Protein AF-A0A4E0RZU3-F1 (afdb_monomer_lite)

Radius of gyration: 30.85 Å; chains: 1; bounding box: 71×92×70 Å

Organism: Fasciola hepatica (NCBI:txid6192)

pLDDT: mean 77.96, std 15.64, range [33.78, 95.5]

Structure (mmCIF, N/CA/C/O backbone):
data_AF-A0A4E0RZU3-F1
#
_entry.id   AF-A0A4E0RZU3-F1
#
loop_
_atom_site.group_PDB
_atom_site.id
_atom_site.type_symbol
_atom_site.label_atom_id
_atom_site.label_alt_id
_atom_site.label_comp_id
_atom_site.label_asym_id
_atom_site.label_entity_id
_atom_site.label_seq_id
_atom_site.pdbx_PDB_ins_code
_atom_site.Cartn_x
_atom_site.Cartn_y
_atom_site.Cartn_z
_atom_site.occupancy
_atom_site.B_iso_or_equiv
_atom_site.auth_seq_id
_atom_site.auth_comp_id
_atom_site.auth_asym_id
_atom_site.auth_atom_id
_atom_site.pdbx_PDB_model_num
ATOM 1 N N . MET A 1 1 ? 38.993 -63.151 26.826 1.00 45.31 1 MET A N 1
ATOM 2 C CA . MET A 1 1 ? 38.643 -62.024 25.926 1.00 45.31 1 MET A CA 1
ATOM 3 C C . MET A 1 1 ? 37.278 -62.304 25.323 1.00 45.31 1 MET A C 1
ATOM 5 O O . MET A 1 1 ? 37.103 -63.355 24.727 1.00 45.31 1 MET A O 1
ATOM 9 N N . ASN A 1 2 ? 36.299 -61.433 25.576 1.00 40.81 2 ASN A N 1
ATOM 10 C CA . ASN A 1 2 ? 34.884 -61.707 25.317 1.00 40.81 2 ASN A CA 1
ATOM 11 C C . ASN A 1 2 ? 34.544 -61.485 23.817 1.00 40.81 2 ASN A C 1
ATOM 13 O O . ASN A 1 2 ? 34.731 -60.359 23.339 1.00 40.81 2 ASN A O 1
ATOM 17 N N . PRO A 1 3 ? 34.071 -62.504 23.067 1.00 45.28 3 PRO A N 1
ATOM 18 C CA . PRO A 1 3 ? 33.819 -62.437 21.614 1.00 45.28 3 PRO A CA 1
ATOM 19 C C . PRO A 1 3 ? 32.773 -61.389 21.190 1.00 45.28 3 PRO A C 1
ATOM 21 O O . PRO A 1 3 ? 32.731 -60.987 20.024 1.00 45.28 3 PRO A O 1
ATOM 24 N N . TRP A 1 4 ? 32.003 -60.869 22.148 1.00 43.12 4 TRP A N 1
ATOM 25 C CA . TRP A 1 4 ? 31.018 -59.806 21.955 1.00 43.12 4 TRP A CA 1
ATOM 26 C C . TRP A 1 4 ? 31.623 -58.433 21.642 1.00 43.12 4 TRP A C 1
ATOM 28 O O . TRP A 1 4 ? 31.070 -57.698 20.826 1.00 43.12 4 TRP A O 1
ATOM 38 N N . LYS A 1 5 ? 32.799 -58.089 22.193 1.00 47.41 5 LYS A N 1
ATOM 39 C CA . LYS A 1 5 ? 33.438 -56.791 21.889 1.00 47.41 5 LYS A CA 1
ATOM 40 C C . LYS A 1 5 ? 33.900 -56.693 20.433 1.00 47.41 5 LYS A C 1
ATOM 42 O O . LYS A 1 5 ? 33.898 -55.601 19.881 1.00 47.41 5 LYS A O 1
ATOM 47 N N . LYS A 1 6 ? 34.257 -57.820 19.807 1.00 48.19 6 LYS A N 1
ATOM 48 C CA . LYS A 1 6 ? 34.727 -57.861 18.413 1.00 48.19 6 LYS A CA 1
ATOM 49 C C . LYS A 1 6 ? 33.565 -57.746 17.418 1.00 48.19 6 LYS A C 1
ATOM 51 O O . LYS A 1 6 ? 33.685 -57.030 16.432 1.00 48.19 6 LYS A O 1
ATOM 56 N N . HIS A 1 7 ? 32.429 -58.378 17.722 1.00 50.75 7 HIS A N 1
ATOM 57 C CA . HIS A 1 7 ? 31.225 -58.306 16.887 1.00 50.75 7 HIS A CA 1
ATOM 58 C C . HIS A 1 7 ? 30.569 -56.930 16.940 1.00 50.75 7 HIS A C 1
ATOM 60 O O . HIS A 1 7 ? 30.172 -56.413 15.904 1.00 50.75 7 HIS A O 1
ATOM 66 N N . MET A 1 8 ? 30.525 -56.297 18.114 1.00 51.69 8 MET A N 1
ATOM 67 C CA . MET A 1 8 ? 29.932 -54.968 18.248 1.00 51.69 8 MET A CA 1
ATOM 68 C C . MET A 1 8 ? 30.765 -53.886 17.542 1.00 51.69 8 MET A C 1
ATOM 70 O O . MET A 1 8 ? 30.199 -52.971 16.958 1.00 51.69 8 MET A O 1
ATOM 74 N N . TRP A 1 9 ? 32.097 -54.022 17.529 1.00 53.03 9 TRP A N 1
ATOM 75 C CA . TRP A 1 9 ? 32.987 -53.126 16.778 1.00 53.03 9 TRP A CA 1
ATOM 76 C C . TRP A 1 9 ? 32.864 -53.309 15.260 1.00 53.03 9 TRP A C 1
ATOM 78 O O . TRP A 1 9 ? 32.848 -52.326 14.530 1.00 53.03 9 TRP A O 1
ATOM 88 N N . LEU A 1 10 ? 32.718 -54.550 14.783 1.00 54.59 10 LEU A N 1
ATOM 89 C CA . LEU A 1 10 ? 32.474 -54.842 13.365 1.00 54.59 10 LEU A CA 1
ATOM 90 C C . LEU A 1 10 ? 31.092 -54.367 12.902 1.00 54.59 10 LEU A C 1
ATOM 92 O O . LEU A 1 10 ? 30.975 -53.863 11.794 1.00 54.59 10 LEU A O 1
ATOM 96 N N . LEU A 1 11 ? 30.065 -54.463 13.752 1.00 53.78 11 LEU A N 1
ATOM 97 C CA . LEU A 1 11 ? 28.737 -53.904 13.479 1.00 53.78 11 LEU A CA 1
ATOM 98 C C . LEU A 1 11 ? 28.762 -52.375 13.462 1.00 53.78 11 LEU A C 1
ATOM 100 O O . LEU A 1 11 ? 28.141 -51.775 12.596 1.00 53.78 11 LEU A O 1
ATOM 104 N N . PHE A 1 12 ? 29.507 -51.745 14.373 1.00 56.19 12 PHE A N 1
ATOM 105 C CA . PHE A 1 12 ? 29.651 -50.290 14.394 1.00 56.19 12 PHE A CA 1
ATOM 106 C C . PHE A 1 12 ? 30.417 -49.783 13.168 1.00 56.19 12 PHE A C 1
ATOM 108 O O . PHE A 1 12 ? 30.007 -48.796 12.568 1.00 56.19 12 PHE A O 1
ATOM 115 N N . LEU A 1 13 ? 31.469 -50.495 12.746 1.00 56.28 13 LEU A N 1
ATOM 116 C CA . LEU A 1 13 ? 32.174 -50.211 11.498 1.00 56.28 13 LEU A CA 1
ATOM 117 C C . LEU A 1 13 ? 31.290 -50.461 10.278 1.00 56.28 13 LEU A C 1
ATOM 119 O O . LEU A 1 13 ? 31.253 -49.602 9.423 1.00 56.28 13 LEU A O 1
ATOM 123 N N . TYR A 1 14 ? 30.527 -51.556 10.213 1.00 52.47 14 TYR A N 1
ATOM 124 C CA . TYR A 1 14 ? 29.621 -51.836 9.091 1.00 52.47 14 TYR A CA 1
ATOM 125 C C . TYR A 1 14 ? 28.469 -50.827 9.000 1.00 52.47 14 TYR A C 1
ATOM 127 O O . TYR A 1 14 ? 28.046 -50.474 7.905 1.00 52.47 14 TYR A O 1
ATOM 135 N N . VAL A 1 15 ? 27.966 -50.339 10.139 1.00 54.00 15 VAL A N 1
ATOM 136 C CA . VAL A 1 15 ? 26.961 -49.269 10.193 1.00 54.00 15 VAL A CA 1
ATOM 137 C C . VAL A 1 15 ? 27.580 -47.928 9.805 1.00 54.00 15 VAL A C 1
ATOM 139 O O . VAL A 1 15 ? 26.954 -47.199 9.051 1.00 54.00 15 VAL A O 1
ATOM 142 N N . LEU A 1 16 ? 28.807 -47.618 10.234 1.00 50.59 16 LEU A N 1
ATOM 143 C CA . LEU A 1 16 ? 29.530 -46.431 9.767 1.00 50.59 16 LEU A CA 1
ATOM 144 C C . LEU A 1 16 ? 29.821 -46.497 8.266 1.00 50.59 16 LEU A C 1
ATOM 146 O O . LEU A 1 16 ? 29.541 -45.518 7.593 1.00 50.59 16 LEU A O 1
ATOM 150 N N . ASP A 1 17 ? 30.266 -47.645 7.747 1.00 44.88 17 ASP A N 1
ATOM 151 C CA . ASP A 1 17 ? 30.555 -47.872 6.324 1.00 44.88 17 ASP A CA 1
ATOM 152 C C . ASP A 1 17 ? 29.270 -47.816 5.480 1.00 44.88 17 ASP A C 1
ATOM 154 O O . ASP A 1 17 ? 29.258 -47.261 4.387 1.00 44.88 17 ASP A O 1
ATOM 158 N N . ARG A 1 18 ? 28.142 -48.314 6.013 1.00 44.19 18 ARG A N 1
ATOM 159 C CA . ARG A 1 18 ? 26.798 -48.170 5.419 1.00 44.19 18 ARG A CA 1
ATOM 160 C C . ARG A 1 18 ? 26.267 -46.742 5.488 1.00 44.19 18 ARG A C 1
ATOM 162 O O . ARG A 1 18 ? 25.532 -46.353 4.589 1.00 44.19 18 ARG A O 1
ATOM 169 N N . ILE A 1 19 ? 26.590 -45.980 6.532 1.00 46.50 19 ILE A N 1
ATOM 170 C CA . ILE A 1 19 ? 26.195 -44.571 6.659 1.00 46.50 19 ILE A CA 1
ATOM 171 C C . ILE A 1 19 ? 27.037 -43.714 5.711 1.00 46.50 19 ILE A C 1
ATOM 173 O O . ILE A 1 19 ? 26.467 -42.876 5.023 1.00 46.50 19 ILE A O 1
ATOM 177 N N . THR A 1 20 ? 28.343 -43.972 5.577 1.00 40.41 20 THR A N 1
ATOM 178 C CA . THR A 1 20 ? 29.195 -43.289 4.592 1.00 40.41 20 THR A CA 1
ATOM 179 C C . THR A 1 20 ? 28.837 -43.685 3.158 1.00 40.41 20 THR A C 1
ATOM 181 O O . THR A 1 20 ? 28.748 -42.807 2.302 1.00 40.41 20 THR A O 1
ATOM 184 N N . ALA A 1 21 ? 28.492 -44.954 2.905 1.00 40.34 21 ALA A N 1
ATOM 185 C CA . ALA A 1 21 ? 28.002 -45.427 1.604 1.00 40.34 21 ALA A CA 1
ATOM 186 C C . ALA A 1 21 ? 26.541 -45.031 1.289 1.00 40.34 21 ALA A C 1
ATOM 188 O O . ALA A 1 21 ? 26.089 -45.200 0.160 1.00 40.34 21 ALA A O 1
ATOM 189 N N . HIS A 1 22 ? 25.777 -44.498 2.251 1.00 36.19 22 HIS A N 1
ATOM 190 C CA . HIS A 1 22 ? 24.468 -43.862 2.012 1.00 36.19 22 HIS A CA 1
ATOM 191 C C . HIS A 1 22 ? 24.525 -42.328 2.016 1.00 36.19 22 HIS A C 1
ATOM 193 O O . HIS A 1 22 ? 23.497 -41.680 1.829 1.00 36.19 22 HIS A O 1
ATOM 199 N N . THR A 1 23 ? 25.714 -41.740 2.170 1.00 36.34 23 THR A N 1
ATOM 200 C CA . THR A 1 23 ? 25.952 -40.302 1.951 1.00 36.34 23 THR A CA 1
ATOM 201 C C . THR A 1 23 ? 26.633 -39.984 0.624 1.00 36.34 23 THR A C 1
ATOM 203 O O . THR A 1 23 ? 26.813 -38.810 0.309 1.00 36.34 23 THR A O 1
ATOM 206 N N . GLU A 1 24 ? 26.925 -40.984 -0.207 1.00 33.78 24 GLU A N 1
ATOM 207 C CA . GLU A 1 24 ? 27.066 -40.758 -1.646 1.00 33.78 24 GLU A CA 1
ATOM 208 C C . GLU A 1 24 ? 25.662 -40.664 -2.248 1.00 33.78 24 GLU A C 1
ATOM 210 O O . GLU A 1 24 ? 25.128 -41.591 -2.852 1.00 33.78 24 GLU A O 1
ATOM 215 N N . VAL A 1 25 ? 25.020 -39.514 -2.029 1.00 38.72 25 VAL A N 1
ATOM 216 C CA . VAL A 1 25 ? 23.964 -39.070 -2.933 1.00 38.72 25 VAL A CA 1
ATOM 217 C C . VAL A 1 25 ? 24.648 -38.936 -4.288 1.00 38.72 25 VAL A C 1
ATOM 219 O O . VAL A 1 25 ? 25.429 -38.006 -4.488 1.00 38.72 25 VAL A O 1
ATOM 222 N N . GLU A 1 26 ? 24.404 -39.883 -5.195 1.00 33.78 26 GLU A N 1
ATOM 223 C CA . GLU A 1 26 ? 24.663 -39.690 -6.618 1.00 33.78 26 GLU A CA 1
ATOM 224 C C . GLU A 1 26 ? 23.924 -38.409 -7.026 1.00 33.78 26 GLU A C 1
ATOM 226 O O . GLU A 1 26 ? 22.709 -38.395 -7.240 1.00 33.78 26 GLU A O 1
ATOM 231 N N . TYR A 1 27 ? 24.654 -37.293 -7.057 1.00 40.66 27 TYR A N 1
ATOM 232 C CA . TYR A 1 27 ? 24.209 -36.047 -7.656 1.00 40.66 27 TYR A CA 1
ATOM 233 C C . TYR A 1 27 ? 24.107 -36.303 -9.158 1.00 40.66 27 TYR A C 1
ATOM 235 O O . TYR A 1 27 ? 25.024 -36.002 -9.919 1.00 40.66 27 TYR A O 1
ATOM 243 N N . TYR A 1 28 ? 22.993 -36.878 -9.607 1.00 43.25 28 TYR A N 1
ATOM 244 C CA . TYR A 1 28 ? 22.625 -36.753 -11.006 1.00 43.25 28 TYR A CA 1
ATOM 245 C C . TYR A 1 28 ? 22.420 -35.259 -11.255 1.00 43.25 28 TYR A C 1
ATOM 247 O O . TYR A 1 28 ? 21.460 -34.662 -10.766 1.00 43.25 28 TYR A O 1
ATOM 255 N N . GLU A 1 29 ? 23.357 -34.638 -11.974 1.00 53.69 29 GLU A N 1
ATOM 256 C CA . GLU A 1 29 ? 23.212 -33.289 -12.513 1.00 53.69 29 GLU A CA 1
ATOM 257 C C . GLU A 1 29 ? 22.063 -33.286 -13.532 1.00 53.69 29 GLU A C 1
ATOM 259 O O . GLU A 1 29 ? 22.262 -33.301 -14.744 1.00 53.69 29 GLU A O 1
ATOM 264 N N . THR A 1 30 ? 20.819 -33.302 -13.057 1.00 69.12 30 THR A N 1
ATOM 265 C CA . THR A 1 30 ? 19.656 -33.131 -13.924 1.00 69.12 30 THR A CA 1
ATOM 266 C C . THR A 1 30 ? 19.572 -31.671 -14.333 1.00 69.12 30 THR A C 1
ATOM 268 O O . THR A 1 30 ? 19.017 -30.832 -13.620 1.00 69.12 30 THR A O 1
ATOM 271 N N . ILE A 1 31 ? 20.146 -31.368 -15.495 1.00 82.25 31 ILE A N 1
ATOM 272 C CA . ILE A 1 31 ? 19.865 -30.135 -16.222 1.00 82.25 31 ILE A CA 1
ATOM 273 C C . ILE A 1 31 ? 18.423 -30.228 -16.725 1.00 82.25 31 ILE A C 1
ATOM 275 O O . ILE A 1 31 ? 18.069 -31.123 -17.492 1.00 82.25 31 ILE A O 1
ATOM 279 N N . VAL A 1 32 ? 17.580 -29.300 -16.280 1.00 88.19 32 VAL A N 1
ATOM 280 C CA . VAL A 1 32 ? 16.209 -29.160 -16.766 1.00 88.19 32 VAL A CA 1
ATOM 281 C C . VAL A 1 32 ? 16.238 -28.223 -17.957 1.00 88.19 32 VAL A C 1
ATOM 283 O O . VAL A 1 32 ? 16.500 -27.033 -17.805 1.00 88.19 32 VAL A O 1
ATOM 286 N N . THR A 1 33 ? 15.958 -28.747 -19.143 1.00 90.50 33 THR A N 1
ATOM 287 C CA . THR A 1 33 ? 15.931 -27.939 -20.360 1.00 90.50 33 THR A CA 1
ATOM 288 C C . THR A 1 33 ? 14.502 -27.563 -20.744 1.00 90.50 33 THR A C 1
ATOM 290 O O . THR A 1 33 ? 13.624 -28.424 -20.802 1.00 90.50 33 THR A O 1
ATOM 293 N N . LYS A 1 34 ? 14.270 -26.283 -21.048 1.00 93.31 34 LYS A N 1
ATOM 294 C CA . LYS A 1 34 ? 13.003 -25.773 -21.590 1.00 93.31 34 LYS A CA 1
ATOM 295 C C . LYS A 1 34 ? 13.212 -25.059 -22.919 1.00 93.31 34 LYS A C 1
ATOM 297 O O . LYS A 1 34 ? 14.283 -24.512 -23.178 1.00 93.31 34 LYS A O 1
ATOM 302 N N . THR A 1 35 ? 12.166 -25.058 -23.737 1.00 92.69 35 THR A N 1
ATOM 303 C CA . THR A 1 35 ? 12.138 -24.385 -25.038 1.00 92.69 35 THR A CA 1
ATOM 304 C C . THR A 1 35 ? 11.196 -23.188 -24.986 1.00 92.69 35 THR A C 1
ATOM 306 O O . THR A 1 35 ? 10.090 -23.294 -24.459 1.00 92.69 35 THR A O 1
ATOM 309 N N . TYR A 1 36 ? 11.638 -22.068 -25.551 1.00 91.81 36 TYR A N 1
ATOM 310 C CA . TYR A 1 36 ? 10.933 -20.792 -25.607 1.00 91.81 36 TYR A CA 1
ATOM 311 C C . TYR A 1 36 ? 10.876 -20.289 -27.048 1.00 91.81 36 TYR A C 1
ATOM 313 O O . TYR A 1 36 ? 11.801 -20.519 -27.829 1.00 91.81 36 TYR A O 1
ATOM 321 N N . ASN A 1 37 ? 9.811 -19.569 -27.396 1.00 89.56 37 ASN A N 1
ATOM 322 C CA . ASN A 1 37 ? 9.759 -18.832 -28.655 1.00 89.56 37 ASN A CA 1
ATOM 323 C C . ASN A 1 37 ? 10.753 -17.665 -28.585 1.00 89.56 37 ASN A C 1
ATOM 325 O O . ASN A 1 37 ? 10.779 -16.953 -27.589 1.00 89.56 37 ASN A O 1
ATOM 329 N N . CYS A 1 38 ? 11.557 -17.475 -29.625 1.00 88.81 38 CYS A N 1
ATOM 330 C CA . CYS A 1 38 ? 12.555 -16.416 -29.735 1.00 88.81 38 CYS A CA 1
ATOM 331 C C . CYS A 1 38 ? 12.535 -15.707 -31.094 1.00 88.81 38 CYS A C 1
ATOM 333 O O . CYS A 1 38 ? 13.522 -15.091 -31.491 1.00 88.81 38 CYS A O 1
ATOM 335 N N . THR A 1 39 ? 11.423 -15.806 -31.824 1.00 86.56 39 THR A N 1
ATOM 336 C CA . THR A 1 39 ? 11.327 -15.367 -33.226 1.00 86.56 39 THR A CA 1
ATOM 337 C C . THR A 1 39 ? 11.643 -13.880 -33.418 1.00 86.56 39 THR A C 1
ATOM 339 O O . THR A 1 39 ? 12.159 -13.505 -34.465 1.00 86.56 39 THR A O 1
ATOM 342 N N . SER A 1 40 ? 11.345 -13.027 -32.433 1.00 81.88 40 SER A N 1
ATOM 343 C CA . SER A 1 40 ? 11.568 -11.580 -32.551 1.00 81.88 40 SER A CA 1
ATOM 344 C C . SER A 1 40 ? 12.974 -11.117 -32.163 1.00 81.88 40 SER A C 1
ATOM 346 O O . SER A 1 40 ? 13.279 -9.939 -32.325 1.00 81.88 40 SER A O 1
ATOM 348 N N . TYR A 1 41 ? 13.801 -11.985 -31.577 1.00 86.25 41 TYR A N 1
ATOM 349 C CA . TYR A 1 41 ? 15.117 -11.599 -31.073 1.00 86.25 41 TYR A CA 1
ATOM 350 C C . TYR A 1 41 ? 16.198 -11.715 -32.147 1.00 86.25 41 TYR A C 1
ATOM 352 O O . TYR A 1 41 ? 16.061 -12.443 -33.131 1.00 86.25 41 TYR A O 1
ATOM 360 N N . VAL A 1 42 ? 17.312 -11.014 -31.935 1.00 83.25 42 VAL A N 1
ATOM 361 C CA . VAL A 1 42 ? 18.489 -11.147 -32.802 1.00 83.25 42 VAL A CA 1
ATOM 362 C C . VAL A 1 42 ? 19.073 -12.560 -32.717 1.00 83.25 42 VAL A C 1
ATOM 364 O O . VAL A 1 42 ? 18.937 -13.258 -31.711 1.00 83.25 42 VAL A O 1
ATOM 367 N N . LEU A 1 43 ? 19.747 -12.985 -33.784 1.00 73.56 43 LEU A N 1
ATOM 368 C CA . LEU A 1 43 ? 20.483 -14.247 -33.794 1.00 73.56 43 LEU A CA 1
ATOM 369 C C . LEU A 1 43 ? 21.682 -14.157 -32.836 1.00 73.56 43 LEU A C 1
ATOM 371 O O . LEU A 1 43 ? 22.403 -13.160 -32.857 1.00 73.56 43 LEU A O 1
ATOM 375 N N . ASN A 1 44 ? 21.918 -15.221 -32.061 1.00 76.25 44 ASN A N 1
ATOM 376 C CA . ASN A 1 44 ? 22.984 -15.344 -31.051 1.00 76.25 44 ASN A CA 1
ATOM 377 C C . ASN A 1 44 ? 22.739 -14.515 -29.784 1.00 76.25 44 ASN A C 1
ATOM 379 O O . ASN A 1 44 ? 23.535 -13.653 -29.411 1.00 76.25 44 ASN A O 1
ATOM 383 N N . LEU A 1 45 ? 21.634 -14.812 -29.104 1.00 85.31 45 LEU A N 1
ATOM 384 C CA . LEU A 1 45 ? 21.361 -14.287 -27.770 1.00 85.31 45 LEU A CA 1
ATOM 385 C C . LEU A 1 45 ? 22.502 -14.580 -26.779 1.00 85.31 45 LEU A C 1
ATOM 387 O O . LEU A 1 45 ? 23.101 -15.656 -26.773 1.00 85.31 45 LEU A O 1
ATOM 391 N N . ASP A 1 46 ? 22.781 -13.600 -25.924 1.00 89.31 46 ASP A N 1
ATOM 392 C CA . ASP A 1 46 ? 23.899 -13.627 -24.983 1.00 89.31 46 ASP A CA 1
ATOM 393 C C . ASP A 1 46 ? 23.561 -14.472 -23.742 1.00 89.31 46 ASP A C 1
ATOM 395 O O . ASP A 1 46 ? 22.703 -14.098 -22.931 1.00 89.31 46 ASP A O 1
ATOM 399 N N . LEU A 1 47 ? 24.238 -15.616 -23.598 1.00 91.94 47 LEU A N 1
ATOM 400 C CA . LEU A 1 47 ? 24.095 -16.525 -22.456 1.00 91.94 47 LEU A CA 1
ATOM 401 C C . LEU A 1 47 ? 24.550 -15.882 -21.140 1.00 91.94 47 LEU A C 1
ATOM 403 O O . LEU A 1 47 ? 23.923 -16.111 -20.105 1.00 91.94 47 LEU A O 1
ATOM 407 N N . GLU A 1 48 ? 25.619 -15.087 -21.156 1.00 93.12 48 GLU A N 1
ATOM 408 C CA . GLU A 1 48 ? 26.154 -14.470 -19.941 1.00 93.12 48 GLU A CA 1
ATOM 409 C C . GLU A 1 48 ? 25.213 -13.383 -19.425 1.00 93.12 48 GLU A C 1
ATOM 411 O O . GLU A 1 48 ? 24.962 -13.300 -18.221 1.00 93.12 48 GLU A O 1
ATOM 416 N N . TRP A 1 49 ? 24.592 -12.618 -20.326 1.00 92.06 49 TRP A N 1
ATOM 417 C CA . TRP A 1 49 ? 23.531 -11.685 -19.950 1.00 92.06 49 TRP A CA 1
ATOM 418 C C . TRP A 1 49 ? 22.336 -12.395 -19.300 1.00 92.06 49 TRP A C 1
ATOM 420 O O . TRP A 1 49 ? 21.845 -11.969 -18.252 1.00 92.06 49 TRP A O 1
ATOM 430 N N . LEU A 1 50 ? 21.887 -13.512 -19.879 1.00 93.12 50 LEU A N 1
ATOM 431 C CA . LEU A 1 50 ? 20.804 -14.319 -19.318 1.00 93.12 50 LEU A CA 1
ATOM 432 C C . LEU A 1 50 ? 21.163 -14.876 -17.933 1.00 93.12 50 LEU A C 1
ATOM 434 O O . LEU A 1 50 ? 20.365 -14.756 -17.000 1.00 93.12 50 LEU A O 1
ATOM 438 N N . ARG A 1 51 ? 22.375 -15.421 -17.770 1.00 93.94 51 ARG A N 1
ATOM 439 C CA . ARG A 1 51 ? 22.899 -15.876 -16.472 1.00 93.94 51 ARG A CA 1
ATOM 440 C C . ARG A 1 51 ? 22.895 -14.749 -15.449 1.00 93.94 51 ARG A C 1
ATOM 442 O O . ARG A 1 51 ? 22.362 -14.926 -14.357 1.00 93.94 51 ARG A O 1
ATOM 449 N N . PHE A 1 52 ? 23.433 -13.587 -15.814 1.00 92.88 52 PHE A N 1
ATOM 450 C CA . PHE A 1 52 ? 23.475 -12.412 -14.950 1.00 92.88 52 PHE A CA 1
ATOM 451 C C . PHE A 1 52 ? 22.074 -12.001 -14.476 1.00 92.88 52 PHE A C 1
ATOM 453 O O . PHE A 1 52 ? 21.853 -11.824 -13.277 1.00 92.88 52 PHE A O 1
ATOM 460 N N . ARG A 1 53 ? 21.107 -11.902 -15.397 1.00 92.00 53 ARG A N 1
ATOM 461 C CA . ARG A 1 53 ? 19.726 -11.499 -15.087 1.00 92.00 53 ARG A CA 1
ATOM 462 C C . ARG A 1 53 ? 19.020 -12.493 -14.167 1.00 92.00 53 ARG A C 1
ATOM 464 O O . ARG A 1 53 ? 18.360 -12.068 -13.221 1.00 92.00 53 ARG A O 1
ATOM 471 N N . VAL A 1 54 ? 19.161 -13.794 -14.425 1.00 92.19 54 VAL A N 1
ATOM 472 C CA . VAL A 1 54 ? 18.564 -14.846 -13.585 1.00 92.19 54 VAL A CA 1
ATOM 473 C C . VAL A 1 54 ? 19.203 -14.857 -12.197 1.00 92.19 54 VAL A C 1
ATOM 475 O O . VAL A 1 54 ? 18.479 -14.792 -11.202 1.00 92.19 54 VAL A O 1
ATOM 478 N N . ASN A 1 55 ? 20.536 -14.841 -12.115 1.00 90.88 55 ASN A N 1
ATOM 479 C CA . ASN A 1 55 ? 21.258 -14.845 -10.840 1.00 90.88 55 ASN A CA 1
ATOM 480 C C . ASN A 1 55 ? 20.864 -13.646 -9.967 1.00 90.88 55 ASN A C 1
ATOM 482 O O . ASN A 1 55 ? 20.569 -13.820 -8.786 1.00 90.88 55 ASN A O 1
ATOM 486 N N . GLN A 1 56 ? 20.751 -12.450 -10.556 1.00 90.00 56 GLN A N 1
ATOM 487 C CA . GLN A 1 56 ? 20.378 -11.235 -9.829 1.00 90.00 56 GLN A CA 1
ATOM 488 C C . GLN A 1 56 ? 19.009 -11.342 -9.127 1.00 90.00 56 GLN A C 1
ATOM 490 O O . GLN A 1 56 ? 18.811 -10.754 -8.063 1.00 90.00 56 GLN A O 1
ATOM 495 N N . GLU A 1 57 ? 18.040 -12.052 -9.706 1.00 89.12 57 GLU A N 1
ATOM 496 C CA . GLU A 1 57 ? 16.708 -12.216 -9.105 1.00 89.12 57 GLU A CA 1
ATOM 497 C C . GLU A 1 57 ? 16.630 -13.376 -8.115 1.00 89.12 57 GLU A C 1
ATOM 499 O O . GLU A 1 57 ? 15.924 -13.287 -7.100 1.00 89.12 57 GLU A O 1
ATOM 504 N N . VAL A 1 58 ? 17.372 -14.445 -8.397 1.00 89.88 58 VAL A N 1
ATOM 505 C CA . VAL A 1 58 ? 17.499 -15.611 -7.524 1.00 89.88 58 VAL A CA 1
ATOM 506 C C . VAL A 1 58 ? 18.181 -15.206 -6.217 1.00 89.88 58 VAL A C 1
ATOM 508 O O . VAL A 1 58 ? 17.616 -15.455 -5.157 1.00 89.88 58 VAL A O 1
ATOM 511 N N . GLU A 1 59 ? 19.291 -14.465 -6.259 1.00 89.12 59 GLU A N 1
ATOM 512 C CA . GLU A 1 59 ? 20.006 -13.986 -5.061 1.00 89.12 59 GLU A CA 1
ATOM 513 C C . GLU A 1 59 ? 19.141 -13.103 -4.142 1.00 89.12 59 GLU A C 1
ATOM 515 O O . GLU A 1 59 ? 19.280 -13.133 -2.921 1.00 89.12 59 GLU A O 1
ATOM 520 N N . LYS A 1 60 ? 18.194 -12.333 -4.697 1.00 89.06 60 LYS A N 1
ATOM 521 C CA . LYS A 1 60 ? 17.261 -11.502 -3.905 1.00 89.06 60 LYS A CA 1
ATOM 522 C C . LYS A 1 60 ? 16.157 -12.314 -3.215 1.00 89.06 60 LYS A C 1
ATOM 524 O O . LYS A 1 60 ? 15.497 -11.830 -2.280 1.00 89.06 60 LYS A O 1
ATOM 529 N N . SER A 1 61 ? 15.862 -13.503 -3.732 1.00 89.00 61 SER A N 1
ATOM 530 C CA . SER A 1 61 ? 14.637 -14.248 -3.414 1.00 89.00 61 SER A CA 1
ATOM 531 C C . SER A 1 61 ? 14.897 -15.581 -2.724 1.00 89.00 61 SER A C 1
ATOM 533 O O . SER A 1 61 ? 14.031 -16.043 -1.977 1.00 89.00 61 SER A O 1
ATOM 535 N N . CYS A 1 62 ? 16.068 -16.163 -2.946 1.00 87.56 62 CYS A N 1
ATOM 536 C CA . CYS A 1 62 ? 16.495 -17.452 -2.432 1.00 87.56 62 CYS A CA 1
ATOM 537 C C . CYS A 1 62 ? 17.518 -17.284 -1.295 1.00 87.56 62 CYS A C 1
ATOM 539 O O . CYS A 1 62 ? 18.222 -16.274 -1.244 1.00 87.56 62 CYS A O 1
ATOM 541 N N . PRO A 1 63 ? 17.564 -18.227 -0.340 1.00 85.88 63 PRO A N 1
ATOM 542 C CA . PRO A 1 63 ? 18.594 -18.251 0.693 1.00 85.88 63 PRO A CA 1
ATOM 543 C C . PRO A 1 63 ? 19.959 -18.642 0.100 1.00 85.88 63 PRO A C 1
ATOM 545 O O . PRO A 1 63 ? 20.042 -19.157 -1.008 1.00 85.88 63 PRO A O 1
ATOM 548 N N . THR A 1 64 ? 21.046 -18.394 0.833 1.00 84.50 64 THR A N 1
ATOM 549 C CA . THR A 1 64 ? 22.428 -18.565 0.337 1.00 84.50 64 THR A CA 1
ATOM 550 C C . THR A 1 64 ? 22.809 -20.006 -0.013 1.00 84.50 64 THR A C 1
ATOM 552 O O . THR A 1 64 ? 23.765 -20.224 -0.748 1.00 84.50 64 THR A O 1
ATOM 555 N N . ASP A 1 65 ? 22.094 -20.984 0.534 1.00 82.25 65 ASP A N 1
ATOM 556 C CA . ASP A 1 65 ? 22.284 -22.422 0.344 1.00 82.25 65 ASP A CA 1
ATOM 557 C C . ASP A 1 65 ? 21.415 -23.016 -0.779 1.00 82.25 65 ASP A C 1
ATOM 559 O O . ASP A 1 65 ? 21.581 -24.188 -1.110 1.00 82.25 65 ASP A O 1
ATOM 563 N N . ALA A 1 66 ? 20.535 -22.220 -1.402 1.00 85.62 66 ALA A N 1
ATOM 564 C CA . ALA A 1 66 ? 19.693 -22.643 -2.516 1.00 85.62 66 ALA A CA 1
ATOM 565 C C . ALA A 1 66 ? 19.829 -21.694 -3.716 1.00 85.62 66 ALA A C 1
ATOM 567 O O . ALA A 1 66 ? 19.657 -20.483 -3.597 1.00 85.62 66 ALA A O 1
ATOM 568 N N . SER A 1 67 ? 20.091 -22.241 -4.903 1.00 87.38 67 SER A N 1
ATOM 569 C CA . SER A 1 67 ? 20.275 -21.451 -6.123 1.00 87.38 67 SER A CA 1
ATOM 570 C C . SER A 1 67 ? 19.656 -22.110 -7.354 1.00 87.38 67 SER A C 1
ATOM 572 O O . SER A 1 67 ? 19.367 -23.307 -7.390 1.00 87.38 67 SER A O 1
ATOM 574 N N . PHE A 1 68 ? 19.440 -21.294 -8.376 1.00 91.56 68 PHE A N 1
ATOM 575 C CA . PHE A 1 68 ? 18.871 -21.662 -9.659 1.00 91.56 68 PHE A CA 1
ATOM 576 C C . PHE A 1 68 ? 19.674 -20.956 -10.748 1.00 91.56 68 PHE A C 1
ATOM 578 O O . PHE A 1 68 ? 19.673 -19.729 -10.824 1.00 91.56 68 PHE A O 1
ATOM 585 N N . VAL A 1 69 ? 20.397 -21.730 -11.557 1.00 92.38 69 VAL A N 1
ATOM 586 C CA . VAL A 1 69 ? 21.390 -21.199 -12.500 1.00 92.38 69 VAL A CA 1
ATOM 587 C C . VAL A 1 69 ? 21.107 -21.643 -13.926 1.00 92.38 69 VAL A C 1
ATOM 589 O O . VAL A 1 69 ? 20.658 -22.764 -14.164 1.00 92.38 69 VAL A O 1
ATOM 592 N N . VAL A 1 70 ? 21.421 -20.773 -14.883 1.00 95.00 70 VAL A N 1
ATOM 593 C CA . VAL A 1 70 ? 21.339 -21.083 -16.315 1.00 95.00 70 VAL A CA 1
ATOM 594 C C . VAL A 1 70 ? 22.647 -21.725 -16.774 1.00 95.00 70 VAL A C 1
ATOM 596 O O . VAL A 1 70 ? 23.721 -21.137 -16.634 1.00 95.00 70 VAL A O 1
ATOM 599 N N . THR A 1 71 ? 22.576 -22.931 -17.329 1.00 92.31 71 THR A N 1
ATOM 600 C CA . THR A 1 71 ? 23.753 -23.703 -17.750 1.00 92.31 71 THR A CA 1
ATOM 601 C C . THR A 1 71 ? 24.028 -23.574 -19.240 1.00 92.31 71 THR A C 1
ATOM 603 O O . THR A 1 71 ? 25.183 -23.411 -19.623 1.00 92.31 71 THR A O 1
ATOM 606 N N . GLU A 1 72 ? 22.991 -23.573 -20.068 1.00 93.06 72 GLU A N 1
ATOM 607 C CA . GLU A 1 72 ? 23.110 -23.573 -21.526 1.00 93.06 72 GLU A CA 1
ATOM 608 C C . GLU A 1 72 ? 22.033 -22.696 -22.170 1.00 93.06 72 GLU A C 1
ATOM 610 O O . GLU A 1 72 ? 20.923 -22.565 -21.654 1.00 93.06 72 GLU A O 1
ATOM 615 N N . LEU A 1 73 ? 22.373 -22.124 -23.323 1.00 92.88 73 LEU A N 1
ATOM 616 C CA . LEU A 1 73 ? 21.462 -21.436 -24.228 1.00 92.88 73 LEU A CA 1
ATOM 617 C C . LEU A 1 73 ? 21.845 -21.848 -25.645 1.00 92.88 73 LEU A C 1
ATOM 619 O O . LEU A 1 73 ? 22.995 -21.702 -26.055 1.00 92.88 73 LEU A O 1
ATOM 623 N N . SER A 1 74 ? 20.879 -22.363 -26.393 1.00 90.56 74 SER A N 1
ATOM 624 C CA . SER A 1 74 ? 21.034 -22.640 -27.817 1.00 90.56 74 SER A CA 1
ATOM 625 C C . SER A 1 74 ? 19.823 -22.115 -28.571 1.00 90.56 74 SER A C 1
ATOM 627 O O . SER A 1 74 ? 18.692 -22.288 -28.128 1.00 90.56 74 SER A O 1
ATOM 629 N N . GLN A 1 75 ? 20.053 -21.466 -29.707 1.00 84.44 75 GLN A N 1
ATOM 630 C CA . GLN A 1 75 ? 18.993 -20.920 -30.548 1.00 84.44 75 GLN A CA 1
ATOM 631 C C . GLN A 1 75 ? 18.952 -21.695 -31.865 1.00 84.44 75 GLN A C 1
ATOM 633 O O . GLN A 1 75 ? 19.977 -21.875 -32.523 1.00 84.44 75 GLN A O 1
ATOM 638 N N . ARG A 1 76 ? 17.769 -22.181 -32.245 1.00 83.00 76 ARG A N 1
ATOM 639 C CA . ARG A 1 76 ? 17.522 -22.880 -33.509 1.00 83.00 76 ARG A CA 1
ATOM 640 C C . ARG A 1 76 ? 16.338 -22.229 -34.204 1.00 83.00 76 ARG A C 1
ATOM 642 O O . ARG A 1 76 ? 15.198 -22.459 -33.821 1.00 83.00 76 ARG A O 1
ATOM 649 N N . SER A 1 77 ? 16.619 -21.446 -35.247 1.00 80.50 77 SER A N 1
ATOM 650 C CA . SER A 1 77 ? 15.597 -20.703 -35.994 1.00 80.50 77 SER A CA 1
ATOM 651 C C . SER A 1 77 ? 14.749 -19.828 -35.055 1.00 80.50 77 SER A C 1
ATOM 653 O O . SER A 1 77 ? 15.249 -18.823 -34.554 1.00 80.50 77 SER A O 1
ATOM 655 N N . THR A 1 78 ? 13.505 -20.222 -34.788 1.00 83.56 78 THR A N 1
ATOM 656 C CA . THR A 1 78 ? 12.517 -19.500 -33.980 1.00 83.56 78 THR A CA 1
ATOM 657 C C . THR A 1 78 ? 12.501 -19.897 -32.504 1.00 83.56 78 THR A C 1
ATOM 659 O O . THR A 1 78 ? 11.753 -19.304 -31.731 1.00 83.56 78 THR A O 1
ATOM 662 N N . GLU A 1 79 ? 13.298 -20.883 -32.088 1.00 90.31 79 GLU A N 1
ATOM 663 C CA . GLU A 1 79 ? 13.263 -21.441 -30.734 1.00 90.31 79 GLU A CA 1
ATOM 664 C C . GLU A 1 79 ? 14.576 -21.217 -29.977 1.00 90.31 79 GLU A C 1
ATOM 666 O O . GLU A 1 79 ? 15.664 -21.455 -30.506 1.00 90.31 79 GLU A O 1
ATOM 671 N N . CYS A 1 80 ? 14.473 -20.823 -28.707 1.00 91.12 80 CYS A N 1
ATOM 672 C CA . CYS A 1 80 ? 15.570 -20.879 -27.747 1.00 91.12 80 CYS A CA 1
ATOM 673 C C . CYS A 1 80 ? 15.384 -22.051 -26.802 1.00 91.12 80 CYS A C 1
ATOM 675 O O . CYS A 1 80 ? 14.373 -22.156 -26.111 1.00 91.12 80 CYS A O 1
ATOM 677 N N . ARG A 1 81 ? 16.403 -22.887 -26.699 1.00 93.62 81 ARG A N 1
ATOM 678 C CA . ARG A 1 81 ? 16.483 -23.975 -25.740 1.00 93.62 81 ARG A CA 1
ATOM 679 C C . ARG A 1 81 ? 17.452 -23.578 -24.628 1.00 93.62 81 ARG A C 1
ATOM 681 O O . ARG A 1 81 ? 18.631 -23.348 -24.896 1.00 93.62 81 ARG A O 1
ATOM 688 N N . ILE A 1 82 ? 16.935 -23.478 -23.405 1.00 94.81 82 ILE A N 1
ATOM 689 C CA . ILE A 1 82 ? 17.650 -22.998 -22.216 1.00 94.81 82 ILE A CA 1
ATOM 690 C C . ILE A 1 82 ? 17.676 -24.105 -21.168 1.00 94.81 82 ILE A C 1
ATOM 692 O O . ILE A 1 82 ? 16.627 -24.646 -20.810 1.00 94.81 82 ILE A O 1
ATOM 696 N N . GLY A 1 83 ? 18.866 -24.434 -20.680 1.00 94.50 83 GLY A N 1
ATOM 697 C CA . GLY A 1 83 ? 19.063 -25.403 -19.608 1.00 94.50 83 GLY A CA 1
ATOM 698 C C . GLY A 1 83 ? 19.272 -24.722 -18.267 1.00 94.50 83 GLY A C 1
ATOM 699 O O . GLY A 1 83 ? 19.967 -23.709 -18.157 1.00 94.50 83 GLY A O 1
ATOM 700 N N . PHE A 1 84 ? 18.661 -25.303 -17.245 1.00 94.25 84 PHE A N 1
ATOM 701 C CA . PHE A 1 84 ? 18.675 -24.813 -15.879 1.00 94.25 84 PHE A CA 1
ATOM 702 C C . PHE A 1 84 ? 19.173 -25.891 -14.928 1.00 94.25 84 PHE A C 1
ATOM 704 O O . PHE A 1 84 ? 18.899 -27.077 -15.113 1.00 94.25 84 PHE A O 1
ATOM 711 N N . ARG A 1 85 ? 19.851 -25.473 -13.863 1.00 92.88 85 ARG A N 1
ATOM 712 C CA . ARG A 1 85 ? 20.299 -26.354 -12.785 1.00 92.88 85 ARG A CA 1
ATOM 713 C C . ARG A 1 85 ? 19.864 -25.794 -11.437 1.00 92.88 85 ARG A C 1
ATOM 715 O O . ARG A 1 85 ? 20.060 -24.615 -11.148 1.00 92.88 85 ARG A O 1
ATOM 722 N N . TYR A 1 86 ? 19.298 -26.670 -10.618 1.00 90.38 86 TYR A N 1
ATOM 723 C CA . TYR A 1 86 ? 18.924 -26.391 -9.236 1.00 90.38 86 TYR A CA 1
ATOM 724 C C . TYR A 1 86 ? 20.075 -26.795 -8.322 1.00 90.38 86 TYR A C 1
ATOM 726 O O . TYR A 1 86 ? 20.614 -27.888 -8.473 1.00 90.38 86 TYR A O 1
ATOM 734 N N . ILE A 1 87 ? 20.438 -25.934 -7.378 1.00 87.62 87 ILE A N 1
ATOM 735 C CA . ILE A 1 87 ? 21.520 -26.176 -6.422 1.00 87.62 87 ILE A CA 1
ATOM 736 C C . ILE A 1 87 ? 20.927 -26.086 -5.007 1.00 87.62 87 ILE A C 1
ATOM 738 O O . ILE A 1 87 ? 20.301 -25.071 -4.708 1.00 87.62 87 ILE A O 1
ATOM 742 N N . PRO A 1 88 ? 21.097 -27.105 -4.141 1.00 82.75 88 PRO A N 1
ATOM 743 C CA . PRO A 1 88 ? 21.747 -28.390 -4.421 1.00 82.75 88 PRO A CA 1
ATOM 744 C C . PRO A 1 88 ? 20.883 -29.319 -5.292 1.00 82.75 88 PRO A C 1
ATOM 746 O O . PRO A 1 88 ? 21.421 -30.121 -6.044 1.00 82.75 88 PRO A O 1
ATOM 749 N N . ASN A 1 89 ? 19.553 -29.213 -5.209 1.00 86.75 89 ASN A N 1
ATOM 750 C CA . ASN A 1 89 ? 18.597 -29.948 -6.039 1.00 86.75 89 ASN A CA 1
ATOM 751 C C . ASN A 1 89 ? 17.235 -29.232 -6.055 1.00 86.75 89 ASN A C 1
ATOM 753 O O . ASN A 1 89 ? 16.994 -28.302 -5.282 1.00 86.75 89 ASN A O 1
ATOM 757 N N . GLN A 1 90 ? 16.326 -29.669 -6.932 1.00 86.75 90 GLN A N 1
ATOM 758 C CA . GLN A 1 90 ? 15.010 -29.042 -7.089 1.00 86.75 90 GLN A CA 1
ATOM 759 C C . GLN A 1 90 ? 14.174 -29.084 -5.800 1.00 86.75 90 GLN A C 1
ATOM 761 O O . GLN A 1 90 ? 13.495 -28.108 -5.495 1.00 86.75 90 GLN A O 1
ATOM 766 N N . GLY A 1 91 ? 14.225 -30.172 -5.029 1.00 85.12 91 GLY A N 1
ATOM 767 C CA . GLY A 1 91 ? 13.444 -30.316 -3.798 1.00 85.12 91 GLY A CA 1
ATOM 768 C C . GLY A 1 91 ? 13.773 -29.242 -2.760 1.00 85.12 91 GLY A C 1
ATOM 769 O O . GLY A 1 91 ? 12.867 -28.590 -2.242 1.00 85.12 91 GLY A O 1
ATOM 770 N N . GLU A 1 92 ? 15.062 -28.996 -2.519 1.00 85.19 92 GLU A N 1
ATOM 771 C CA . GLU A 1 92 ? 15.503 -27.979 -1.556 1.00 85.19 92 GLU A CA 1
ATOM 772 C C . GLU A 1 92 ? 15.203 -26.552 -2.034 1.00 85.19 92 GLU A C 1
ATOM 774 O O . GLU A 1 92 ? 14.691 -25.739 -1.264 1.00 85.19 92 GLU A O 1
ATOM 779 N N . VAL A 1 93 ? 15.400 -26.251 -3.323 1.00 85.00 93 VAL A N 1
ATOM 780 C CA . VAL A 1 93 ? 15.054 -24.931 -3.887 1.00 85.00 93 VAL A CA 1
ATOM 781 C C . VAL A 1 93 ? 13.550 -24.652 -3.763 1.00 85.00 93 VAL A C 1
ATOM 783 O O . VAL A 1 93 ? 13.137 -23.552 -3.385 1.00 85.00 93 VAL A O 1
ATOM 786 N N . MET A 1 94 ? 12.713 -25.657 -4.036 1.00 88.25 94 MET A N 1
ATOM 787 C CA . MET A 1 94 ? 11.254 -25.505 -4.064 1.00 88.25 94 MET A CA 1
ATOM 788 C C . MET A 1 94 ? 10.607 -25.502 -2.668 1.00 88.25 94 MET A C 1
ATOM 790 O O . MET A 1 94 ? 9.465 -25.066 -2.522 1.00 88.25 94 MET A O 1
ATOM 794 N N . LYS A 1 95 ? 11.333 -25.914 -1.623 1.00 89.38 95 LYS A N 1
ATOM 795 C CA . LYS A 1 95 ? 10.889 -25.869 -0.218 1.00 89.38 95 LYS A CA 1
ATOM 796 C C . LYS A 1 95 ? 10.697 -24.440 0.299 1.00 89.38 95 LYS A C 1
ATOM 798 O O . LYS A 1 95 ? 9.850 -24.187 1.158 1.00 89.38 95 LYS A O 1
ATOM 803 N N . HIS A 1 96 ? 11.463 -23.487 -0.227 1.00 85.81 96 HIS A N 1
ATOM 804 C CA . HIS A 1 96 ? 11.375 -22.083 0.160 1.00 85.81 96 HIS A CA 1
ATOM 805 C C . HIS A 1 96 ? 10.334 -21.351 -0.691 1.00 85.81 96 HIS A C 1
ATOM 807 O O . HIS A 1 96 ? 10.614 -20.977 -1.824 1.00 85.81 96 HIS A O 1
ATOM 813 N N . ALA A 1 97 ? 9.156 -21.058 -0.130 1.00 88.00 97 ALA A N 1
ATOM 814 C CA . ALA A 1 97 ? 8.027 -20.476 -0.872 1.00 88.00 97 ALA A CA 1
ATOM 815 C C . ALA A 1 97 ? 8.376 -19.218 -1.702 1.00 88.00 97 ALA A C 1
ATOM 817 O O . ALA A 1 97 ? 7.930 -19.088 -2.842 1.00 88.00 97 ALA A O 1
ATOM 818 N N . LYS A 1 98 ? 9.201 -18.303 -1.165 1.00 89.62 98 LYS A N 1
ATOM 819 C CA . LYS A 1 98 ? 9.652 -17.092 -1.883 1.00 89.62 98 LYS A CA 1
ATOM 820 C C . LYS A 1 98 ? 10.560 -17.431 -3.074 1.00 89.62 98 LYS A C 1
ATOM 822 O O . LYS A 1 98 ? 10.389 -16.860 -4.148 1.00 89.62 98 LYS A O 1
ATOM 827 N N . CYS A 1 99 ? 11.491 -18.364 -2.880 1.00 90.44 99 CYS A N 1
ATOM 828 C CA . CYS A 1 99 ? 12.413 -18.826 -3.914 1.00 90.44 99 CYS A CA 1
ATOM 829 C C . CYS A 1 99 ? 11.665 -19.608 -5.000 1.00 90.44 99 CYS A C 1
ATOM 831 O O . CYS A 1 99 ? 11.767 -19.271 -6.173 1.00 90.44 99 CYS A O 1
ATOM 833 N N . ALA A 1 100 ? 10.819 -20.563 -4.604 1.00 90.81 100 ALA A N 1
ATOM 834 C CA . ALA A 1 100 ? 9.991 -21.364 -5.501 1.00 90.81 100 ALA A CA 1
ATOM 835 C C . ALA A 1 100 ? 9.106 -20.492 -6.400 1.00 90.81 100 ALA A C 1
ATOM 837 O O . ALA A 1 100 ? 9.076 -20.676 -7.615 1.00 90.81 100 ALA A O 1
ATOM 838 N N . LYS A 1 101 ? 8.435 -19.487 -5.816 1.00 92.94 101 LYS A N 1
ATOM 839 C CA . LYS A 1 101 ? 7.642 -18.518 -6.580 1.00 92.94 101 LYS A CA 1
ATOM 840 C C . LYS A 1 101 ? 8.500 -17.797 -7.621 1.00 92.94 101 LYS A C 1
ATOM 842 O O . LYS A 1 101 ? 8.109 -17.734 -8.781 1.00 92.94 101 LYS A O 1
ATOM 847 N N . LYS A 1 102 ? 9.676 -17.297 -7.226 1.00 93.44 102 LYS A N 1
ATOM 848 C CA . LYS A 1 102 ? 10.570 -16.574 -8.138 1.00 93.44 102 LYS A CA 1
ATOM 849 C C . LYS A 1 102 ? 11.109 -17.468 -9.258 1.00 93.44 102 LYS A C 1
ATOM 851 O O . LYS A 1 102 ? 11.137 -17.045 -10.406 1.00 93.44 102 LYS A O 1
ATOM 856 N N . VAL A 1 103 ? 11.510 -18.698 -8.945 1.00 93.12 103 VAL A N 1
ATOM 857 C CA . VAL A 1 103 ? 11.991 -19.663 -9.943 1.00 93.12 103 VAL A CA 1
ATOM 858 C C . VAL A 1 103 ? 10.890 -20.002 -10.948 1.00 93.12 103 VAL A C 1
ATOM 860 O O . VAL A 1 103 ? 11.160 -20.036 -12.145 1.00 93.12 103 VAL A O 1
ATOM 863 N N . ASN A 1 104 ? 9.648 -20.183 -10.493 1.00 93.56 104 ASN A N 1
ATOM 864 C CA . ASN A 1 104 ? 8.514 -20.412 -11.390 1.00 93.56 104 ASN A CA 1
ATOM 865 C C . ASN A 1 104 ? 8.247 -19.207 -12.306 1.00 93.56 104 ASN A C 1
ATOM 867 O O . ASN A 1 104 ? 8.116 -19.401 -13.510 1.00 93.56 104 ASN A O 1
ATOM 871 N N . GLU A 1 105 ? 8.264 -17.978 -11.774 1.00 93.06 105 GLU A N 1
ATOM 872 C CA . GLU A 1 105 ? 8.140 -16.747 -12.577 1.00 93.06 105 GLU A CA 1
ATOM 873 C C . GLU A 1 105 ? 9.226 -16.664 -13.667 1.00 93.06 105 GLU A C 1
ATOM 875 O O . GLU A 1 105 ? 8.936 -16.342 -14.820 1.00 93.06 105 GLU A O 1
ATOM 880 N N . ILE A 1 106 ? 10.479 -16.986 -13.317 1.00 93.31 106 ILE A N 1
ATOM 881 C CA . ILE A 1 106 ? 11.595 -17.016 -14.271 1.00 93.31 106 ILE A CA 1
ATOM 882 C C . ILE A 1 106 ? 11.343 -18.085 -15.334 1.00 93.31 106 ILE A C 1
ATOM 884 O O . ILE A 1 106 ? 11.472 -17.810 -16.520 1.00 93.31 106 ILE A O 1
ATOM 888 N N . LEU A 1 107 ? 10.960 -19.296 -14.935 1.00 93.25 107 LEU A N 1
ATOM 889 C CA . LEU A 1 107 ? 10.730 -20.407 -15.856 1.00 93.25 107 LEU A CA 1
ATOM 890 C C . LEU A 1 107 ? 9.577 -20.170 -16.837 1.00 93.25 107 LEU A C 1
ATOM 892 O O . LEU A 1 107 ? 9.594 -20.783 -17.905 1.00 93.25 107 LEU A O 1
ATOM 896 N N . GLU A 1 108 ? 8.587 -19.354 -16.487 1.00 91.31 108 GLU A N 1
ATOM 897 C CA . GLU A 1 108 ? 7.465 -19.015 -17.366 1.00 91.31 108 GLU A CA 1
ATOM 898 C C . GLU A 1 108 ? 7.890 -18.056 -18.485 1.00 91.31 108 GLU A C 1
ATOM 900 O O . GLU A 1 108 ? 7.601 -18.332 -19.645 1.00 91.31 108 GLU A O 1
ATOM 905 N N . ASN A 1 109 ? 8.635 -16.991 -18.164 1.00 87.00 109 ASN A N 1
ATOM 906 C CA . ASN A 1 109 ? 8.913 -15.885 -19.095 1.00 87.00 109 ASN A CA 1
ATOM 907 C C . ASN A 1 109 ? 10.395 -15.463 -19.123 1.00 87.00 109 ASN A C 1
ATOM 909 O O . ASN A 1 109 ? 10.713 -14.273 -19.166 1.00 87.00 109 ASN A O 1
ATOM 913 N N . VAL A 1 110 ? 11.325 -16.424 -19.082 1.00 91.69 110 VAL A N 1
ATOM 914 C CA . VAL A 1 110 ? 12.770 -16.144 -18.956 1.00 91.69 110 VAL A CA 1
ATOM 915 C C . VAL A 1 110 ? 13.314 -15.254 -20.081 1.00 91.69 110 VAL A C 1
ATOM 917 O O . VAL A 1 110 ? 14.148 -14.384 -19.830 1.00 91.69 110 VAL A O 1
ATOM 920 N N . THR A 1 111 ? 12.840 -15.450 -21.314 1.00 90.94 111 THR A N 1
ATOM 921 C CA . THR A 1 111 ? 13.297 -14.710 -22.496 1.00 90.94 111 THR A CA 1
ATOM 922 C C . THR A 1 111 ? 12.873 -13.255 -22.422 1.00 90.94 111 THR A C 1
ATOM 924 O O . THR A 1 111 ? 13.711 -12.370 -22.568 1.00 90.94 111 THR A O 1
ATOM 927 N N . ASP A 1 112 ? 11.609 -13.005 -22.093 1.00 89.56 112 ASP A N 1
ATOM 928 C CA . ASP A 1 112 ? 11.054 -11.660 -21.968 1.00 89.56 112 ASP A CA 1
ATOM 929 C C . ASP A 1 112 ? 11.701 -10.912 -20.801 1.00 89.56 112 ASP A C 1
ATOM 931 O O . ASP A 1 112 ? 12.050 -9.735 -20.894 1.00 89.56 112 ASP A O 1
ATOM 935 N N . PHE A 1 113 ? 11.933 -11.629 -19.705 1.00 87.69 113 PHE A N 1
ATOM 936 C CA . PHE A 1 113 ? 12.594 -11.110 -18.519 1.00 87.69 113 PHE A CA 1
ATOM 937 C C . PHE A 1 113 ? 14.065 -10.709 -18.763 1.00 87.69 113 PHE A C 1
ATOM 939 O O . PHE A 1 113 ? 14.537 -9.687 -18.237 1.00 87.69 113 PHE A O 1
ATOM 946 N N . ALA A 1 114 ? 14.806 -11.513 -19.533 1.00 90.62 114 ALA A N 1
ATOM 947 C CA . ALA A 1 114 ? 16.220 -11.281 -19.819 1.00 90.62 114 ALA A CA 1
ATOM 948 C C . ALA A 1 114 ? 16.426 -10.295 -20.976 1.00 90.62 114 ALA A C 1
ATOM 950 O O . ALA A 1 114 ? 17.240 -9.376 -20.865 1.00 90.62 114 ALA A O 1
ATOM 951 N N . TYR A 1 115 ? 15.680 -10.464 -22.064 1.00 91.94 115 TYR A N 1
ATOM 952 C CA . TYR A 1 115 ? 15.917 -9.795 -23.338 1.00 91.94 115 TYR A CA 1
ATOM 953 C C . TYR A 1 115 ? 14.825 -8.800 -23.727 1.00 91.94 115 TYR A C 1
ATOM 955 O O . TYR A 1 115 ? 14.971 -8.160 -24.759 1.00 91.94 115 TYR A O 1
ATOM 963 N N . GLY A 1 116 ? 13.780 -8.594 -22.923 1.00 91.19 116 GLY A N 1
ATOM 964 C CA . GLY A 1 116 ? 12.651 -7.716 -23.257 1.00 91.19 116 GLY A CA 1
ATOM 965 C C . GLY A 1 116 ? 11.562 -8.435 -24.053 1.00 91.19 116 GLY A C 1
ATOM 966 O O . GLY A 1 116 ? 11.752 -9.555 -24.514 1.00 91.19 116 GLY A O 1
ATOM 967 N N . THR A 1 117 ? 10.404 -7.805 -24.213 1.00 92.69 117 THR A N 1
ATOM 968 C CA . THR A 1 117 ? 9.212 -8.439 -24.792 1.00 92.69 117 THR A CA 1
ATOM 969 C C . THR A 1 117 ? 9.302 -8.589 -26.304 1.00 92.69 117 THR A C 1
ATOM 971 O O . THR A 1 117 ? 9.979 -7.816 -26.986 1.00 92.69 117 THR A O 1
ATOM 974 N N . GLN A 1 118 ? 8.618 -9.598 -26.838 1.00 90.38 118 GLN A N 1
ATOM 975 C CA . GLN A 1 118 ? 8.597 -9.859 -28.275 1.00 90.38 118 GLN A CA 1
ATOM 976 C C . GLN A 1 118 ? 7.591 -8.963 -28.989 1.00 90.38 118 GLN A C 1
ATOM 978 O O . GLN A 1 118 ? 6.466 -8.793 -28.527 1.00 90.38 118 GLN A O 1
ATOM 983 N N . TRP A 1 119 ? 7.988 -8.456 -30.159 1.00 90.50 119 TRP A N 1
ATOM 984 C CA . TRP A 1 119 ? 7.118 -7.712 -31.074 1.00 90.50 119 TRP A CA 1
ATOM 985 C C . TRP A 1 119 ? 6.406 -6.506 -30.448 1.00 90.50 119 TRP A C 1
ATOM 987 O O . TRP A 1 119 ? 5.192 -6.347 -30.580 1.00 90.50 119 TRP A O 1
ATOM 997 N N . GLY A 1 120 ? 7.168 -5.642 -29.782 1.00 93.44 120 GLY A N 1
ATOM 998 C CA . GLY A 1 120 ? 6.654 -4.452 -29.113 1.00 93.44 120 GLY A CA 1
ATOM 999 C C . GLY A 1 120 ? 6.434 -4.648 -27.615 1.00 93.44 120 GLY A C 1
ATOM 1000 O O . GLY A 1 120 ? 6.910 -5.612 -27.013 1.00 93.44 120 GLY A O 1
ATOM 1001 N N . CYS A 1 121 ? 5.777 -3.675 -26.990 1.00 94.75 121 CYS A N 1
ATOM 1002 C CA . CYS A 1 121 ? 5.676 -3.571 -25.541 1.00 94.75 121 CYS A CA 1
ATOM 1003 C C . CYS A 1 121 ? 4.242 -3.834 -25.076 1.00 94.75 121 CYS A C 1
ATOM 1005 O O . CYS A 1 121 ? 3.315 -3.228 -25.615 1.00 94.75 121 CYS A O 1
ATOM 1007 N N . PRO A 1 122 ? 4.033 -4.673 -24.051 1.00 93.62 122 PRO A N 1
ATOM 1008 C CA . PRO A 1 122 ? 2.705 -4.924 -23.515 1.00 93.62 122 PRO A CA 1
ATOM 1009 C C . PRO A 1 122 ? 2.167 -3.703 -22.766 1.00 93.62 122 PRO A C 1
ATOM 1011 O O . PRO A 1 122 ? 2.923 -2.837 -22.310 1.00 93.62 122 PRO A O 1
ATOM 1014 N N . GLU A 1 123 ? 0.847 -3.679 -22.593 1.00 94.12 123 GLU A N 1
ATOM 1015 C CA . GLU A 1 123 ? 0.192 -2.732 -21.697 1.00 94.12 123 GLU A CA 1
ATOM 1016 C C . GLU A 1 123 ? 0.714 -2.923 -20.269 1.00 94.12 123 GLU A C 1
ATOM 1018 O O . GLU A 1 123 ? 0.748 -4.037 -19.740 1.00 94.12 123 GLU A O 1
ATOM 1023 N N . THR A 1 124 ? 1.154 -1.836 -19.638 1.00 92.56 124 THR A N 1
ATOM 1024 C CA . THR A 1 124 ? 1.679 -1.883 -18.270 1.00 92.56 124 THR A CA 1
ATOM 1025 C C . THR A 1 124 ? 1.629 -0.513 -17.597 1.00 92.56 124 THR A C 1
ATOM 1027 O O . THR A 1 124 ? 1.316 0.498 -18.223 1.00 92.56 124 THR A O 1
ATOM 1030 N N . ALA A 1 125 ? 1.938 -0.471 -16.302 1.00 91.31 125 ALA A N 1
ATOM 1031 C CA . ALA A 1 125 ? 2.159 0.764 -15.561 1.00 91.31 125 ALA A CA 1
ATOM 1032 C C . ALA A 1 125 ? 3.668 0.986 -15.386 1.00 91.31 125 ALA A C 1
ATOM 1034 O O . ALA A 1 125 ? 4.320 0.317 -14.582 1.00 91.31 125 ALA A O 1
ATOM 1035 N N . VAL A 1 126 ? 4.233 1.939 -16.129 1.00 90.56 126 VAL A N 1
ATOM 1036 C CA . VAL A 1 126 ? 5.652 2.297 -16.020 1.00 90.56 126 VAL A CA 1
ATOM 1037 C C . VAL A 1 126 ? 5.854 3.126 -14.758 1.00 90.56 126 VAL A C 1
ATOM 1039 O O . VAL A 1 126 ? 5.227 4.171 -14.585 1.00 90.56 126 VAL A O 1
ATOM 1042 N N . SER A 1 127 ? 6.733 2.665 -13.868 1.00 91.31 127 SER A N 1
ATOM 1043 C CA . SER A 1 127 ? 7.071 3.386 -12.639 1.00 91.31 127 SER A CA 1
ATOM 1044 C C . SER A 1 127 ? 7.978 4.578 -12.949 1.00 91.31 127 SER A C 1
ATOM 1046 O O . SER A 1 127 ? 9.125 4.406 -13.360 1.00 91.31 127 SER A O 1
ATOM 1048 N N . VAL A 1 128 ? 7.469 5.789 -12.734 1.00 91.81 128 VAL A N 1
ATOM 1049 C CA . VAL A 1 128 ? 8.190 7.051 -12.915 1.00 91.81 128 VAL A CA 1
ATOM 1050 C C . VAL A 1 128 ? 8.423 7.704 -11.559 1.00 91.81 128 VAL A C 1
ATOM 1052 O O . VAL A 1 128 ? 7.534 7.763 -10.709 1.00 91.81 128 VAL A O 1
ATOM 1055 N N . LYS A 1 129 ? 9.643 8.189 -11.337 1.00 92.56 129 LYS A N 1
ATOM 1056 C CA . LYS A 1 129 ? 10.032 8.862 -10.099 1.00 92.56 129 LYS A CA 1
ATOM 1057 C C . LYS A 1 129 ? 9.416 10.263 -10.032 1.00 92.56 129 LYS A C 1
ATOM 1059 O O . LYS A 1 129 ? 9.536 11.029 -10.981 1.00 92.56 129 LYS A O 1
ATOM 1064 N N . VAL A 1 130 ? 8.799 10.591 -8.897 1.00 92.25 130 VAL A N 1
ATOM 1065 C CA . VAL A 1 130 ? 8.341 11.955 -8.577 1.00 92.25 130 VAL A CA 1
ATOM 1066 C C . VAL A 1 130 ? 9.251 12.573 -7.519 1.00 92.25 130 VAL A C 1
ATOM 1068 O O . VAL A 1 130 ? 9.732 13.688 -7.679 1.00 92.25 130 VAL A O 1
ATOM 1071 N N . THR A 1 131 ? 9.548 11.829 -6.455 1.00 91.75 131 THR A N 1
ATOM 1072 C CA . THR A 1 131 ? 10.543 12.192 -5.432 1.00 91.75 131 THR A CA 1
ATOM 1073 C C . THR A 1 131 ? 11.395 10.967 -5.097 1.00 91.75 131 THR A C 1
ATOM 1075 O O . THR A 1 131 ? 11.141 9.875 -5.600 1.00 91.75 131 THR A O 1
ATOM 1078 N N . GLU A 1 132 ? 12.387 11.100 -4.213 1.00 87.75 132 GLU A N 1
ATOM 1079 C CA . GLU A 1 132 ? 13.168 9.948 -3.713 1.00 87.75 132 GLU A CA 1
ATOM 1080 C C . GLU A 1 132 ? 12.322 8.860 -3.030 1.00 87.75 132 GLU A C 1
ATOM 1082 O O . GLU A 1 132 ? 12.765 7.725 -2.894 1.00 87.75 132 GLU A O 1
ATOM 1087 N N . TYR A 1 133 ? 11.116 9.200 -2.576 1.00 87.12 133 TYR A N 1
ATOM 1088 C CA . TYR A 1 133 ? 10.251 8.311 -1.801 1.00 87.12 133 TYR A CA 1
ATOM 1089 C C . TYR A 1 133 ? 8.888 8.065 -2.462 1.00 87.12 133 TYR A C 1
ATOM 1091 O O . TYR A 1 133 ? 8.066 7.340 -1.903 1.00 87.12 133 TYR A O 1
ATOM 1099 N N . TYR A 1 134 ? 8.617 8.676 -3.619 1.00 89.94 134 TYR A N 1
ATOM 1100 C CA . TYR A 1 134 ? 7.320 8.614 -4.287 1.00 89.94 134 TYR A CA 1
ATOM 1101 C C . TYR A 1 134 ? 7.481 8.313 -5.776 1.00 89.94 134 TYR A C 1
ATOM 1103 O O . TYR A 1 134 ? 8.127 9.063 -6.511 1.00 89.94 134 TYR A O 1
ATOM 1111 N N . HIS A 1 135 ? 6.833 7.236 -6.218 1.00 90.81 135 HIS A N 1
ATOM 1112 C CA . HIS A 1 135 ? 6.790 6.805 -7.610 1.00 90.81 135 HIS A CA 1
ATOM 1113 C C . HIS A 1 135 ? 5.343 6.725 -8.101 1.00 90.81 135 HIS A C 1
ATOM 1115 O O . HIS A 1 135 ? 4.444 6.297 -7.369 1.00 90.81 135 HIS A O 1
ATOM 1121 N N . LEU A 1 136 ? 5.133 7.128 -9.350 1.00 90.19 136 LEU A N 1
ATOM 1122 C CA . LEU A 1 136 ? 3.856 7.086 -10.048 1.00 90.19 136 LEU A CA 1
ATOM 1123 C C . LEU A 1 136 ? 3.878 5.955 -11.078 1.00 90.19 136 LEU A C 1
ATOM 1125 O O . LEU A 1 136 ? 4.802 5.877 -11.879 1.00 90.19 136 LEU A O 1
ATOM 1129 N N . GLY A 1 137 ? 2.856 5.100 -11.083 1.00 90.50 137 GLY A N 1
ATOM 1130 C CA . GLY A 1 137 ? 2.629 4.171 -12.189 1.00 90.50 137 GLY A CA 1
ATOM 1131 C C . GLY A 1 137 ? 1.869 4.884 -13.301 1.00 90.50 137 GLY A C 1
ATOM 1132 O O . GLY A 1 137 ? 0.697 5.205 -13.114 1.00 90.50 137 GLY A O 1
ATOM 1133 N N . VAL A 1 138 ? 2.521 5.151 -14.431 1.00 91.38 138 VAL A N 1
ATOM 1134 C CA . VAL A 1 138 ? 1.875 5.755 -15.603 1.00 91.38 138 VAL A CA 1
ATOM 1135 C C . VAL A 1 138 ? 1.501 4.650 -16.580 1.00 91.38 138 VAL A C 1
ATOM 1137 O O . VAL A 1 138 ? 2.364 3.895 -17.026 1.00 91.38 138 VAL A O 1
ATOM 1140 N N . HIS A 1 139 ? 0.209 4.538 -16.883 1.00 92.00 139 HIS A N 1
ATOM 1141 C CA . HIS A 1 139 ? -0.293 3.528 -17.806 1.00 92.00 139 HIS A CA 1
ATOM 1142 C C . HIS A 1 139 ? 0.126 3.842 -19.240 1.00 92.00 139 HIS A C 1
ATOM 1144 O O . HIS A 1 139 ? -0.078 4.953 -19.731 1.00 92.00 139 HIS A O 1
ATOM 1150 N N . VAL A 1 140 ? 0.697 2.840 -19.898 1.00 93.06 140 VAL A N 1
ATOM 1151 C CA . VAL A 1 140 ? 1.082 2.862 -21.309 1.00 93.06 140 VAL A CA 1
ATOM 1152 C C . VAL A 1 140 ? 0.347 1.733 -22.035 1.00 93.06 140 VAL A C 1
ATOM 1154 O O . VAL A 1 140 ? 0.176 0.662 -21.446 1.00 93.06 140 VAL A O 1
ATOM 1157 N N . PRO A 1 141 ? -0.125 1.964 -23.272 1.00 93.75 141 PRO A N 1
ATOM 1158 C CA . PRO A 1 141 ? -0.935 0.992 -24.000 1.00 93.75 141 PRO A CA 1
ATOM 1159 C C . PRO A 1 141 ? -0.105 -0.216 -24.441 1.00 93.75 141 PRO A C 1
ATOM 1161 O O . PRO A 1 141 ? 1.120 -0.186 -24.396 1.00 93.75 141 PRO A O 1
ATOM 1164 N N . SER A 1 142 ? -0.762 -1.267 -24.925 1.00 95.19 142 SER A N 1
ATOM 1165 C CA . SER A 1 142 ? -0.060 -2.305 -25.681 1.00 95.19 142 SER A CA 1
ATOM 1166 C C . SER A 1 142 ? 0.328 -1.771 -27.057 1.00 95.19 142 SER A C 1
ATOM 1168 O O . SER A 1 142 ? -0.492 -1.172 -27.751 1.00 95.19 142 SER A O 1
ATOM 1170 N N . VAL A 1 143 ? 1.562 -2.039 -27.467 1.00 94.31 143 VAL A N 1
ATOM 1171 C CA . VAL A 1 143 ? 2.124 -1.642 -28.757 1.00 94.31 143 VAL A CA 1
ATOM 1172 C C . VAL A 1 143 ? 2.683 -2.872 -29.434 1.00 94.31 143 VAL A C 1
ATOM 1174 O O . VAL A 1 143 ? 3.515 -3.566 -28.857 1.00 94.31 143 VAL A O 1
ATOM 1177 N N . HIS A 1 144 ? 2.246 -3.119 -30.663 1.00 93.44 144 HIS A N 1
ATOM 1178 C CA . HIS A 1 144 ? 2.811 -4.158 -31.508 1.00 93.44 144 HIS A CA 1
ATOM 1179 C C . HIS A 1 144 ? 3.566 -3.503 -32.655 1.00 93.44 144 HIS A C 1
ATOM 1181 O O . HIS A 1 144 ? 2.964 -2.805 -33.469 1.00 93.44 144 HIS A O 1
ATOM 1187 N N . THR A 1 145 ? 4.883 -3.692 -32.702 1.00 89.69 145 THR A N 1
ATOM 1188 C CA . THR A 1 145 ? 5.729 -2.965 -33.648 1.00 89.69 145 THR A CA 1
ATOM 1189 C C . THR A 1 145 ? 6.956 -3.768 -34.060 1.00 89.69 145 THR A C 1
ATOM 1191 O O . THR A 1 145 ? 7.455 -4.612 -33.315 1.00 89.69 145 THR A O 1
ATOM 1194 N N . MET A 1 146 ? 7.427 -3.490 -35.275 1.00 85.75 146 MET A N 1
ATOM 1195 C CA . MET A 1 146 ? 8.725 -3.933 -35.798 1.00 85.75 146 MET A CA 1
ATOM 1196 C C . MET A 1 146 ? 9.713 -2.763 -35.927 1.00 85.75 146 MET A C 1
ATOM 1198 O O . MET A 1 146 ? 10.834 -2.944 -36.403 1.00 85.75 146 MET A O 1
ATOM 1202 N N . ALA A 1 147 ? 9.292 -1.546 -35.566 1.00 89.69 147 ALA A N 1
ATOM 1203 C CA . ALA A 1 147 ? 10.143 -0.367 -35.605 1.00 89.69 147 ALA A CA 1
ATOM 1204 C C . ALA A 1 147 ? 11.131 -0.376 -34.432 1.00 89.69 147 ALA A C 1
ATOM 1206 O O . ALA A 1 147 ? 10.826 -0.871 -33.356 1.00 89.69 147 ALA A O 1
ATOM 1207 N N . LEU A 1 148 ? 12.298 0.257 -34.593 1.00 90.62 148 LEU A N 1
ATOM 1208 C CA . LEU A 1 148 ? 13.296 0.345 -33.514 1.00 90.62 148 LEU A CA 1
ATOM 1209 C C . LEU A 1 148 ? 12.767 1.067 -32.260 1.00 90.62 148 LEU A C 1
ATOM 1211 O O . LEU A 1 148 ? 13.272 0.852 -31.155 1.00 90.62 148 LEU A O 1
ATOM 1215 N N . SER A 1 149 ? 11.799 1.969 -32.436 1.00 93.06 149 SER A N 1
ATOM 1216 C CA . SER A 1 149 ? 11.168 2.717 -31.355 1.00 93.06 149 SER A CA 1
ATOM 1217 C C . SER A 1 149 ? 9.805 3.253 -31.784 1.00 93.06 149 SER A C 1
ATOM 1219 O O . SER A 1 149 ? 9.670 3.763 -32.897 1.00 93.06 149 SER A O 1
ATOM 1221 N N . GLU A 1 150 ? 8.830 3.210 -30.880 1.00 93.56 150 GLU A N 1
ATOM 1222 C CA . GLU A 1 150 ? 7.527 3.865 -31.023 1.00 93.56 150 GLU A CA 1
ATOM 1223 C C . GLU A 1 150 ? 7.257 4.756 -29.808 1.00 93.56 150 GLU A C 1
ATOM 1225 O O . GLU A 1 150 ? 7.483 4.347 -28.668 1.00 93.56 150 GLU A O 1
ATOM 1230 N N . THR A 1 151 ? 6.829 6.001 -30.038 1.00 93.75 151 THR A N 1
ATOM 1231 C CA . THR A 1 151 ? 6.656 7.000 -28.970 1.00 93.75 151 THR A CA 1
ATOM 1232 C C . THR A 1 151 ? 5.185 7.177 -28.621 1.00 93.75 151 THR A C 1
ATOM 1234 O O . THR A 1 151 ? 4.364 7.429 -29.496 1.00 93.75 151 THR A O 1
ATOM 1237 N N . HIS A 1 152 ? 4.878 7.143 -27.328 1.00 93.50 152 HIS A N 1
ATOM 1238 C CA . HIS A 1 152 ? 3.550 7.378 -26.778 1.00 93.50 152 HIS A CA 1
ATOM 1239 C C . HIS A 1 152 ? 3.581 8.515 -25.764 1.00 93.50 152 HIS A C 1
ATOM 1241 O O . HIS A 1 152 ? 4.484 8.616 -24.931 1.00 93.50 152 HIS A O 1
ATOM 1247 N N . ALA A 1 153 ? 2.567 9.372 -25.831 1.00 91.94 153 ALA A N 1
ATOM 1248 C CA . ALA A 1 153 ? 2.352 10.404 -24.833 1.00 91.94 153 ALA A CA 1
ATOM 1249 C C . ALA A 1 153 ? 1.671 9.812 -23.595 1.00 91.94 153 ALA A C 1
ATOM 1251 O O . ALA A 1 153 ? 0.731 9.027 -23.703 1.00 91.94 153 ALA A O 1
ATOM 1252 N N . GLY A 1 154 ? 2.139 10.227 -22.425 1.00 91.38 154 GLY A N 1
ATOM 1253 C CA . GLY A 1 154 ? 1.503 9.990 -21.139 1.00 91.38 154 GLY A CA 1
ATOM 1254 C C . GLY A 1 154 ? 1.417 11.282 -20.331 1.00 91.38 154 GLY A C 1
ATOM 1255 O O . GLY A 1 154 ? 1.962 12.322 -20.706 1.00 91.38 154 GLY A O 1
ATOM 1256 N N . GLU A 1 155 ? 0.739 11.210 -19.193 1.00 92.06 155 GLU A N 1
ATOM 1257 C CA . GLU A 1 155 ? 0.612 12.319 -18.251 1.00 92.06 155 GLU A CA 1
ATOM 1258 C C . GLU A 1 155 ? 1.030 11.842 -16.862 1.00 92.06 155 GLU A C 1
ATOM 1260 O O . GLU A 1 155 ? 0.488 10.875 -16.325 1.00 92.06 155 GLU A O 1
ATOM 1265 N N . CYS A 1 156 ? 1.983 12.544 -16.258 1.00 92.31 156 CYS A N 1
ATOM 1266 C CA . CYS A 1 156 ? 2.262 12.398 -14.845 1.00 92.31 156 CYS A CA 1
ATOM 1267 C C . CYS A 1 156 ? 1.266 13.233 -14.064 1.00 92.31 156 CYS A C 1
ATOM 1269 O O . CYS A 1 156 ? 1.368 14.456 -14.036 1.00 92.31 156 CYS A O 1
ATOM 1271 N N . TYR A 1 157 ? 0.308 12.563 -13.434 1.00 91.75 157 TYR A N 1
ATOM 1272 C CA . TYR A 1 157 ? -0.679 13.191 -12.574 1.00 91.75 157 TYR A CA 1
ATOM 1273 C C . TYR A 1 157 ? -0.450 12.769 -11.125 1.00 91.75 157 TYR A C 1
ATOM 1275 O O . TYR A 1 157 ? -0.512 11.583 -10.804 1.00 91.75 157 TYR A O 1
ATOM 1283 N N . VAL A 1 158 ? -0.205 13.745 -10.248 1.00 91.12 158 VAL A N 1
ATOM 1284 C CA . VAL A 1 158 ? -0.130 13.543 -8.795 1.00 91.12 158 VAL A CA 1
ATOM 1285 C C . VAL A 1 158 ? -1.367 14.191 -8.162 1.00 91.12 158 VAL A C 1
ATOM 1287 O O . VAL A 1 158 ? -1.369 15.407 -7.937 1.00 91.12 158 VAL A O 1
ATOM 1290 N N . PRO A 1 159 ? -2.431 13.412 -7.871 1.00 88.81 159 PRO A N 1
ATOM 1291 C CA . PRO A 1 159 ? -3.722 13.950 -7.444 1.00 88.81 159 PRO A CA 1
ATOM 1292 C C . PRO A 1 159 ? -3.642 14.840 -6.199 1.00 88.81 159 PRO A C 1
ATOM 1294 O O . PRO A 1 159 ? -4.193 15.941 -6.198 1.00 88.81 159 PRO A O 1
ATOM 1297 N N . SER A 1 160 ? -2.882 14.428 -5.179 1.00 89.19 160 SER A N 1
ATOM 1298 C CA . SER A 1 160 ? -2.741 15.178 -3.922 1.00 89.19 160 SER A CA 1
ATOM 1299 C C . SER A 1 160 ? -2.063 16.535 -4.089 1.00 89.19 160 SER A C 1
ATOM 1301 O O . SER A 1 160 ? -2.297 17.443 -3.293 1.00 89.19 160 SER A O 1
ATOM 1303 N N . LEU A 1 161 ? -1.231 16.679 -5.123 1.00 90.50 161 LEU A N 1
ATOM 1304 C CA . LEU A 1 161 ? -0.572 17.937 -5.471 1.00 90.50 161 LEU A CA 1
ATOM 1305 C C . LEU A 1 161 ? -1.365 18.742 -6.507 1.00 90.50 161 LEU A C 1
ATOM 1307 O O . LEU A 1 161 ? -1.018 19.888 -6.772 1.00 90.50 161 LEU A O 1
ATOM 1311 N N . GLN A 1 162 ? -2.406 18.143 -7.101 1.00 88.94 162 GLN A N 1
ATOM 1312 C CA . GLN A 1 162 ? -3.113 18.658 -8.279 1.00 88.94 162 GLN A CA 1
ATOM 1313 C C . GLN A 1 162 ? -2.158 19.051 -9.408 1.00 88.94 162 GLN A C 1
ATOM 1315 O O . GLN A 1 162 ? -2.388 20.004 -10.148 1.00 88.94 162 GLN A O 1
ATOM 1320 N N . TRP A 1 163 ? -1.068 18.300 -9.520 1.00 91.44 163 TRP A N 1
ATOM 1321 C CA . TRP A 1 163 ? 0.015 18.592 -10.436 1.00 91.44 163 TRP A CA 1
ATOM 1322 C C . TRP A 1 163 ? -0.026 17.627 -11.613 1.00 91.44 163 TRP A C 1
ATOM 1324 O O . TRP A 1 163 ? -0.200 16.420 -11.421 1.00 91.44 163 TRP A O 1
ATOM 1334 N N . LYS A 1 164 ? 0.117 18.175 -12.819 1.00 93.44 164 LYS A N 1
ATOM 1335 C CA . LYS A 1 164 ? 0.089 17.449 -14.087 1.00 93.44 164 LYS A CA 1
ATOM 1336 C C . LYS A 1 164 ? 1.251 17.895 -14.953 1.00 93.44 164 LYS A C 1
ATOM 1338 O O . LYS A 1 164 ? 1.475 19.097 -15.079 1.00 93.44 164 LYS A O 1
ATOM 1343 N N . ASN A 1 165 ? 1.937 16.950 -15.582 1.00 94.06 165 ASN A N 1
ATOM 1344 C CA . ASN A 1 165 ? 2.944 17.261 -16.590 1.00 94.06 165 ASN A CA 1
ATOM 1345 C C . ASN A 1 165 ? 2.992 16.166 -17.663 1.00 94.06 165 ASN A C 1
ATOM 1347 O O . ASN A 1 165 ? 2.977 14.982 -17.308 1.00 94.06 165 ASN A O 1
ATOM 1351 N N . PRO A 1 166 ? 3.045 16.511 -18.962 1.00 93.00 166 PRO A N 1
ATOM 1352 C CA . PRO A 1 166 ? 3.230 15.522 -20.014 1.00 93.00 166 PRO A CA 1
ATOM 1353 C C . PRO A 1 166 ? 4.586 14.819 -19.895 1.00 93.00 166 PRO A C 1
ATOM 1355 O O . PRO A 1 166 ? 5.607 15.423 -19.565 1.00 93.00 166 PRO A O 1
ATOM 1358 N N . ILE A 1 167 ? 4.597 13.534 -20.231 1.00 94.25 167 ILE A N 1
ATOM 1359 C CA . ILE A 1 167 ? 5.800 12.713 -20.360 1.00 94.25 167 ILE A CA 1
ATOM 1360 C C . ILE A 1 167 ? 5.699 11.883 -21.640 1.00 94.25 167 ILE A C 1
ATOM 1362 O O . ILE A 1 167 ? 4.610 11.527 -22.084 1.00 94.25 167 ILE A O 1
ATOM 1366 N N . LEU A 1 168 ? 6.841 11.582 -22.249 1.00 94.38 168 LEU A N 1
ATOM 1367 C CA . LEU A 1 168 ? 6.916 10.703 -23.408 1.00 94.38 168 LEU A CA 1
ATOM 1368 C C . LEU A 1 168 ? 7.528 9.369 -22.997 1.00 94.38 168 LEU A C 1
ATOM 1370 O O . LEU A 1 168 ? 8.573 9.332 -22.339 1.00 94.38 168 LEU A O 1
ATOM 1374 N N . PHE A 1 169 ? 6.880 8.291 -23.415 1.00 94.75 169 PHE A N 1
ATOM 1375 C CA . PHE A 1 169 ? 7.384 6.933 -23.309 1.00 94.75 169 PHE A CA 1
ATOM 1376 C C . PHE A 1 169 ? 7.751 6.423 -24.687 1.00 94.75 169 PHE A C 1
ATOM 1378 O O . PHE A 1 169 ? 7.072 6.702 -25.669 1.00 94.75 169 PHE A O 1
ATOM 1385 N N . GLN A 1 170 ? 8.816 5.644 -24.747 1.00 94.81 170 GLN A N 1
ATOM 1386 C CA . GLN A 1 170 ? 9.237 4.945 -25.941 1.00 94.81 170 GLN A CA 1
ATOM 1387 C C . GLN A 1 170 ? 9.187 3.453 -25.681 1.00 94.81 170 GLN A C 1
ATOM 1389 O O . GLN A 1 170 ? 9.834 2.962 -24.755 1.00 94.81 170 GLN A O 1
ATOM 1394 N N . CYS A 1 171 ? 8.434 2.742 -26.513 1.00 95.50 171 CYS A N 1
ATOM 1395 C CA . CYS A 1 171 ? 8.602 1.312 -26.654 1.00 95.50 171 CYS A CA 1
ATOM 1396 C C . CYS A 1 171 ? 9.824 1.096 -27.539 1.00 95.50 171 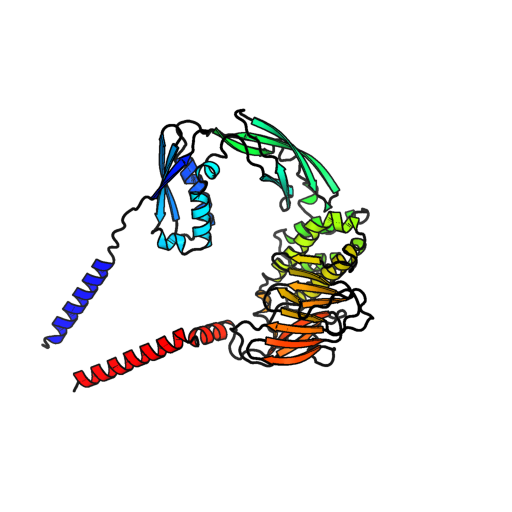CYS A C 1
ATOM 1398 O O . CYS A 1 171 ? 9.752 1.276 -28.753 1.00 95.50 171 CYS A O 1
ATOM 1400 N N . ARG A 1 172 ? 10.969 0.809 -26.920 1.00 94.75 172 ARG A N 1
ATOM 1401 C CA . ARG A 1 172 ? 12.265 0.798 -27.599 1.00 94.75 172 ARG A CA 1
ATOM 1402 C C . ARG A 1 172 ? 12.819 -0.615 -27.670 1.00 94.75 172 ARG A C 1
ATOM 1404 O O . ARG A 1 172 ? 12.883 -1.304 -26.652 1.00 94.75 172 ARG A O 1
ATOM 1411 N N . MET A 1 173 ? 13.281 -1.000 -28.855 1.00 94.06 173 MET A N 1
ATOM 1412 C CA . MET A 1 173 ? 14.014 -2.242 -29.055 1.00 94.06 173 MET A CA 1
ATOM 1413 C C . MET A 1 173 ? 15.427 -2.118 -28.467 1.00 94.06 173 MET A C 1
ATOM 1415 O O . MET A 1 173 ? 16.133 -1.129 -28.697 1.00 94.06 173 MET A O 1
ATOM 1419 N N . ASN A 1 174 ? 15.839 -3.109 -27.686 1.00 91.31 174 ASN A N 1
ATOM 1420 C CA . ASN A 1 174 ? 17.182 -3.207 -27.132 1.00 91.31 174 ASN A CA 1
ATOM 1421 C C . ASN A 1 174 ? 18.138 -3.933 -28.096 1.00 91.31 174 ASN A C 1
ATOM 1423 O O . ASN A 1 174 ? 17.770 -4.331 -29.201 1.00 91.31 174 ASN A O 1
ATOM 1427 N N . THR A 1 175 ? 19.388 -4.115 -27.671 1.00 90.81 175 THR A N 1
ATOM 1428 C CA . THR A 1 175 ? 20.443 -4.764 -28.469 1.00 90.81 175 THR A CA 1
ATOM 1429 C C . THR A 1 175 ? 20.169 -6.233 -28.786 1.00 90.81 175 THR A C 1
ATOM 1431 O O . THR A 1 175 ? 20.777 -6.769 -29.706 1.00 90.81 175 THR A O 1
ATOM 1434 N N . TYR A 1 176 ? 19.265 -6.879 -28.050 1.00 90.88 176 TYR A N 1
ATOM 1435 C CA . TYR A 1 176 ? 18.890 -8.281 -28.223 1.00 90.88 176 TYR A CA 1
ATOM 1436 C C . TYR A 1 176 ? 17.629 -8.457 -29.087 1.00 90.88 176 TYR A C 1
ATOM 1438 O O . TYR A 1 176 ? 17.207 -9.582 -29.335 1.00 90.88 176 TYR A O 1
ATOM 1446 N N . GLY A 1 177 ? 17.022 -7.365 -29.566 1.00 89.00 177 GLY A N 1
ATOM 1447 C CA . GLY A 1 177 ? 15.801 -7.399 -30.379 1.00 89.00 177 GLY A CA 1
ATOM 1448 C C . GLY A 1 177 ? 14.499 -7.448 -29.572 1.00 89.00 177 GLY A C 1
ATOM 1449 O O . GLY A 1 177 ? 13.421 -7.453 -30.158 1.00 89.00 177 GLY A O 1
ATOM 1450 N N . GLY A 1 178 ? 14.571 -7.459 -28.239 1.00 92.50 178 GLY A N 1
ATOM 1451 C CA . GLY A 1 178 ? 13.382 -7.348 -27.399 1.00 92.50 178 GLY A CA 1
ATOM 1452 C C . GLY A 1 178 ? 13.058 -5.906 -27.052 1.00 92.50 178 GLY A C 1
ATOM 1453 O O . GLY A 1 178 ? 13.912 -5.019 -27.092 1.00 92.50 178 GLY A O 1
ATOM 1454 N N . TYR A 1 179 ? 11.806 -5.668 -26.699 1.00 94.31 179 TYR A N 1
ATOM 1455 C CA . TYR A 1 179 ? 11.263 -4.341 -26.469 1.00 94.31 179 TYR A CA 1
ATOM 1456 C C . TYR A 1 179 ? 11.072 -4.071 -24.979 1.00 94.31 179 TYR A C 1
ATOM 1458 O O . TYR A 1 179 ? 10.819 -4.972 -24.179 1.00 94.31 179 TYR A O 1
ATOM 1466 N N . ALA A 1 180 ? 11.206 -2.808 -24.591 1.00 93.12 180 ALA A N 1
ATOM 1467 C CA . ALA A 1 180 ? 10.871 -2.358 -23.251 1.00 93.12 180 ALA A CA 1
ATOM 1468 C C . ALA A 1 180 ? 10.365 -0.918 -23.276 1.00 93.12 180 ALA A C 1
ATOM 1470 O O . ALA A 1 180 ? 10.800 -0.095 -24.087 1.00 93.12 180 ALA A O 1
ATOM 1471 N N . TRP A 1 181 ? 9.475 -0.608 -22.337 1.00 94.00 181 TRP A N 1
ATOM 1472 C CA . TRP A 1 181 ? 9.064 0.762 -22.082 1.00 94.00 181 TRP A CA 1
ATOM 1473 C C . TRP A 1 181 ? 10.181 1.545 -21.401 1.00 94.00 181 TRP A C 1
ATOM 1475 O O . TRP A 1 181 ? 10.675 1.159 -20.341 1.00 94.00 181 TRP A O 1
ATOM 1485 N N . VAL A 1 182 ? 10.541 2.684 -21.987 1.00 91.44 182 VAL A N 1
ATOM 1486 C CA . VAL A 1 182 ? 11.523 3.615 -21.433 1.00 91.44 182 VAL A CA 1
ATOM 1487 C C . VAL A 1 182 ? 10.939 5.022 -21.450 1.00 91.44 182 VAL A C 1
ATOM 1489 O O . VAL A 1 182 ? 10.417 5.475 -22.464 1.00 91.44 182 VAL A O 1
ATOM 1492 N N . ALA A 1 183 ? 11.036 5.744 -20.335 1.00 89.38 183 ALA A N 1
ATOM 1493 C CA . ALA A 1 183 ? 10.705 7.164 -20.307 1.00 89.38 183 ALA A CA 1
ATOM 1494 C C . ALA A 1 183 ? 11.751 7.961 -21.107 1.00 89.38 183 ALA A C 1
ATOM 1496 O O . ALA A 1 183 ? 12.933 7.945 -20.765 1.00 89.38 183 ALA A O 1
ATOM 1497 N N . SER A 1 184 ? 11.331 8.679 -22.150 1.00 87.38 184 SER A N 1
ATOM 1498 C CA . SER A 1 184 ? 12.230 9.482 -22.995 1.00 87.38 184 SER A CA 1
ATOM 1499 C C . SER A 1 184 ? 12.779 10.705 -22.264 1.00 87.38 184 SER A C 1
ATOM 1501 O O . SER A 1 184 ? 13.915 11.109 -22.493 1.00 87.38 184 SER A O 1
ATOM 1503 N N . ASN A 1 185 ? 11.983 11.281 -21.360 1.00 86.38 185 ASN A N 1
ATOM 1504 C CA . ASN A 1 185 ? 12.418 12.320 -20.433 1.00 86.38 185 ASN A CA 1
ATOM 1505 C C . ASN A 1 185 ? 12.044 11.909 -18.998 1.00 86.38 185 ASN A C 1
ATOM 1507 O O . ASN A 1 185 ? 10.990 12.313 -18.504 1.00 86.38 185 ASN A O 1
ATOM 1511 N N . PRO A 1 186 ? 12.878 11.103 -18.317 1.00 78.81 186 PRO A N 1
ATOM 1512 C CA . PRO A 1 186 ? 12.546 10.566 -16.997 1.00 78.81 186 PRO A CA 1
ATOM 1513 C C . PRO A 1 186 ? 12.400 11.658 -15.929 1.00 78.81 186 PRO A C 1
ATOM 1515 O O . PRO A 1 186 ? 11.683 11.463 -14.953 1.00 78.81 186 PRO A O 1
ATOM 1518 N N . LYS A 1 187 ? 13.019 12.827 -16.141 1.00 88.25 187 LYS A N 1
ATOM 1519 C CA . LYS A 1 187 ? 12.960 13.967 -15.218 1.00 88.25 187 LYS A CA 1
ATOM 1520 C C . LYS A 1 187 ? 11.693 14.804 -15.356 1.00 88.25 187 LYS A C 1
ATOM 1522 O O . LYS A 1 187 ? 11.459 15.666 -14.519 1.00 88.25 187 LYS A O 1
ATOM 1527 N N . ALA A 1 188 ? 10.872 14.567 -16.382 1.00 88.62 188 ALA A N 1
ATOM 1528 C CA . ALA A 1 188 ? 9.643 15.330 -16.593 1.00 88.62 188 ALA A CA 1
ATOM 1529 C C . ALA A 1 188 ? 8.704 15.263 -15.379 1.00 88.62 188 ALA A C 1
ATOM 1531 O O . ALA A 1 188 ? 7.949 16.196 -15.139 1.00 88.62 188 ALA A O 1
ATOM 1532 N N . CYS A 1 189 ? 8.759 14.181 -14.602 1.00 91.62 189 CYS A N 1
ATOM 1533 C CA . CYS A 1 189 ? 7.854 13.962 -13.477 1.00 91.62 189 CYS A CA 1
ATOM 1534 C C . CYS A 1 189 ? 8.473 14.245 -12.109 1.00 91.62 189 CYS A C 1
ATOM 1536 O O . CYS A 1 189 ? 7.780 14.140 -11.100 1.00 91.62 189 CYS A O 1
ATOM 1538 N N . GLU A 1 190 ? 9.757 14.608 -12.077 1.00 93.81 190 GLU A N 1
ATOM 1539 C CA . GLU A 1 190 ? 10.478 14.865 -10.838 1.00 93.81 190 GLU A CA 1
ATOM 1540 C C . GLU A 1 190 ? 10.080 16.221 -10.247 1.00 93.81 190 GLU A C 1
ATOM 1542 O O . GLU A 1 190 ? 10.111 17.249 -10.922 1.00 93.81 190 GLU A O 1
ATOM 1547 N N . LEU A 1 191 ? 9.759 16.215 -8.954 1.00 92.94 191 LEU A N 1
ATOM 1548 C CA . LEU A 1 191 ? 9.463 17.395 -8.148 1.00 92.94 191 LEU A CA 1
ATOM 1549 C C . LEU A 1 191 ? 10.492 17.505 -7.011 1.00 92.94 191 LEU A C 1
ATOM 1551 O O . LEU A 1 191 ? 10.196 17.159 -5.856 1.00 92.94 191 LEU A O 1
ATOM 1555 N N . PRO A 1 192 ? 11.736 17.921 -7.319 1.00 89.94 192 PRO A N 1
ATOM 1556 C CA . PRO A 1 192 ? 12.841 17.914 -6.364 1.00 89.94 192 PRO A CA 1
ATOM 1557 C C . PRO A 1 192 ? 12.594 18.806 -5.141 1.00 89.94 192 PRO A C 1
ATOM 1559 O O . PRO A 1 192 ? 13.113 18.522 -4.059 1.00 89.94 192 PRO A O 1
ATOM 1562 N N . GLU A 1 193 ? 11.767 19.845 -5.267 1.00 89.25 193 GLU A N 1
ATOM 1563 C CA . GLU A 1 193 ? 11.353 20.716 -4.167 1.00 89.25 193 GLU A CA 1
ATOM 1564 C C . GLU A 1 193 ? 10.645 19.954 -3.037 1.00 89.25 193 GLU A C 1
ATOM 1566 O O . GLU A 1 193 ? 10.728 20.359 -1.876 1.00 89.25 193 GLU A O 1
ATOM 1571 N N . PHE A 1 194 ? 10.003 18.822 -3.346 1.00 90.38 194 PHE A N 1
ATOM 1572 C CA . PHE A 1 194 ? 9.325 17.973 -2.369 1.00 90.38 194 PHE A CA 1
ATOM 1573 C C . PHE A 1 194 ? 10.172 16.784 -1.903 1.00 90.38 194 PHE A C 1
ATOM 1575 O O . PHE A 1 194 ? 9.713 16.021 -1.054 1.00 90.38 194 PHE A O 1
ATOM 1582 N N . SER A 1 195 ? 11.408 16.613 -2.382 1.00 87.38 195 SER A N 1
ATOM 1583 C CA . SER A 1 195 ? 12.261 15.475 -1.996 1.00 87.38 195 SER A CA 1
ATOM 1584 C C . SER A 1 195 ? 12.665 15.486 -0.518 1.00 87.38 195 SER A C 1
ATOM 1586 O O . SER A 1 195 ? 12.891 14.428 0.064 1.00 87.38 195 SER A O 1
ATOM 1588 N N . ASN A 1 196 ? 12.695 16.659 0.125 1.00 88.31 196 ASN A N 1
ATOM 1589 C CA . ASN A 1 196 ? 13.067 16.811 1.535 1.00 88.31 196 ASN A CA 1
ATOM 1590 C C . ASN A 1 196 ? 11.975 17.538 2.342 1.00 88.31 196 ASN A C 1
ATOM 1592 O O . ASN A 1 196 ? 12.168 18.689 2.744 1.00 88.31 196 ASN A O 1
ATOM 1596 N N . PRO A 1 197 ? 10.824 16.891 2.608 1.00 89.94 197 PRO A N 1
ATOM 1597 C CA . PRO A 1 197 ? 9.746 17.512 3.368 1.00 89.94 197 PRO A CA 1
ATOM 1598 C C . PRO A 1 197 ? 10.196 17.862 4.792 1.00 89.94 197 PRO A C 1
ATOM 1600 O O . PRO A 1 197 ? 10.829 17.060 5.481 1.00 89.94 197 PRO A O 1
ATOM 1603 N N . THR A 1 198 ? 9.834 19.063 5.250 1.00 89.06 198 THR A N 1
ATOM 1604 C CA . THR A 1 198 ? 10.062 19.536 6.625 1.00 89.06 198 THR A CA 1
ATOM 1605 C C . THR A 1 198 ? 8.798 20.173 7.195 1.00 89.06 198 THR A C 1
ATOM 1607 O O . THR A 1 198 ? 7.963 20.697 6.456 1.00 89.06 198 THR A O 1
ATOM 1610 N N . ILE A 1 199 ? 8.678 20.218 8.526 1.00 86.88 199 ILE A N 1
ATOM 1611 C CA . ILE A 1 199 ? 7.562 20.909 9.198 1.00 86.88 199 ILE A CA 1
ATOM 1612 C C . ILE A 1 199 ? 7.521 22.398 8.809 1.00 86.88 199 ILE A C 1
ATOM 1614 O O . ILE A 1 199 ? 6.446 22.961 8.620 1.00 86.88 199 ILE A O 1
ATOM 1618 N N . LYS A 1 200 ? 8.684 23.043 8.628 1.00 88.75 200 LYS A N 1
ATOM 1619 C CA . LYS A 1 200 ? 8.767 24.447 8.189 1.00 88.75 200 LYS A CA 1
ATOM 1620 C C . LYS A 1 200 ? 8.152 24.640 6.800 1.00 88.75 200 LYS A C 1
ATOM 1622 O O . LYS A 1 200 ? 7.367 25.565 6.615 1.00 88.75 200 LYS A O 1
ATOM 1627 N N . MET A 1 201 ? 8.465 23.748 5.859 1.00 89.56 201 MET A N 1
ATOM 1628 C CA . MET A 1 201 ? 7.865 23.746 4.523 1.00 89.56 201 MET A CA 1
ATOM 1629 C C . MET A 1 201 ? 6.346 23.558 4.594 1.00 89.56 201 MET A C 1
ATOM 1631 O O . MET A 1 201 ? 5.598 24.334 4.006 1.00 89.56 201 MET A O 1
ATOM 1635 N N . MET A 1 202 ? 5.874 22.588 5.382 1.00 89.75 202 MET A N 1
ATOM 1636 C CA . MET A 1 202 ? 4.438 22.369 5.584 1.00 89.75 202 MET A CA 1
ATOM 1637 C C . MET A 1 202 ? 3.755 23.593 6.206 1.00 89.75 202 MET A C 1
ATOM 1639 O O . MET A 1 202 ? 2.628 23.911 5.849 1.00 89.75 202 MET A O 1
ATOM 1643 N N . ASN A 1 203 ? 4.408 24.309 7.121 1.00 88.44 203 ASN A N 1
ATOM 1644 C CA . ASN A 1 203 ? 3.848 25.529 7.704 1.00 88.44 203 ASN A CA 1
ATOM 1645 C C . ASN A 1 203 ? 3.738 26.670 6.685 1.00 88.44 203 ASN A C 1
ATOM 1647 O O . ASN A 1 203 ? 2.760 27.411 6.720 1.00 88.44 203 ASN A O 1
ATOM 1651 N N . TYR A 1 204 ? 4.695 26.793 5.762 1.00 88.75 204 TYR A N 1
ATOM 1652 C CA . TYR A 1 204 ? 4.632 27.780 4.681 1.00 88.75 204 TYR A CA 1
ATOM 1653 C C . TYR A 1 204 ? 3.441 27.528 3.741 1.00 88.75 204 TYR A C 1
ATOM 1655 O O . TYR A 1 204 ? 2.745 28.461 3.347 1.00 88.75 204 TYR A O 1
ATOM 1663 N N . LEU A 1 205 ? 3.150 26.257 3.452 1.00 88.12 205 LEU A N 1
ATOM 1664 C CA . LEU A 1 205 ? 2.078 25.851 2.538 1.00 88.12 205 LEU A CA 1
ATOM 1665 C C . LEU A 1 205 ? 0.660 25.954 3.131 1.00 88.12 205 LEU A C 1
ATOM 1667 O O . LEU A 1 205 ? -0.305 25.750 2.398 1.00 88.12 205 LEU A O 1
ATOM 1671 N N . LYS A 1 206 ? 0.509 26.320 4.415 1.00 87.62 206 LYS A N 1
ATOM 1672 C CA . LYS A 1 206 ? -0.792 26.446 5.113 1.00 87.62 206 LYS A CA 1
ATOM 1673 C C . LYS A 1 206 ? -1.803 27.355 4.426 1.00 87.62 206 LYS A C 1
ATOM 1675 O O . LYS A 1 206 ? -2.997 27.178 4.608 1.00 87.62 206 LYS A O 1
ATOM 1680 N N . ARG A 1 207 ? -1.328 28.343 3.666 1.00 85.19 207 ARG A N 1
ATOM 1681 C CA . ARG A 1 207 ? -2.184 29.302 2.951 1.00 85.19 207 ARG A CA 1
ATOM 1682 C C . ARG A 1 207 ? -2.831 28.714 1.693 1.00 85.19 207 ARG A C 1
ATOM 1684 O O . ARG A 1 207 ? -3.677 29.368 1.097 1.00 85.19 207 ARG A O 1
ATOM 1691 N N . SER A 1 208 ? -2.412 27.524 1.264 1.00 86.56 208 SER A N 1
ATOM 1692 C CA . SER A 1 208 ? -2.947 26.877 0.070 1.00 86.56 208 SER A CA 1
ATOM 1693 C C . SER A 1 208 ? -4.371 26.353 0.307 1.00 86.56 208 SER A C 1
ATOM 1695 O O . SER A 1 208 ? -4.608 25.708 1.327 1.00 86.56 208 SER A O 1
ATOM 1697 N N . PRO A 1 209 ? -5.309 26.517 -0.643 1.00 83.56 209 PRO A N 1
ATOM 1698 C CA . PRO A 1 209 ? -6.650 25.930 -0.540 1.00 83.56 209 PRO A CA 1
ATOM 1699 C C . PRO A 1 209 ? -6.642 24.392 -0.594 1.00 83.56 209 PRO A C 1
ATOM 1701 O O . PRO A 1 209 ? -7.624 23.753 -0.233 1.00 83.56 209 PRO A O 1
ATOM 1704 N N . ILE A 1 210 ? -5.534 23.787 -1.035 1.00 86.38 210 ILE A N 1
ATOM 1705 C CA . ILE A 1 210 ? -5.347 22.330 -1.125 1.00 86.38 210 ILE A CA 1
ATOM 1706 C C . ILE A 1 210 ? -4.386 21.818 -0.047 1.00 86.38 210 ILE A C 1
ATOM 1708 O O . ILE A 1 210 ? -3.758 20.769 -0.194 1.00 86.38 210 ILE A O 1
ATOM 1712 N N . TYR A 1 211 ? -4.236 22.586 1.035 1.00 88.25 211 TYR A N 1
ATOM 1713 C CA . TYR A 1 211 ? -3.226 22.356 2.057 1.00 88.25 211 TYR A CA 1
ATOM 1714 C C . TYR A 1 211 ? -3.233 20.935 2.626 1.00 88.25 211 TYR A C 1
ATOM 1716 O O . TYR A 1 211 ? -2.177 20.313 2.739 1.00 88.25 211 TYR A O 1
ATOM 1724 N N . CYS A 1 212 ? -4.413 20.408 2.948 1.00 87.50 212 CYS A N 1
ATOM 1725 C CA . CYS A 1 212 ? -4.560 19.070 3.516 1.00 87.50 212 CYS A CA 1
ATOM 1726 C C . CYS A 1 212 ? -4.019 17.985 2.572 1.00 87.50 212 CYS A C 1
ATOM 1728 O O . CYS A 1 212 ? -3.298 17.089 3.011 1.00 87.50 212 CYS A O 1
ATOM 1730 N N . SER A 1 213 ? -4.304 18.101 1.271 1.00 89.44 213 SER A N 1
ATOM 1731 C CA . SER A 1 213 ? -3.806 17.184 0.241 1.00 89.44 213 SER A CA 1
ATOM 1732 C C . SER A 1 213 ? -2.281 17.271 0.106 1.00 89.44 213 SER A C 1
ATOM 1734 O O . SER A 1 213 ? -1.600 16.247 0.177 1.00 89.44 213 SER A O 1
ATOM 1736 N N . LEU A 1 214 ? -1.727 18.491 0.034 1.00 90.38 214 LEU A N 1
ATOM 1737 C CA . LEU A 1 214 ? -0.274 18.717 0.018 1.00 90.38 214 LEU A CA 1
ATOM 1738 C C . LEU A 1 214 ? 0.397 18.111 1.255 1.00 90.38 214 LEU A C 1
ATOM 1740 O O . LEU A 1 214 ? 1.439 17.467 1.169 1.00 90.38 214 LEU A O 1
ATOM 1744 N N . ARG A 1 215 ? -0.201 18.309 2.429 1.00 89.81 215 ARG A N 1
ATOM 1745 C CA . ARG A 1 215 ? 0.377 17.869 3.694 1.00 89.81 215 ARG A CA 1
ATOM 1746 C C . ARG A 1 215 ? 0.377 16.352 3.843 1.00 89.81 215 ARG A C 1
ATOM 1748 O O . ARG A 1 215 ? 1.375 15.836 4.336 1.00 89.81 215 ARG A O 1
ATOM 1755 N N . ILE A 1 216 ? -0.655 15.636 3.382 1.00 90.00 216 ILE A N 1
ATOM 1756 C CA . ILE A 1 216 ? -0.618 14.162 3.309 1.00 90.00 216 ILE A CA 1
ATOM 1757 C C . ILE A 1 216 ? 0.586 13.706 2.492 1.00 90.00 216 ILE A C 1
ATOM 1759 O O . ILE A 1 216 ? 1.369 12.881 2.967 1.00 90.00 216 ILE A O 1
ATOM 1763 N N . PHE A 1 217 ? 0.736 14.253 1.282 1.00 91.44 217 PHE A N 1
ATOM 1764 C CA . PHE A 1 217 ? 1.823 13.880 0.382 1.00 91.44 217 PHE A CA 1
ATOM 1765 C C . PHE A 1 217 ? 3.189 14.085 1.055 1.00 91.44 217 PHE A C 1
ATOM 1767 O O . PHE A 1 217 ? 4.034 13.190 1.071 1.00 91.44 217 PHE A O 1
ATOM 1774 N N . LEU A 1 218 ? 3.381 15.235 1.707 1.00 92.06 218 LEU A N 1
ATOM 1775 C CA . LEU A 1 218 ? 4.625 15.550 2.411 1.00 92.06 218 LEU A CA 1
ATOM 1776 C C . LEU A 1 218 ? 4.834 14.701 3.668 1.00 92.06 218 LEU A C 1
ATOM 1778 O O . LEU A 1 218 ? 5.975 14.388 4.005 1.00 92.06 218 LEU A O 1
ATOM 1782 N N . TYR A 1 219 ? 3.767 14.328 4.376 1.00 91.50 219 TYR A N 1
ATOM 1783 C CA . TYR A 1 219 ? 3.863 13.468 5.552 1.00 91.50 219 TYR A CA 1
ATOM 1784 C C . TYR A 1 219 ? 4.329 12.063 5.222 1.00 91.50 219 TYR A C 1
ATOM 1786 O O . TYR A 1 219 ? 5.108 11.494 5.988 1.00 91.50 219 TYR A O 1
ATOM 1794 N N . TYR A 1 220 ? 3.913 11.541 4.073 1.00 89.75 220 TYR A N 1
ATOM 1795 C CA . TYR A 1 220 ? 4.396 10.262 3.579 1.00 89.75 220 TYR A CA 1
ATOM 1796 C C . TYR A 1 220 ? 5.930 10.270 3.449 1.00 89.75 220 TYR A C 1
ATOM 1798 O O . TYR A 1 220 ? 6.614 9.448 4.061 1.00 89.75 220 TYR A O 1
ATOM 1806 N N . GLY A 1 221 ? 6.494 11.278 2.775 1.00 89.06 221 GLY A N 1
ATOM 1807 C CA . GLY A 1 221 ? 7.948 11.444 2.686 1.00 89.06 221 GLY A CA 1
ATOM 1808 C C . GLY A 1 221 ? 8.629 11.730 4.021 1.00 89.06 221 GLY A C 1
ATOM 1809 O O . GLY A 1 221 ? 9.697 11.194 4.310 1.00 89.06 221 GLY A O 1
ATOM 1810 N N . PHE A 1 222 ? 8.001 12.542 4.873 1.00 89.81 222 PHE A N 1
ATOM 1811 C CA . PHE A 1 222 ? 8.535 12.905 6.186 1.00 89.81 222 PHE A CA 1
ATOM 1812 C C . PHE A 1 222 ? 8.710 11.689 7.107 1.00 89.81 222 PHE A C 1
ATOM 1814 O O . PHE A 1 222 ? 9.676 11.634 7.871 1.00 89.81 222 PHE A O 1
ATOM 1821 N N . LEU A 1 223 ? 7.821 10.694 7.019 1.00 87.69 223 LEU A N 1
ATOM 1822 C CA . LEU A 1 223 ? 7.960 9.428 7.745 1.00 87.69 223 LEU A CA 1
ATOM 1823 C C . LEU A 1 223 ? 9.045 8.522 7.150 1.00 87.69 223 LEU A C 1
ATOM 1825 O O . LEU A 1 223 ? 9.769 7.880 7.908 1.00 87.69 223 LEU A O 1
ATOM 1829 N N . LEU A 1 224 ? 9.204 8.505 5.823 1.00 83.69 224 LEU A N 1
ATOM 1830 C CA . LEU A 1 224 ? 10.176 7.645 5.133 1.00 83.69 224 LEU A CA 1
ATOM 1831 C C . LEU A 1 224 ? 11.635 8.118 5.232 1.00 83.69 224 LEU A C 1
ATOM 1833 O O . LEU A 1 224 ? 12.549 7.333 4.985 1.00 83.69 224 LEU A O 1
ATOM 1837 N N . GLN A 1 225 ? 11.892 9.367 5.630 1.00 80.12 225 GLN A N 1
ATOM 1838 C CA . GLN A 1 225 ? 13.260 9.855 5.839 1.00 80.12 225 GLN A CA 1
ATOM 1839 C C . GLN A 1 225 ? 14.015 9.021 6.901 1.00 80.12 225 GLN A C 1
ATOM 1841 O O . GLN A 1 225 ? 13.545 8.832 8.027 1.00 80.12 225 GLN A O 1
ATOM 1846 N N . GLN A 1 226 ? 15.222 8.551 6.571 1.00 60.94 226 GLN A N 1
ATOM 1847 C CA . GLN A 1 226 ? 16.066 7.716 7.442 1.00 60.94 226 GLN A CA 1
ATOM 1848 C C . GLN A 1 226 ? 16.839 8.538 8.492 1.00 60.94 226 GLN A C 1
ATOM 1850 O O . GLN A 1 226 ? 18.064 8.620 8.466 1.00 60.94 226 GLN A O 1
ATOM 1855 N N . LYS A 1 227 ? 16.135 9.173 9.435 1.00 58.47 227 LYS A N 1
ATOM 1856 C CA . LYS A 1 227 ? 16.770 9.844 10.583 1.00 58.47 227 LYS A CA 1
ATOM 1857 C C . LYS A 1 227 ? 16.227 9.340 11.917 1.00 58.47 227 LYS A C 1
ATOM 1859 O O . LYS A 1 227 ? 15.060 8.960 12.035 1.00 58.47 227 LYS A O 1
ATOM 1864 N N . THR A 1 228 ? 17.084 9.364 12.935 1.00 59.41 228 THR A N 1
ATOM 1865 C CA . THR A 1 228 ? 16.703 9.231 14.348 1.00 59.41 228 THR A CA 1
ATOM 1866 C C . THR A 1 228 ? 15.521 10.172 14.659 1.00 59.41 228 THR A C 1
ATOM 1868 O O . THR A 1 228 ? 15.365 11.191 13.992 1.00 59.41 228 THR A O 1
ATOM 1871 N N . GLN A 1 229 ? 14.669 9.840 15.643 1.00 74.50 229 GLN A N 1
ATOM 1872 C CA . GLN A 1 229 ? 13.413 10.550 16.004 1.00 74.50 229 GLN A CA 1
ATOM 1873 C C . GLN A 1 229 ? 12.122 10.127 15.263 1.00 74.50 229 GLN A C 1
ATOM 1875 O O . GLN A 1 229 ? 11.247 10.960 15.017 1.00 74.50 229 GLN A O 1
ATOM 1880 N N . LEU A 1 230 ? 11.933 8.838 14.949 1.00 78.56 230 LEU A N 1
ATOM 1881 C CA . LEU A 1 230 ? 10.659 8.327 14.406 1.00 78.56 230 LEU A CA 1
ATOM 1882 C C . LEU A 1 230 ? 9.444 8.764 15.250 1.00 78.56 230 LEU A C 1
ATOM 1884 O O . LEU A 1 230 ? 8.437 9.190 14.693 1.00 78.56 230 LEU A O 1
ATOM 1888 N N . MET A 1 231 ? 9.562 8.773 16.583 1.00 74.62 231 MET A N 1
ATOM 1889 C CA . MET A 1 231 ? 8.435 9.122 17.454 1.00 74.62 231 MET A CA 1
ATOM 1890 C C . MET A 1 231 ? 7.968 10.574 17.330 1.00 74.62 231 MET A C 1
ATOM 1892 O O . MET A 1 231 ? 6.775 10.843 17.220 1.00 74.62 231 MET A O 1
ATOM 1896 N N . SER A 1 232 ? 8.903 11.527 17.330 1.00 80.38 232 SER A N 1
ATOM 1897 C CA . SER A 1 232 ? 8.563 12.944 17.138 1.00 80.38 232 SER A CA 1
ATOM 1898 C C . SER A 1 232 ? 7.788 13.135 15.832 1.00 80.38 232 SER A C 1
ATOM 1900 O O . SER A 1 232 ? 6.812 13.882 15.774 1.00 80.38 232 SER A O 1
ATOM 1902 N N . ARG A 1 233 ? 8.161 12.367 14.801 1.00 85.38 233 ARG A N 1
ATOM 1903 C CA . ARG A 1 233 ? 7.511 12.394 13.494 1.00 85.38 233 ARG A CA 1
ATOM 1904 C C . ARG A 1 233 ? 6.132 11.745 13.512 1.00 85.38 233 ARG A C 1
ATOM 1906 O O . ARG A 1 233 ? 5.191 12.384 13.054 1.00 85.38 233 ARG A O 1
ATOM 1913 N N . LEU A 1 234 ? 5.980 10.556 14.096 1.00 84.44 234 LEU A N 1
ATOM 1914 C CA . LEU A 1 234 ? 4.673 9.905 14.267 1.00 84.44 234 LEU A CA 1
ATOM 1915 C C . LEU A 1 234 ? 3.697 10.799 15.047 1.00 84.44 234 LEU A C 1
ATOM 1917 O O . LEU A 1 234 ? 2.561 10.995 14.614 1.00 84.44 234 LEU A O 1
ATOM 1921 N N . ASN A 1 235 ? 4.159 11.425 16.135 1.00 81.75 235 ASN A N 1
ATOM 1922 C CA . ASN A 1 235 ? 3.387 12.414 16.893 1.00 81.75 235 ASN A CA 1
ATOM 1923 C C . ASN A 1 235 ? 2.997 13.619 16.031 1.00 81.75 235 ASN A C 1
ATOM 1925 O O . ASN A 1 235 ? 1.834 14.015 16.014 1.00 81.75 235 ASN A O 1
ATOM 1929 N N . ALA A 1 236 ? 3.954 14.208 15.311 1.00 86.06 236 ALA A N 1
ATOM 1930 C CA . ALA A 1 236 ? 3.714 15.386 14.481 1.00 86.06 236 ALA A CA 1
ATOM 1931 C C . ALA A 1 236 ? 2.743 15.104 13.324 1.00 86.06 236 ALA A C 1
ATOM 1933 O O . ALA A 1 236 ? 1.934 15.968 12.977 1.00 86.06 236 ALA A O 1
ATOM 1934 N N . VAL A 1 237 ? 2.808 13.909 12.731 1.00 88.81 237 VAL A N 1
ATOM 1935 C CA . VAL A 1 237 ? 1.883 13.460 11.682 1.00 88.81 237 VAL A CA 1
ATOM 1936 C C . VAL A 1 237 ? 0.490 13.255 12.267 1.00 88.81 237 VAL A C 1
ATOM 1938 O O . VAL A 1 237 ? -0.453 13.899 11.819 1.00 88.81 237 VAL A O 1
ATOM 1941 N N . THR A 1 238 ? 0.366 12.434 13.312 1.00 84.12 238 THR A N 1
ATOM 1942 C CA . THR A 1 238 ? -0.924 12.107 13.944 1.00 84.12 238 THR A CA 1
ATOM 1943 C C . THR A 1 238 ? -1.632 13.361 14.472 1.00 84.12 238 THR A C 1
ATOM 1945 O O . THR A 1 238 ? -2.826 13.563 14.232 1.00 84.12 238 THR A O 1
ATOM 1948 N N . LYS A 1 239 ? -0.887 14.263 15.127 1.00 83.88 239 LYS A N 1
ATOM 1949 C CA . LYS A 1 239 ? -1.403 15.562 15.579 1.00 83.88 239 LYS A CA 1
ATOM 1950 C C . LYS A 1 239 ? -1.838 16.438 14.405 1.00 83.88 239 LYS A C 1
ATOM 1952 O O . LYS A 1 239 ? -2.955 16.935 14.407 1.00 83.88 239 LYS A O 1
ATOM 1957 N N . GLY A 1 240 ? -1.007 16.613 13.379 1.00 84.19 240 GLY A N 1
ATOM 1958 C CA . GLY A 1 240 ? -1.383 17.486 12.264 1.00 84.19 240 GLY A C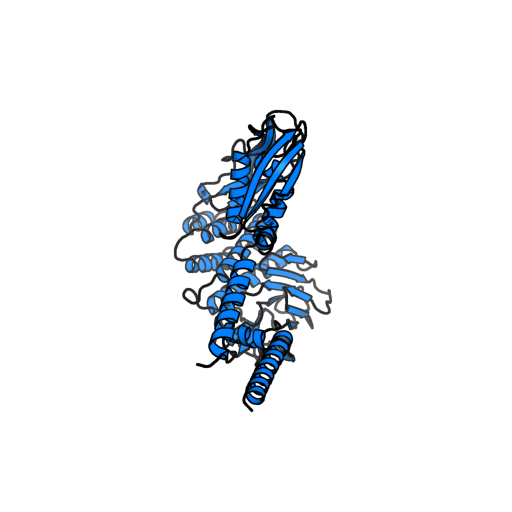A 1
ATOM 1959 C C . GLY A 1 240 ? -2.554 16.958 11.434 1.00 84.19 240 GLY A C 1
ATOM 1960 O O . GLY A 1 240 ? -3.369 17.755 10.981 1.00 84.19 240 GLY A O 1
ATOM 1961 N N . LEU A 1 241 ? -2.702 15.637 11.294 1.00 84.25 241 LEU A N 1
ATOM 1962 C CA . LEU A 1 241 ? -3.884 15.044 10.663 1.00 84.25 241 LEU A CA 1
ATOM 1963 C C . LEU A 1 241 ? -5.170 15.358 11.445 1.00 84.25 241 LEU A C 1
ATOM 1965 O O . LEU A 1 241 ? -6.193 15.657 10.838 1.00 84.25 241 LEU A O 1
ATOM 1969 N N . THR A 1 242 ? -5.122 15.341 12.779 1.00 80.12 242 THR A N 1
ATOM 1970 C CA . THR A 1 242 ? -6.305 15.582 13.625 1.00 80.12 242 THR A CA 1
ATOM 1971 C C . THR A 1 242 ? -6.649 17.055 13.813 1.00 80.12 242 THR A C 1
ATOM 1973 O O . THR A 1 242 ? -7.830 17.409 13.861 1.00 80.12 242 THR A O 1
ATOM 1976 N N . THR A 1 243 ? -5.646 17.923 13.940 1.00 79.81 243 THR A N 1
ATOM 1977 C CA . THR A 1 243 ? -5.875 19.339 14.262 1.00 79.81 243 THR A CA 1
ATOM 1978 C C . THR A 1 243 ? -5.878 20.241 13.039 1.00 79.81 243 THR A C 1
ATOM 1980 O O . THR A 1 243 ? -6.513 21.286 13.069 1.00 79.81 243 THR A O 1
ATOM 1983 N N . GLU A 1 244 ? -5.162 19.871 11.976 1.00 75.94 244 GLU A N 1
ATOM 1984 C CA . GLU A 1 244 ? -4.904 20.768 10.839 1.00 75.94 244 GLU A CA 1
ATOM 1985 C C . GLU A 1 244 ? -5.490 20.254 9.520 1.00 75.94 244 GLU A C 1
ATOM 1987 O O . GLU A 1 244 ? -5.598 21.035 8.584 1.00 75.94 244 GLU A O 1
ATOM 1992 N N . CYS A 1 245 ? -5.888 18.976 9.438 1.00 77.56 245 CYS A N 1
ATOM 1993 C CA . CYS A 1 245 ? -6.503 18.384 8.243 1.00 77.56 245 CYS A CA 1
ATOM 1994 C C . CYS A 1 245 ? -7.987 18.028 8.436 1.00 77.56 245 CYS A C 1
ATOM 1996 O O . CYS A 1 245 ? -8.467 17.009 7.941 1.00 77.56 245 CYS A O 1
ATOM 1998 N N . GLN A 1 246 ? -8.731 18.868 9.160 1.00 66.38 246 GLN A N 1
ATOM 1999 C CA . GLN A 1 246 ? -10.171 18.667 9.382 1.00 66.38 246 GLN A CA 1
ATOM 2000 C C . GLN A 1 246 ? -11.010 18.865 8.103 1.00 66.38 246 GLN A C 1
ATOM 2002 O O . GLN A 1 246 ? -12.148 18.394 8.034 1.00 66.38 246 GLN A O 1
ATOM 2007 N N . ASP A 1 247 ? -10.429 19.488 7.071 1.00 61.50 247 ASP A N 1
ATOM 2008 C CA . ASP A 1 247 ? -11.077 19.787 5.789 1.00 61.50 247 ASP A CA 1
ATOM 2009 C C . ASP A 1 247 ? -11.331 18.555 4.907 1.00 61.50 247 ASP A C 1
ATOM 2011 O O . ASP A 1 247 ? -11.958 18.695 3.860 1.00 61.50 247 ASP A O 1
ATOM 2015 N N . PHE A 1 248 ? -10.941 17.332 5.302 1.00 67.94 248 PHE A N 1
ATOM 2016 C CA . PHE A 1 248 ? -11.374 16.122 4.572 1.00 67.94 248 PHE A CA 1
ATOM 2017 C C . PHE A 1 248 ? -12.888 15.898 4.582 1.00 67.94 248 PHE A C 1
ATOM 2019 O O . PHE A 1 248 ? -13.385 15.081 3.810 1.00 67.94 248 PHE A O 1
ATOM 2026 N N . LYS A 1 249 ? -13.640 16.665 5.379 1.00 63.59 249 LYS A N 1
ATOM 2027 C CA . LYS A 1 249 ? -15.097 16.780 5.221 1.00 63.59 249 LYS A CA 1
ATOM 2028 C C . LYS A 1 249 ? -15.496 17.329 3.843 1.00 63.59 249 LYS A C 1
ATOM 2030 O O . LYS A 1 249 ? -16.594 17.053 3.371 1.00 63.59 249 LYS A O 1
ATOM 2035 N N . ILE A 1 250 ? -14.621 18.088 3.181 1.00 76.81 250 ILE A N 1
ATOM 2036 C CA . ILE A 1 250 ? -14.834 18.577 1.821 1.00 76.81 250 ILE A CA 1
ATOM 2037 C C . ILE A 1 250 ? -14.508 17.456 0.832 1.00 76.81 250 ILE A C 1
ATOM 2039 O O . ILE A 1 250 ? -13.354 17.069 0.632 1.00 76.81 250 ILE A O 1
ATOM 2043 N N . ARG A 1 251 ? -15.558 16.970 0.163 1.00 79.81 251 ARG A N 1
ATOM 2044 C CA . ARG A 1 251 ? -15.530 15.780 -0.697 1.00 79.81 251 ARG A CA 1
ATOM 2045 C C . ARG A 1 251 ? -14.410 15.798 -1.744 1.00 79.81 251 ARG A C 1
ATOM 2047 O O . ARG A 1 251 ? -13.706 14.803 -1.896 1.00 79.81 251 ARG A O 1
ATOM 2054 N N . TRP A 1 252 ? -14.218 16.916 -2.446 1.00 82.12 252 TRP A N 1
ATOM 2055 C CA . TRP A 1 252 ? -13.231 17.010 -3.529 1.00 82.12 252 TRP A CA 1
ATOM 2056 C C . TRP A 1 252 ? -11.775 17.023 -3.026 1.00 82.12 252 TRP A C 1
ATOM 2058 O O . TRP A 1 252 ? -10.902 16.462 -3.686 1.00 82.12 252 TRP A O 1
ATOM 2068 N N . ILE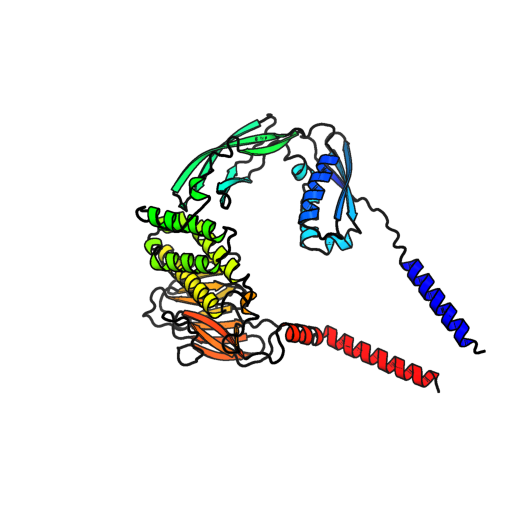 A 1 253 ? -11.507 17.587 -1.838 1.00 83.31 253 ILE A N 1
ATOM 2069 C CA . ILE A 1 253 ? -10.164 17.599 -1.225 1.00 83.31 253 ILE A CA 1
ATOM 2070 C C . ILE A 1 253 ? -9.750 16.173 -0.869 1.00 83.31 253 ILE A C 1
ATOM 2072 O O . ILE A 1 253 ? -8.647 15.736 -1.208 1.00 83.31 253 ILE A O 1
ATOM 2076 N N . TYR A 1 254 ? -10.656 15.431 -0.223 1.00 85.38 254 TYR A N 1
ATOM 2077 C CA . TYR A 1 254 ? -10.419 14.027 0.087 1.00 85.38 254 TYR A CA 1
ATOM 2078 C C . TYR A 1 254 ? -10.285 13.186 -1.183 1.00 85.38 254 TYR A C 1
ATOM 2080 O O . TYR A 1 254 ? -9.371 12.376 -1.269 1.00 85.38 254 TYR A O 1
ATOM 2088 N N . GLN A 1 255 ? -11.126 13.402 -2.197 1.00 86.50 255 GLN A N 1
ATOM 2089 C CA . GLN A 1 255 ? -11.050 12.655 -3.455 1.00 86.50 255 GLN A CA 1
ATOM 2090 C C . GLN A 1 255 ? -9.673 12.759 -4.120 1.00 86.50 255 GLN A C 1
ATOM 2092 O O . GLN A 1 255 ? -9.133 11.744 -4.556 1.00 86.50 255 GLN A O 1
ATOM 2097 N N . ASN A 1 256 ? -9.079 13.953 -4.116 1.00 86.62 256 ASN A N 1
ATOM 2098 C CA . ASN A 1 256 ? -7.743 14.179 -4.660 1.00 86.62 256 ASN A CA 1
ATOM 2099 C C . ASN A 1 256 ? -6.633 13.602 -3.771 1.00 86.62 256 ASN A C 1
ATOM 2101 O O . ASN A 1 256 ? -5.588 13.227 -4.283 1.00 86.62 256 ASN A O 1
ATOM 2105 N N . ALA A 1 257 ? -6.844 13.495 -2.457 1.00 88.62 257 ALA A N 1
ATOM 2106 C CA . ALA A 1 257 ? -5.834 12.984 -1.529 1.00 88.62 257 ALA A CA 1
ATOM 2107 C C . ALA A 1 257 ? -6.005 11.506 -1.146 1.00 88.62 257 ALA A C 1
ATOM 2109 O O . ALA A 1 257 ? -5.166 10.955 -0.438 1.00 88.62 257 ALA A O 1
ATOM 2110 N N . ARG A 1 258 ? -7.087 10.852 -1.581 1.00 87.06 258 ARG A N 1
ATOM 2111 C CA . ARG A 1 258 ? -7.547 9.554 -1.066 1.00 87.06 258 ARG A CA 1
ATOM 2112 C C . ARG A 1 258 ? -6.477 8.469 -1.122 1.00 87.06 258 ARG A C 1
ATOM 2114 O O . ARG A 1 258 ? -6.265 7.772 -0.134 1.00 87.06 258 ARG A O 1
ATOM 2121 N N . VAL A 1 259 ? -5.810 8.318 -2.266 1.00 85.69 259 VAL A N 1
ATOM 2122 C CA . VAL A 1 259 ? -4.790 7.274 -2.461 1.00 85.69 259 VAL A CA 1
ATOM 2123 C C . VAL A 1 259 ? -3.613 7.488 -1.510 1.00 85.69 259 VAL A C 1
ATOM 2125 O O . VAL A 1 259 ? -3.211 6.562 -0.807 1.00 85.69 259 VAL A O 1
ATOM 2128 N N . ASP A 1 260 ? -3.105 8.716 -1.428 1.00 88.25 260 ASP A N 1
ATOM 2129 C CA . ASP A 1 260 ? -1.967 9.038 -0.564 1.00 88.25 260 ASP A CA 1
ATOM 2130 C C . ASP A 1 260 ? -2.352 9.035 0.916 1.00 88.25 260 ASP A C 1
ATOM 2132 O O . ASP A 1 260 ? -1.542 8.664 1.761 1.00 88.25 260 ASP A O 1
ATOM 2136 N N . TYR A 1 261 ? -3.602 9.377 1.238 1.00 87.56 261 TYR A N 1
ATOM 2137 C CA . TYR A 1 261 ? -4.148 9.281 2.586 1.00 87.56 261 TYR A CA 1
ATOM 2138 C C . TYR A 1 261 ? -4.116 7.834 3.073 1.00 87.56 261 TYR A C 1
ATOM 2140 O O . TYR A 1 261 ? -3.569 7.561 4.137 1.00 87.56 261 TYR A O 1
ATOM 2148 N N . HIS A 1 262 ? -4.637 6.893 2.281 1.00 85.75 262 HIS A N 1
ATOM 2149 C CA . HIS A 1 262 ? -4.610 5.478 2.649 1.00 85.75 262 HIS A CA 1
ATOM 2150 C C . HIS A 1 262 ? -3.178 4.942 2.763 1.00 85.75 262 HIS A C 1
ATOM 2152 O O . HIS A 1 262 ? -2.872 4.278 3.748 1.00 85.75 262 HIS A O 1
ATOM 2158 N N . ARG A 1 263 ? -2.278 5.317 1.841 1.00 86.12 263 ARG A N 1
ATOM 2159 C CA . ARG A 1 263 ? -0.845 4.975 1.927 1.00 86.12 263 ARG A CA 1
ATOM 2160 C C . ARG A 1 263 ? -0.185 5.516 3.198 1.00 86.12 263 ARG A C 1
ATOM 2162 O O . ARG A 1 263 ? 0.614 4.818 3.815 1.00 86.12 263 ARG A O 1
ATOM 2169 N N . LEU A 1 264 ? -0.503 6.749 3.597 1.00 88.19 264 LEU A N 1
ATOM 2170 C CA . LEU A 1 264 ? 0.004 7.356 4.828 1.00 88.19 264 LEU A CA 1
ATOM 2171 C C . LEU A 1 264 ? -0.508 6.615 6.067 1.00 88.19 264 LEU A C 1
ATOM 2173 O O . LEU A 1 264 ? 0.276 6.347 6.974 1.00 88.19 264 LEU A O 1
ATOM 2177 N N . ILE A 1 265 ? -1.797 6.268 6.100 1.00 85.38 265 ILE A N 1
ATOM 2178 C CA . ILE A 1 265 ? -2.385 5.487 7.191 1.00 85.38 265 ILE A CA 1
ATOM 2179 C C . ILE A 1 265 ? -1.724 4.105 7.277 1.00 85.38 265 ILE A C 1
ATOM 2181 O O . ILE A 1 265 ? -1.261 3.736 8.353 1.00 85.38 265 ILE A O 1
ATOM 2185 N N . ASP A 1 266 ? -1.584 3.382 6.162 1.00 82.50 266 ASP A N 1
ATOM 2186 C CA . ASP A 1 266 ? -0.872 2.095 6.126 1.00 82.50 266 ASP A CA 1
ATOM 2187 C C . ASP A 1 266 ? 0.569 2.237 6.638 1.00 82.50 266 ASP A C 1
ATOM 2189 O O . ASP A 1 266 ? 1.017 1.453 7.473 1.00 82.50 266 ASP A O 1
ATOM 2193 N N . LEU A 1 267 ? 1.287 3.282 6.214 1.00 84.50 267 LEU A N 1
ATOM 2194 C CA . LEU A 1 267 ? 2.643 3.553 6.686 1.00 84.50 267 LEU A CA 1
ATOM 2195 C C . LEU A 1 267 ? 2.691 3.818 8.200 1.00 84.50 267 LEU A C 1
ATOM 2197 O O . LEU A 1 267 ? 3.629 3.366 8.862 1.00 84.50 267 LEU A O 1
ATOM 2201 N N . LEU A 1 268 ? 1.702 4.518 8.765 1.00 83.88 268 LEU A N 1
ATOM 2202 C CA . LEU A 1 268 ? 1.583 4.692 10.215 1.00 83.88 268 LEU A CA 1
ATOM 2203 C C . LEU A 1 268 ? 1.410 3.333 10.905 1.00 83.88 268 LEU A C 1
ATOM 2205 O O . LEU A 1 268 ? 2.190 3.026 11.803 1.00 83.88 268 LEU A O 1
ATOM 2209 N N . PHE A 1 269 ? 0.481 2.487 10.448 1.00 76.88 269 PHE A N 1
ATOM 2210 C CA . PHE A 1 269 ? 0.292 1.139 11.002 1.00 76.88 269 PHE A CA 1
ATOM 2211 C C . PHE A 1 269 ? 1.560 0.279 10.905 1.00 76.88 269 PHE A C 1
ATOM 2213 O O . PHE A 1 269 ? 1.936 -0.365 11.884 1.00 76.88 269 PHE A O 1
ATOM 2220 N N . ILE A 1 270 ? 2.267 0.304 9.771 1.00 78.00 270 ILE A N 1
ATOM 2221 C CA . ILE A 1 270 ? 3.532 -0.427 9.581 1.00 78.00 270 ILE A CA 1
ATOM 2222 C C . ILE A 1 270 ? 4.579 0.017 10.606 1.00 78.00 270 ILE A C 1
ATOM 2224 O O . ILE A 1 270 ? 5.233 -0.823 11.227 1.00 78.00 270 ILE A O 1
ATOM 2228 N N . ASN A 1 271 ? 4.757 1.329 10.776 1.00 77.56 271 ASN A N 1
ATOM 2229 C CA . ASN A 1 271 ? 5.742 1.867 11.713 1.00 77.56 271 ASN A CA 1
ATOM 2230 C C . ASN A 1 271 ? 5.362 1.582 13.170 1.00 77.56 271 ASN A C 1
ATOM 2232 O O . ASN A 1 271 ? 6.240 1.289 13.974 1.00 77.56 271 ASN A O 1
ATOM 2236 N N . LEU A 1 272 ? 4.068 1.611 13.494 1.00 74.19 272 LEU A N 1
ATOM 2237 C CA . LEU A 1 272 ? 3.553 1.256 14.817 1.00 74.19 272 LEU A CA 1
ATOM 2238 C C . LEU A 1 272 ? 3.679 -0.252 15.105 1.00 74.19 272 LEU A C 1
ATOM 2240 O O . LEU A 1 272 ? 3.864 -0.631 16.256 1.00 74.19 272 LEU A O 1
ATOM 2244 N N . ARG A 1 273 ? 3.636 -1.114 14.077 1.00 67.62 273 ARG A N 1
ATOM 2245 C CA . ARG A 1 273 ? 3.804 -2.574 14.206 1.00 67.62 273 ARG A CA 1
ATOM 2246 C C . ARG A 1 273 ? 5.256 -3.007 14.398 1.00 67.62 273 ARG A C 1
ATOM 2248 O O . ARG A 1 273 ? 5.500 -3.952 15.138 1.00 67.62 273 ARG A O 1
ATOM 2255 N N . LYS A 1 274 ? 6.213 -2.376 13.707 1.00 63.81 274 LYS A N 1
ATOM 2256 C CA . LYS A 1 274 ? 7.656 -2.723 13.739 1.00 63.81 274 LYS A CA 1
ATOM 2257 C C . LYS A 1 274 ? 8.355 -2.304 15.040 1.00 63.81 274 LYS A C 1
ATOM 2259 O O . LYS A 1 274 ? 9.566 -2.096 15.069 1.00 63.81 274 LYS A O 1
ATOM 2264 N N . PHE A 1 275 ? 7.581 -2.114 16.092 1.00 62.44 275 PHE A N 1
ATOM 2265 C CA . PHE A 1 275 ? 8.022 -1.486 17.305 1.00 62.44 275 PHE A CA 1
ATOM 2266 C C . PHE A 1 275 ? 8.744 -2.480 18.243 1.00 62.44 275 PHE A C 1
ATOM 2268 O O . PHE A 1 275 ? 8.229 -3.547 18.543 1.00 62.44 275 PHE A O 1
ATOM 2275 N N . ASN A 1 276 ? 9.959 -2.070 18.618 1.00 55.41 276 ASN A N 1
ATOM 2276 C CA . ASN A 1 276 ? 10.885 -2.499 19.672 1.00 55.41 276 ASN A CA 1
ATOM 2277 C C . ASN A 1 276 ? 10.606 -2.031 21.121 1.00 55.41 276 ASN A C 1
ATOM 2279 O O . ASN A 1 276 ? 10.824 -0.830 21.290 1.00 55.41 276 ASN A O 1
ATOM 2283 N N . ASP A 1 277 ? 10.269 -2.845 22.139 1.00 49.72 277 ASP A N 1
ATOM 2284 C CA . ASP A 1 277 ? 9.943 -2.421 23.543 1.00 49.72 277 ASP A CA 1
ATOM 2285 C C . ASP A 1 277 ? 10.816 -1.277 24.124 1.00 49.72 277 ASP A C 1
ATOM 2287 O O . ASP A 1 277 ? 10.405 -0.463 24.951 1.00 49.72 277 ASP A O 1
ATOM 2291 N N . HIS A 1 278 ? 12.049 -1.132 23.644 1.00 50.53 278 HIS A N 1
ATOM 2292 C CA . HIS A 1 278 ? 12.991 -0.086 24.035 1.00 50.53 278 HIS A CA 1
ATOM 2293 C C . HIS A 1 278 ? 12.730 1.342 23.497 1.00 50.53 278 HIS A C 1
ATOM 2295 O O . HIS A 1 278 ? 13.502 2.238 23.841 1.00 50.53 278 HIS A O 1
ATOM 2301 N N . GLN A 1 279 ? 11.714 1.614 22.659 1.00 55.44 279 GLN A N 1
ATOM 2302 C CA . GLN A 1 279 ? 11.554 2.942 22.013 1.00 55.44 279 GLN A CA 1
ATOM 2303 C C . GLN A 1 279 ? 10.221 3.702 22.277 1.00 55.44 279 GLN A C 1
ATOM 2305 O O . GLN A 1 279 ? 10.172 4.916 22.067 1.00 55.44 279 GLN A O 1
ATOM 2310 N N . LEU A 1 280 ? 9.147 3.047 22.732 1.00 59.59 280 LEU A N 1
ATOM 2311 C CA . LEU A 1 280 ? 7.773 3.562 22.886 1.00 59.59 280 LEU A CA 1
ATOM 2312 C C . LEU A 1 280 ? 6.991 2.725 23.905 1.00 59.59 280 LEU A C 1
ATOM 2314 O O . LEU A 1 280 ? 6.828 1.528 23.731 1.00 59.59 280 LEU A O 1
ATOM 2318 N N . PRO A 1 281 ? 6.374 3.356 24.906 1.00 64.94 281 PRO A N 1
ATOM 2319 C CA . PRO A 1 281 ? 5.381 2.668 25.708 1.00 64.94 281 PRO A CA 1
ATOM 2320 C C . PRO A 1 281 ? 4.183 2.255 24.848 1.00 64.94 281 PRO A C 1
ATOM 2322 O O . PRO A 1 281 ? 3.638 3.073 24.095 1.00 64.94 281 PRO A O 1
ATOM 2325 N N . ALA A 1 282 ? 3.723 1.023 25.023 1.00 68.31 282 ALA A N 1
ATOM 2326 C CA . ALA A 1 282 ? 2.640 0.446 24.241 1.00 68.31 282 ALA A CA 1
ATOM 2327 C C . ALA A 1 282 ? 1.327 1.275 24.317 1.00 68.31 282 ALA A C 1
ATOM 2329 O O . ALA A 1 282 ? 0.577 1.360 23.342 1.00 68.31 282 ALA A O 1
ATOM 2330 N N . PHE A 1 283 ? 1.086 2.020 25.410 1.00 69.50 283 PHE A N 1
ATOM 2331 C CA . PHE A 1 283 ? -0.093 2.901 25.544 1.00 69.50 283 PHE A CA 1
ATOM 2332 C C . PHE A 1 283 ? -0.102 4.051 24.530 1.00 69.50 283 PHE A C 1
ATOM 2334 O O . PHE A 1 283 ? -1.160 4.448 24.039 1.00 69.50 283 PHE A O 1
ATOM 2341 N N . ARG A 1 284 ? 1.076 4.563 24.150 1.00 72.19 284 ARG A N 1
ATOM 2342 C CA . ARG A 1 284 ? 1.184 5.614 23.128 1.00 72.19 284 ARG A CA 1
ATOM 2343 C C . ARG A 1 284 ? 0.871 5.073 21.742 1.00 72.19 284 ARG A C 1
ATOM 2345 O O . ARG A 1 284 ? 0.229 5.764 20.954 1.00 72.19 284 ARG A O 1
ATOM 2352 N N . VAL A 1 285 ? 1.300 3.843 21.465 1.00 75.25 285 VAL A N 1
ATOM 2353 C CA . VAL A 1 285 ? 0.994 3.141 20.212 1.00 75.25 285 VAL A CA 1
ATOM 2354 C C . VAL A 1 285 ? -0.518 2.970 20.078 1.00 75.25 285 VAL A C 1
ATOM 2356 O O . VAL A 1 285 ? -1.092 3.374 19.069 1.00 75.25 285 VAL A O 1
ATOM 2359 N N . LEU A 1 286 ? -1.184 2.487 21.129 1.00 75.69 286 LEU A N 1
ATOM 2360 C CA . LEU A 1 286 ? -2.643 2.357 21.157 1.00 75.69 286 LEU A CA 1
ATOM 2361 C C . LEU A 1 286 ? -3.375 3.687 20.978 1.00 75.69 286 LEU A C 1
ATOM 2363 O O . LEU A 1 286 ? -4.336 3.757 20.212 1.00 75.69 286 LEU A O 1
ATOM 2367 N N . SER A 1 287 ? -2.911 4.753 21.633 1.00 77.12 287 SER A N 1
ATOM 2368 C CA . SER A 1 287 ? -3.498 6.087 21.469 1.00 77.12 287 SER A CA 1
ATOM 2369 C C . SER A 1 287 ? -3.423 6.568 20.014 1.00 77.12 287 SER A C 1
ATOM 2371 O O . SER A 1 287 ? -4.424 7.024 19.452 1.00 77.12 287 SER A O 1
ATOM 2373 N N . MET A 1 288 ? -2.280 6.379 19.346 1.00 79.12 288 MET A N 1
ATOM 2374 C CA . MET A 1 288 ? -2.130 6.717 17.926 1.00 79.12 288 MET A CA 1
ATOM 2375 C C . MET A 1 288 ? -3.033 5.882 17.018 1.00 79.12 288 MET A C 1
ATOM 2377 O O . MET A 1 288 ? -3.651 6.432 16.104 1.00 79.12 288 MET A O 1
ATOM 2381 N N . LEU A 1 289 ? -3.148 4.577 17.273 1.00 80.06 289 LEU A N 1
ATOM 2382 C CA . LEU A 1 289 ? -4.021 3.685 16.504 1.00 80.06 289 LEU A CA 1
ATOM 2383 C C . LEU A 1 289 ? -5.490 4.089 16.645 1.00 80.06 289 LEU A C 1
ATOM 2385 O O . LEU A 1 289 ? -6.181 4.244 15.639 1.00 80.06 289 LEU A O 1
ATOM 2389 N N . LYS A 1 290 ? -5.941 4.370 17.874 1.00 80.94 290 LYS A N 1
ATOM 2390 C CA . LYS A 1 290 ? -7.279 4.908 18.165 1.00 80.94 290 LYS A CA 1
ATOM 2391 C C . LYS A 1 290 ? -7.560 6.174 17.356 1.00 80.94 290 LYS A C 1
ATOM 2393 O O . LYS A 1 290 ? -8.637 6.320 16.774 1.00 80.94 290 LYS A O 1
ATOM 2398 N N . ILE A 1 291 ? -6.596 7.095 17.311 1.00 81.25 291 ILE A N 1
ATOM 2399 C CA . ILE A 1 291 ? -6.714 8.334 16.537 1.00 81.25 291 ILE A CA 1
ATOM 2400 C C . ILE A 1 291 ? -6.838 8.031 15.039 1.00 81.25 291 ILE A C 1
ATOM 2402 O O . ILE A 1 291 ? -7.735 8.569 14.389 1.00 81.25 291 ILE A O 1
ATOM 2406 N N . CYS A 1 292 ? -5.989 7.152 14.501 1.00 83.75 292 CYS A N 1
ATOM 2407 C CA . CYS A 1 292 ? -6.024 6.765 13.090 1.00 83.75 292 CYS A CA 1
ATOM 2408 C C . CYS A 1 292 ? -7.362 6.118 12.717 1.00 83.75 292 CYS A C 1
ATOM 2410 O O . CYS A 1 292 ? -7.968 6.504 11.718 1.00 83.75 292 CYS A O 1
ATOM 2412 N N . HIS A 1 293 ? -7.867 5.199 13.545 1.00 85.69 293 HIS A N 1
ATOM 2413 C CA . HIS A 1 293 ? -9.162 4.555 13.335 1.00 85.69 293 HIS A CA 1
ATOM 2414 C C . HIS A 1 293 ? -10.301 5.573 13.315 1.00 85.69 293 HIS A C 1
ATOM 2416 O O . HIS A 1 293 ? -11.138 5.549 12.413 1.00 85.69 293 HIS A O 1
ATOM 2422 N N . LYS A 1 294 ? -10.322 6.500 14.283 1.00 82.50 294 LYS A N 1
ATOM 2423 C CA . LYS A 1 294 ? -11.339 7.555 14.345 1.00 82.50 294 LYS A CA 1
ATOM 2424 C C . LYS A 1 294 ? -11.295 8.444 13.105 1.00 82.50 294 LYS A C 1
ATOM 2426 O O . LYS A 1 294 ? -12.338 8.676 12.503 1.00 82.50 294 LYS A O 1
ATOM 2431 N N . LEU A 1 295 ? -10.105 8.917 12.725 1.00 82.88 295 LEU A N 1
ATOM 2432 C CA . LEU A 1 295 ? -9.901 9.779 11.558 1.00 82.88 295 LEU A CA 1
ATOM 2433 C C . LEU A 1 295 ? -10.379 9.087 10.275 1.00 82.88 295 LEU A C 1
ATOM 2435 O O . LEU A 1 295 ? -11.070 9.691 9.454 1.00 82.88 295 LEU A O 1
ATOM 2439 N N . LEU A 1 296 ? -10.045 7.804 10.123 1.00 86.06 296 LEU A N 1
ATOM 2440 C CA . LEU A 1 296 ? -10.444 6.978 8.993 1.00 86.06 296 LEU A CA 1
ATOM 2441 C C . LEU A 1 296 ? -11.965 6.788 8.944 1.00 86.06 296 LEU A C 1
ATOM 2443 O O . LEU A 1 296 ? -12.574 7.079 7.915 1.00 86.06 296 LEU A O 1
ATOM 2447 N N . ALA A 1 297 ? -12.579 6.394 10.063 1.00 86.00 297 ALA A N 1
ATOM 2448 C CA . ALA A 1 297 ? -14.025 6.242 10.187 1.00 86.00 297 ALA A CA 1
ATOM 2449 C C . ALA A 1 297 ? -14.767 7.544 9.854 1.00 86.00 297 ALA A C 1
ATOM 2451 O O . ALA A 1 297 ? -15.667 7.544 9.017 1.00 86.00 297 ALA A O 1
ATOM 2452 N N . SER A 1 298 ? -14.370 8.666 10.464 1.00 82.88 298 SER A N 1
ATOM 2453 C CA . SER A 1 298 ? -15.047 9.952 10.275 1.00 82.88 298 SER A CA 1
ATOM 2454 C C . SER A 1 298 ? -14.900 10.488 8.855 1.00 82.88 298 SER A C 1
ATOM 2456 O O . SER A 1 298 ? -15.856 11.026 8.302 1.00 82.88 298 SER A O 1
ATOM 2458 N N . THR A 1 299 ? -13.714 10.337 8.259 1.00 84.25 299 THR A N 1
ATOM 2459 C CA . THR A 1 299 ? -13.438 10.829 6.903 1.00 84.25 299 THR A CA 1
ATOM 2460 C C . THR A 1 299 ? -14.237 10.046 5.869 1.00 84.25 299 THR A C 1
ATOM 2462 O O . THR A 1 299 ? -14.903 10.634 5.020 1.00 84.25 299 THR A O 1
ATOM 2465 N N . LEU A 1 300 ? -14.220 8.715 5.967 1.00 85.19 300 LEU A N 1
ATOM 2466 C CA . LEU A 1 300 ? -14.947 7.856 5.039 1.00 85.19 300 LEU A CA 1
ATOM 2467 C C . LEU A 1 300 ? -16.460 8.003 5.209 1.00 85.19 300 LEU A C 1
ATOM 2469 O O . LEU A 1 300 ? -17.165 8.117 4.209 1.00 85.19 300 LEU A O 1
ATOM 2473 N N . MET A 1 301 ? -16.955 8.071 6.449 1.00 83.44 301 MET A N 1
ATOM 2474 C CA . MET A 1 301 ? -18.374 8.326 6.708 1.00 83.44 301 MET A CA 1
ATOM 2475 C C . MET A 1 301 ? -18.818 9.662 6.106 1.00 83.44 301 MET A C 1
ATOM 2477 O O . MET A 1 301 ? -19.823 9.710 5.402 1.00 83.44 301 MET A O 1
ATOM 2481 N N . GLY A 1 302 ? -18.035 10.729 6.307 1.00 81.62 302 GLY A N 1
ATOM 2482 C CA . GLY A 1 302 ? -18.318 12.040 5.721 1.00 81.62 302 GLY A CA 1
ATOM 2483 C C . GLY A 1 302 ? -18.297 12.043 4.188 1.00 81.62 302 GLY A C 1
ATOM 2484 O O . GLY A 1 302 ? -19.101 12.735 3.572 1.00 81.62 302 GLY A O 1
ATOM 2485 N N . TYR A 1 303 ? -17.417 11.255 3.561 1.00 81.94 303 TYR A N 1
ATOM 2486 C CA . TYR A 1 303 ? -17.308 11.188 2.100 1.00 81.94 303 TYR A CA 1
ATOM 2487 C C . TYR A 1 303 ? -18.424 10.368 1.434 1.00 81.94 303 TYR A C 1
ATOM 2489 O O . TYR A 1 303 ? -18.948 10.779 0.397 1.00 81.94 303 TYR A O 1
ATOM 2497 N N . PHE A 1 304 ? -18.762 9.202 1.994 1.00 82.38 304 PHE A N 1
ATOM 2498 C CA . PHE A 1 304 ? -19.757 8.287 1.421 1.00 82.38 304 PHE A CA 1
ATOM 2499 C C . PHE A 1 304 ? -21.186 8.539 1.922 1.00 82.38 304 PHE A C 1
ATOM 2501 O O . PHE A 1 304 ? -22.126 7.979 1.369 1.00 82.38 304 PHE A O 1
ATOM 2508 N N . GLY A 1 305 ? -21.366 9.385 2.940 1.00 73.31 305 GLY A N 1
ATOM 2509 C CA . GLY A 1 305 ? -22.676 9.876 3.369 1.00 73.31 305 GLY A CA 1
ATOM 2510 C C . GLY A 1 305 ? -23.550 8.864 4.110 1.00 73.31 305 GLY A C 1
ATOM 2511 O O . GLY A 1 305 ? -24.738 9.113 4.258 1.00 73.31 305 GLY A O 1
ATOM 2512 N N . GLY A 1 306 ? -23.009 7.720 4.548 1.00 72.88 306 GLY A N 1
ATOM 2513 C CA . GLY A 1 306 ? -23.735 6.743 5.375 1.00 72.88 306 GLY A CA 1
ATOM 2514 C C . GLY A 1 306 ? -24.977 6.109 4.729 1.00 72.88 306 GLY A C 1
ATOM 2515 O O . GLY A 1 306 ? -25.718 5.407 5.412 1.00 72.88 306 GLY A O 1
ATOM 2516 N N . THR A 1 307 ? -25.229 6.339 3.437 1.00 73.75 307 THR A N 1
ATOM 2517 C CA . THR A 1 307 ? -26.423 5.866 2.713 1.00 73.75 307 THR A CA 1
ATOM 2518 C C . THR A 1 307 ? -26.213 4.526 2.019 1.00 73.75 307 THR A C 1
ATOM 2520 O O . THR A 1 307 ? -27.166 3.771 1.824 1.00 73.75 307 THR A O 1
ATOM 2523 N N . GLU A 1 308 ? -24.970 4.202 1.677 1.00 78.19 308 GLU A N 1
ATOM 2524 C CA . GLU A 1 308 ? -24.601 2.984 0.965 1.00 78.19 308 GLU A CA 1
ATOM 2525 C C . GLU A 1 308 ? -23.693 2.093 1.812 1.00 78.19 308 GLU A C 1
ATOM 2527 O O . GLU A 1 308 ? -22.966 2.555 2.695 1.00 78.19 308 GLU A O 1
ATOM 2532 N N . LEU A 1 309 ? -23.738 0.788 1.532 1.00 83.06 309 LEU A N 1
ATOM 2533 C CA . LEU A 1 309 ? -22.784 -0.157 2.099 1.00 83.06 309 LEU A CA 1
ATOM 2534 C C . LEU A 1 309 ? -21.433 0.054 1.411 1.00 83.06 309 LEU A C 1
ATOM 2536 O O . LEU A 1 309 ? -21.311 -0.190 0.213 1.00 83.06 309 LEU A O 1
ATOM 2540 N N . VAL A 1 310 ? -20.418 0.465 2.167 1.00 84.62 310 VAL A N 1
ATOM 2541 C CA . VAL A 1 310 ? -19.063 0.675 1.637 1.00 84.62 310 VAL A CA 1
ATOM 2542 C C . VAL A 1 310 ? -18.115 -0.308 2.280 1.00 84.62 310 VAL A C 1
ATOM 2544 O O . VAL A 1 310 ? -18.100 -0.432 3.499 1.00 84.62 310 VAL A O 1
ATOM 2547 N N . PHE A 1 311 ? -17.285 -0.952 1.468 1.00 85.38 311 PHE A N 1
ATOM 2548 C CA . PHE A 1 311 ? -16.195 -1.800 1.927 1.00 85.38 311 PHE A CA 1
ATOM 2549 C C . PHE A 1 311 ? -14.870 -1.285 1.368 1.00 85.38 311 PHE A C 1
ATOM 2551 O O . PHE A 1 311 ? -14.717 -1.122 0.157 1.00 85.38 311 PHE A O 1
ATOM 2558 N N . GLN A 1 312 ? -13.909 -1.031 2.252 1.00 81.50 312 GLN A N 1
ATOM 2559 C CA . GLN A 1 312 ? -12.530 -0.721 1.893 1.00 81.50 312 GLN A CA 1
ATOM 2560 C C . GLN A 1 312 ? -11.583 -1.613 2.682 1.00 81.50 312 GLN A C 1
ATOM 2562 O O . GLN A 1 312 ? -11.784 -1.850 3.870 1.00 81.50 312 GLN A O 1
ATOM 2567 N N . ARG A 1 313 ? -10.528 -2.086 2.027 1.00 80.62 313 ARG A N 1
ATOM 2568 C CA . ARG A 1 313 ? -9.522 -2.947 2.641 1.00 80.62 313 ARG A CA 1
ATOM 2569 C C . ARG A 1 313 ? -8.142 -2.587 2.114 1.00 80.62 313 ARG A C 1
ATOM 2571 O O . ARG A 1 313 ? -7.986 -2.376 0.913 1.00 80.62 313 ARG A O 1
ATOM 2578 N N . THR A 1 314 ? -7.167 -2.553 3.011 1.00 73.94 314 THR A N 1
ATOM 2579 C CA . THR A 1 314 ? -5.736 -2.527 2.697 1.00 73.94 314 THR A CA 1
ATOM 2580 C C . THR A 1 314 ? -5.063 -3.764 3.292 1.00 73.94 314 THR A C 1
ATOM 2582 O O . THR A 1 314 ? -5.730 -4.693 3.755 1.00 73.94 314 THR A O 1
ATOM 2585 N N . GLU A 1 315 ? -3.732 -3.800 3.258 1.00 69.56 315 GLU A N 1
ATOM 2586 C CA . GLU A 1 315 ? -2.950 -4.847 3.917 1.00 69.56 315 GLU A CA 1
ATOM 2587 C C . GLU A 1 315 ? -3.102 -4.807 5.450 1.00 69.56 315 GLU A C 1
ATOM 2589 O O . GLU A 1 315 ? -3.049 -5.854 6.086 1.00 69.56 315 GLU A O 1
ATOM 2594 N N . TYR A 1 316 ? -3.335 -3.628 6.045 1.00 73.00 316 TYR A N 1
ATOM 2595 C CA . TYR A 1 316 ? -3.262 -3.435 7.502 1.00 73.00 316 TYR A CA 1
ATOM 2596 C C . TYR A 1 316 ? -4.590 -3.081 8.168 1.00 73.00 316 TYR A C 1
ATOM 2598 O O . TYR A 1 316 ? -4.710 -3.238 9.386 1.00 73.00 316 TYR A O 1
ATOM 2606 N N . PHE A 1 317 ? -5.585 -2.622 7.406 1.00 78.75 317 PHE A N 1
ATOM 2607 C CA . PHE A 1 317 ? -6.900 -2.296 7.946 1.00 78.75 317 PHE A CA 1
ATOM 2608 C C . PHE A 1 317 ? -8.049 -2.661 7.003 1.00 78.75 317 PHE A C 1
ATOM 2610 O O . PHE A 1 317 ? -7.905 -2.795 5.787 1.00 78.75 317 PHE A O 1
ATOM 2617 N N . GLN A 1 318 ? -9.235 -2.766 7.590 1.00 85.31 318 GLN A N 1
ATOM 2618 C CA . GLN A 1 318 ? -10.507 -2.898 6.901 1.00 85.31 318 GLN A CA 1
ATOM 2619 C C . GLN A 1 318 ? -11.478 -1.852 7.441 1.00 85.31 318 GLN A C 1
ATOM 2621 O O . GLN A 1 318 ? -11.570 -1.644 8.650 1.00 85.31 318 GLN A O 1
ATOM 2626 N N . VAL A 1 319 ? -12.222 -1.218 6.539 1.00 86.31 319 VAL A N 1
ATOM 2627 C CA . VAL A 1 319 ? -13.308 -0.300 6.871 1.00 86.31 319 VAL A CA 1
ATOM 2628 C C . VAL A 1 319 ? -14.597 -0.758 6.219 1.00 86.31 319 VAL A C 1
ATOM 2630 O O . VAL A 1 319 ? -14.631 -1.030 5.018 1.00 86.31 319 VAL A O 1
ATOM 2633 N N . LEU A 1 320 ? -15.671 -0.782 6.998 1.00 88.38 320 LEU A N 1
ATOM 2634 C CA . LEU A 1 320 ? -17.022 -1.001 6.507 1.00 88.38 320 LEU A CA 1
ATOM 2635 C C . LEU A 1 320 ? -17.929 0.148 6.948 1.00 88.38 320 LEU A C 1
ATOM 2637 O O . LEU A 1 320 ? -17.982 0.454 8.133 1.00 88.38 320 LEU A O 1
ATOM 2641 N N . ILE A 1 321 ? -18.669 0.758 6.026 1.00 87.50 321 ILE A N 1
ATOM 2642 C CA . ILE A 1 321 ? -19.763 1.682 6.356 1.00 87.50 321 ILE A CA 1
ATOM 2643 C C . ILE A 1 321 ? -21.071 0.942 6.152 1.00 87.50 321 ILE A C 1
ATOM 2645 O O . ILE A 1 321 ? -21.335 0.446 5.061 1.00 87.50 321 ILE A O 1
ATOM 2649 N N . ILE A 1 322 ? -21.878 0.871 7.203 1.00 85.62 322 ILE A N 1
ATOM 2650 C CA . ILE A 1 322 ? -23.184 0.224 7.220 1.00 85.62 322 ILE A CA 1
ATOM 2651 C C . ILE A 1 322 ? -24.253 1.312 7.284 1.00 85.62 322 ILE A C 1
ATOM 2653 O O . ILE A 1 322 ? -24.277 2.062 8.263 1.00 85.62 322 ILE A O 1
ATOM 2657 N N . PRO A 1 323 ? -25.147 1.399 6.290 1.00 84.44 323 PRO A N 1
ATOM 2658 C CA . PRO A 1 323 ? -26.215 2.381 6.304 1.00 84.44 323 PRO A CA 1
ATOM 2659 C C . PRO A 1 323 ? -27.323 2.017 7.294 1.00 84.44 323 PRO A C 1
ATOM 2661 O O . PRO A 1 323 ? -27.511 0.852 7.663 1.00 84.44 323 PRO A O 1
ATOM 2664 N N . LEU A 1 324 ? -28.097 3.025 7.697 1.00 80.00 324 LEU A N 1
ATOM 2665 C CA . LEU A 1 324 ? -29.271 2.839 8.548 1.00 80.00 324 LEU A CA 1
ATOM 2666 C C . LEU A 1 324 ? -30.281 1.872 7.900 1.00 80.00 324 LEU A C 1
ATOM 2668 O O . LEU A 1 324 ? -30.570 1.962 6.711 1.00 80.00 324 LEU A O 1
ATOM 2672 N N . GLY A 1 325 ? -30.854 0.966 8.698 1.00 68.25 325 GLY A N 1
ATOM 2673 C CA . GLY A 1 325 ? -31.923 0.059 8.258 1.00 68.25 325 GLY A CA 1
ATOM 2674 C C . GLY A 1 325 ? -31.446 -1.224 7.572 1.00 68.25 325 GLY A C 1
ATOM 2675 O O . GLY A 1 325 ? -32.269 -2.096 7.297 1.00 68.25 325 GLY A O 1
ATOM 2676 N N . ARG A 1 326 ? -30.136 -1.396 7.345 1.00 68.88 326 ARG A N 1
ATOM 2677 C CA . ARG A 1 326 ? -29.581 -2.705 6.979 1.00 68.88 326 ARG A CA 1
ATOM 2678 C C . ARG A 1 326 ? -29.277 -3.526 8.224 1.00 68.88 326 ARG A C 1
ATOM 2680 O O . ARG A 1 326 ? -28.402 -3.181 9.014 1.00 68.88 326 ARG A O 1
ATOM 2687 N N . PHE A 1 327 ? -29.993 -4.634 8.363 1.00 60.81 327 PHE A N 1
ATOM 2688 C CA . PHE A 1 327 ? -29.791 -5.598 9.435 1.00 60.81 327 PHE A CA 1
ATOM 2689 C C . PHE A 1 327 ? -28.844 -6.698 8.965 1.00 60.81 327 PHE A C 1
ATOM 2691 O O . PHE A 1 327 ? -29.093 -7.358 7.958 1.00 60.81 327 PHE A O 1
ATOM 2698 N N . PHE A 1 328 ? -27.763 -6.897 9.709 1.00 65.31 328 PHE A N 1
ATOM 2699 C CA . PHE A 1 328 ? -26.854 -8.021 9.532 1.00 65.31 328 PHE A CA 1
ATOM 2700 C C . PHE A 1 328 ? -26.896 -8.876 10.793 1.00 65.31 328 PHE A C 1
ATOM 2702 O O . PHE A 1 328 ? -26.887 -8.343 11.901 1.00 65.31 328 PHE A O 1
ATOM 2709 N N . THR A 1 329 ? -26.924 -10.196 10.625 1.00 65.38 329 THR A N 1
ATOM 2710 C CA . THR A 1 329 ? -26.860 -11.148 11.744 1.00 65.38 329 THR A CA 1
ATOM 2711 C C . THR A 1 329 ? -25.498 -11.110 12.432 1.00 65.38 329 THR A C 1
ATOM 2713 O O . THR A 1 329 ? -25.431 -11.164 13.654 1.00 65.38 329 THR A O 1
ATOM 2716 N N . ALA A 1 330 ? -24.423 -10.968 11.655 1.00 74.56 330 ALA A N 1
ATOM 2717 C CA . ALA A 1 330 ? -23.078 -10.666 12.126 1.00 74.56 330 ALA A CA 1
ATOM 2718 C C . ALA A 1 330 ? -22.258 -10.060 10.981 1.00 74.56 330 ALA A C 1
ATOM 2720 O O . ALA A 1 330 ? -22.267 -10.568 9.859 1.00 74.56 330 ALA A O 1
ATOM 2721 N N . ILE A 1 331 ? -21.524 -8.988 11.262 1.00 78.38 331 ILE A N 1
ATOM 2722 C CA . ILE A 1 331 ? -20.578 -8.382 10.328 1.00 78.38 331 ILE A CA 1
ATOM 2723 C C . ILE A 1 331 ? -19.184 -8.867 10.685 1.00 78.38 331 ILE A C 1
ATOM 2725 O O . ILE A 1 331 ? -18.647 -8.507 11.730 1.00 78.38 331 ILE A O 1
ATOM 2729 N N . ARG A 1 332 ? -18.594 -9.687 9.818 1.00 77.25 332 ARG A N 1
ATOM 2730 C CA . ARG A 1 332 ? -17.206 -10.122 9.982 1.00 77.25 332 ARG A CA 1
ATOM 2731 C C . ARG A 1 332 ? -16.259 -8.987 9.616 1.00 77.25 332 ARG A C 1
ATOM 2733 O O . ARG A 1 332 ? -16.379 -8.394 8.543 1.00 77.25 332 ARG A O 1
ATOM 2740 N N . CYS A 1 333 ? -15.322 -8.710 10.511 1.00 73.94 333 CYS A N 1
ATOM 2741 C CA . CYS A 1 333 ? -14.143 -7.933 10.177 1.00 73.94 333 CYS A CA 1
ATOM 2742 C C . CYS A 1 333 ? -12.986 -8.856 9.765 1.00 73.94 333 CYS A C 1
ATOM 2744 O O . CYS A 1 333 ? -13.226 -10.035 9.497 1.00 73.94 333 CYS A O 1
ATOM 2746 N N . LEU A 1 334 ? -11.761 -8.321 9.677 1.00 67.62 334 LEU A N 1
ATOM 2747 C CA . LEU A 1 334 ? -10.526 -9.110 9.522 1.00 67.62 334 LEU A CA 1
ATOM 2748 C C . LEU A 1 334 ? -10.476 -10.293 10.515 1.00 67.62 334 LEU A C 1
ATOM 2750 O O . LEU A 1 334 ? -11.193 -10.292 11.520 1.00 67.62 334 LEU A O 1
ATOM 2754 N N . ASP A 1 335 ? -9.654 -11.301 10.198 1.00 61.16 335 ASP A N 1
ATOM 2755 C CA . ASP A 1 335 ? -9.640 -12.621 10.841 1.00 61.16 335 ASP A CA 1
ATOM 2756 C C . ASP A 1 335 ? -9.786 -12.549 12.371 1.00 61.16 335 ASP A C 1
ATOM 2758 O O . ASP A 1 335 ? -8.953 -11.992 13.082 1.00 61.16 335 ASP A O 1
ATOM 2762 N N . GLY A 1 336 ? -10.883 -13.125 12.869 1.00 68.56 336 GLY A N 1
ATOM 2763 C CA . GLY A 1 336 ? -11.129 -13.316 14.295 1.00 68.56 336 GLY A CA 1
ATOM 2764 C C . GLY A 1 336 ? -11.996 -12.271 15.002 1.00 68.56 336 GLY A C 1
ATOM 2765 O O . GLY A 1 336 ? -12.084 -12.305 16.224 1.00 68.56 336 GLY A O 1
ATOM 2766 N N . MET A 1 337 ? -12.688 -11.369 14.295 1.00 80.50 337 MET A N 1
ATOM 2767 C CA . MET A 1 337 ? -13.674 -10.470 14.922 1.00 80.50 337 MET A CA 1
ATOM 2768 C C . MET A 1 337 ? -14.980 -10.381 14.138 1.00 80.50 337 MET A C 1
ATOM 2770 O O . MET A 1 337 ? -14.993 -10.249 12.912 1.00 80.50 337 MET A O 1
ATOM 2774 N N . SER A 1 338 ? -16.107 -10.372 14.848 1.00 84.69 338 SER A N 1
ATOM 2775 C CA . SER A 1 338 ? -17.410 -10.058 14.261 1.00 84.69 338 SER A CA 1
ATOM 2776 C C . SER A 1 338 ? -18.246 -9.145 15.148 1.00 84.69 338 SER A C 1
ATOM 2778 O O . SER A 1 338 ? -18.192 -9.221 16.371 1.00 84.69 338 SER A O 1
ATOM 2780 N N . VAL A 1 339 ? -19.016 -8.261 14.518 1.00 86.31 339 VAL A N 1
ATOM 2781 C CA . VAL A 1 339 ? -19.847 -7.256 15.185 1.00 86.31 339 VAL A CA 1
ATOM 2782 C C . VAL A 1 339 ? -21.310 -7.516 14.876 1.00 86.31 339 VAL A C 1
ATOM 2784 O O . VAL A 1 339 ? -21.699 -7.656 13.718 1.00 86.31 339 VAL A O 1
ATOM 2787 N N . ILE A 1 340 ? -22.128 -7.545 15.917 1.00 86.44 340 ILE A N 1
ATOM 2788 C CA . ILE A 1 340 ? -23.572 -7.735 15.860 1.00 86.44 340 ILE A CA 1
ATOM 2789 C C . ILE A 1 340 ? -24.219 -6.440 16.375 1.00 86.44 340 ILE A C 1
ATOM 2791 O O . ILE A 1 340 ? -24.182 -6.168 17.578 1.00 86.44 340 ILE A O 1
ATOM 2795 N N . PRO A 1 341 ? -24.760 -5.585 15.492 1.00 80.50 341 PRO A N 1
ATOM 2796 C CA . PRO A 1 341 ? -25.425 -4.357 15.904 1.00 80.50 341 PRO A CA 1
ATOM 2797 C C . PRO A 1 341 ? -26.814 -4.676 16.471 1.00 80.50 341 PRO A C 1
ATOM 2799 O O . PRO A 1 341 ? -27.734 -4.989 15.723 1.00 80.50 341 PRO A O 1
ATOM 2802 N N . ASP A 1 342 ? -26.981 -4.573 17.791 1.00 80.19 342 ASP A N 1
ATOM 2803 C CA . ASP A 1 342 ? -28.247 -4.907 18.462 1.00 80.19 342 ASP A CA 1
ATOM 2804 C C . ASP A 1 342 ? -29.251 -3.746 18.425 1.00 80.19 342 ASP A C 1
ATOM 2806 O O . ASP A 1 342 ? -30.445 -3.948 18.213 1.00 80.19 342 ASP A O 1
ATOM 2810 N N . SER A 1 343 ? -28.797 -2.509 18.660 1.00 75.69 343 SER A N 1
ATOM 2811 C CA . SER A 1 343 ? -29.706 -1.356 18.742 1.00 75.69 343 SER A CA 1
ATOM 2812 C C . SER A 1 343 ? -29.115 -0.062 18.182 1.00 75.69 343 SER A C 1
ATOM 2814 O O . SER A 1 343 ? -29.276 1.001 18.785 1.00 75.69 343 SER A O 1
ATOM 2816 N N . VAL A 1 344 ? -28.413 -0.135 17.049 1.00 74.12 344 VAL A N 1
ATOM 2817 C CA . VAL A 1 344 ? -27.820 1.052 16.418 1.00 74.12 344 VAL A CA 1
ATOM 2818 C C . VAL A 1 344 ? -28.822 1.725 15.476 1.00 74.12 344 VAL A C 1
ATOM 2820 O O . VAL A 1 344 ? -29.256 1.137 14.490 1.00 74.12 344 VAL A O 1
ATOM 2823 N N . LYS A 1 345 ? -29.208 2.969 15.790 1.00 79.44 345 LYS A N 1
ATOM 2824 C CA . LYS A 1 345 ? -30.224 3.747 15.046 1.00 79.44 345 LYS A CA 1
ATOM 2825 C C . LYS A 1 345 ? -29.633 4.782 14.079 1.00 79.44 345 LYS A C 1
ATOM 2827 O O . LYS A 1 345 ? -30.256 5.808 13.802 1.00 79.44 345 LYS A O 1
ATOM 2832 N N . THR A 1 346 ? -28.419 4.553 13.596 1.00 84.25 346 THR A N 1
ATOM 2833 C CA . THR A 1 346 ? -27.730 5.449 12.656 1.00 84.25 346 THR A CA 1
ATOM 2834 C C . THR A 1 346 ? -26.754 4.657 11.792 1.00 84.25 346 THR A C 1
ATOM 2836 O O . THR A 1 346 ? -26.472 3.505 12.120 1.00 84.25 346 THR A O 1
ATOM 2839 N N . ALA A 1 347 ? -26.249 5.244 10.703 1.00 86.19 347 ALA A N 1
ATOM 2840 C CA . ALA A 1 347 ? -25.178 4.618 9.934 1.00 86.19 347 ALA A CA 1
ATOM 2841 C C . ALA A 1 347 ? -23.919 4.427 10.799 1.00 86.19 347 ALA A C 1
ATOM 2843 O O . ALA A 1 347 ? -23.647 5.225 11.698 1.00 86.19 347 ALA A O 1
ATOM 2844 N N . VAL A 1 348 ? -23.150 3.367 10.552 1.00 88.19 348 VAL A N 1
ATOM 2845 C CA . VAL A 1 348 ? -22.000 2.982 11.385 1.00 88.19 348 VAL A CA 1
ATOM 2846 C C . VAL A 1 348 ? -20.785 2.697 10.528 1.00 88.19 348 VAL A C 1
ATOM 2848 O O . VAL A 1 348 ? -20.870 1.938 9.571 1.00 88.19 348 VAL A O 1
ATOM 2851 N N . ALA A 1 349 ? -19.643 3.270 10.895 1.00 89.12 349 ALA A N 1
ATOM 2852 C CA . ALA A 1 349 ? -18.346 2.890 10.368 1.00 89.12 349 ALA A CA 1
ATOM 2853 C C . ALA A 1 349 ? -17.696 1.886 11.322 1.00 89.12 349 ALA A C 1
ATOM 2855 O O . ALA A 1 349 ? -17.550 2.145 12.516 1.00 89.12 349 ALA A O 1
ATOM 2856 N N . LEU A 1 350 ? -17.292 0.746 10.783 1.00 89.38 350 LEU A N 1
ATOM 2857 C CA . LEU A 1 350 ? -16.455 -0.239 11.442 1.00 89.38 350 LEU A CA 1
ATOM 2858 C C . LEU A 1 350 ? -15.051 -0.096 10.880 1.00 89.38 350 LEU A C 1
ATOM 2860 O O . LEU A 1 350 ? -14.885 -0.172 9.667 1.00 89.38 350 LEU A O 1
ATOM 2864 N N . VAL A 1 351 ? -14.058 0.104 11.737 1.00 88.69 351 VAL A N 1
ATOM 2865 C CA . VAL A 1 351 ? -12.643 0.098 11.355 1.00 88.69 351 VAL A CA 1
ATOM 2866 C C . VAL A 1 351 ? -11.945 -0.964 12.175 1.00 88.69 351 VAL A C 1
ATOM 2868 O O . VAL A 1 351 ? -11.998 -0.920 13.400 1.00 88.69 351 VAL A O 1
AT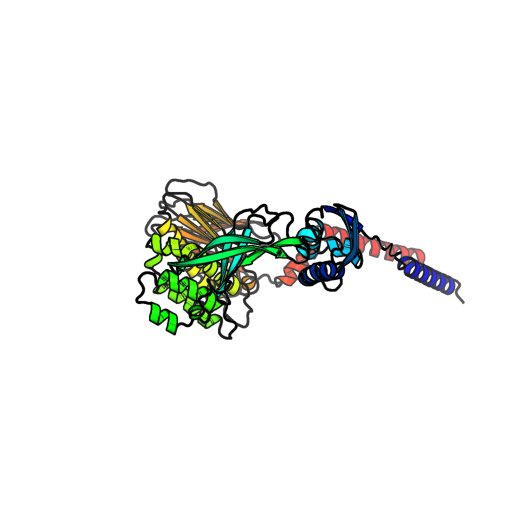OM 2871 N N . CYS A 1 352 ? -11.277 -1.895 11.516 1.00 85.94 352 CYS A N 1
ATOM 2872 C CA . CYS A 1 352 ? -10.506 -2.935 12.181 1.00 85.94 352 CYS A CA 1
ATOM 2873 C C . CYS A 1 352 ? -9.110 -2.971 11.594 1.00 85.94 352 CYS A C 1
ATOM 2875 O O . CYS A 1 352 ? -8.940 -2.729 10.398 1.00 85.94 352 CYS A O 1
ATOM 2877 N N . ASN A 1 353 ? -8.132 -3.317 12.414 1.00 78.25 353 ASN A N 1
ATOM 2878 C CA . ASN A 1 353 ? -6.780 -3.595 11.957 1.00 78.25 353 ASN A CA 1
ATOM 2879 C C . ASN A 1 353 ? -6.459 -5.086 12.075 1.00 78.25 353 ASN A C 1
ATOM 2881 O O . ASN A 1 353 ? -7.146 -5.823 12.778 1.00 78.25 353 ASN A O 1
ATOM 2885 N N . ASP A 1 354 ? -5.416 -5.516 11.373 1.00 67.50 354 ASP A N 1
ATOM 2886 C CA . ASP A 1 354 ? -4.858 -6.858 11.540 1.00 67.50 354 ASP A CA 1
ATOM 2887 C C . ASP A 1 354 ? -4.028 -6.959 12.838 1.00 67.50 354 ASP A C 1
ATOM 2889 O O . ASP A 1 354 ? -3.663 -5.943 13.446 1.00 67.50 354 ASP A O 1
ATOM 2893 N N . HIS A 1 355 ? -3.720 -8.186 13.264 1.00 64.06 355 HIS A N 1
ATOM 2894 C CA . HIS A 1 355 ? -2.988 -8.482 14.491 1.00 64.06 355 HIS A CA 1
ATOM 2895 C C . HIS A 1 355 ? -1.629 -7.761 14.546 1.00 64.06 355 HIS A C 1
ATOM 2897 O O . HIS A 1 355 ? -0.728 -7.948 13.710 1.00 64.06 355 HIS A O 1
ATOM 2903 N N . LEU A 1 356 ? -1.461 -6.916 15.566 1.00 61.94 356 LEU A N 1
ATOM 2904 C CA . LEU A 1 356 ? -0.257 -6.115 15.757 1.00 61.94 356 LEU A CA 1
ATOM 2905 C C . LEU A 1 356 ? 0.762 -6.907 16.566 1.00 61.94 356 LEU A C 1
ATOM 2907 O O . LEU A 1 356 ? 0.809 -6.802 17.783 1.00 61.94 356 LEU A O 1
ATOM 2911 N N . LYS A 1 357 ? 1.622 -7.646 15.856 1.00 57.59 357 LYS A N 1
ATOM 2912 C CA . LYS A 1 357 ? 2.716 -8.445 16.442 1.00 57.59 357 LYS A CA 1
ATOM 2913 C C . LYS A 1 357 ? 3.544 -7.726 17.514 1.00 57.59 357 LYS A C 1
ATOM 2915 O O . LYS A 1 357 ? 3.974 -8.363 18.458 1.00 57.59 357 LYS A O 1
ATOM 2920 N N . GLY A 1 358 ? 3.761 -6.415 17.387 1.00 56.06 358 GLY A N 1
ATOM 2921 C CA . GLY A 1 358 ? 4.502 -5.636 18.389 1.00 56.06 358 GLY A CA 1
ATOM 2922 C C . GLY A 1 358 ? 3.761 -5.436 19.720 1.00 56.06 358 GLY A C 1
ATOM 2923 O O . GLY A 1 358 ? 4.398 -5.174 20.725 1.00 56.06 358 GLY A O 1
ATOM 2924 N N . LEU A 1 359 ? 2.432 -5.577 19.751 1.00 58.88 359 LEU A N 1
ATOM 2925 C CA . LEU A 1 359 ? 1.621 -5.462 20.971 1.00 58.88 359 LEU A CA 1
ATOM 2926 C C . LEU A 1 359 ? 1.374 -6.813 21.661 1.00 58.88 359 LEU A C 1
ATOM 2928 O O . LEU A 1 359 ? 0.830 -6.831 22.759 1.00 58.88 359 LEU A O 1
ATOM 2932 N N . GLU A 1 360 ? 1.767 -7.931 21.040 1.00 57.25 360 GLU A N 1
ATOM 2933 C CA . GLU A 1 360 ? 1.644 -9.286 21.611 1.00 57.25 360 GLU A CA 1
ATOM 2934 C C . GLU A 1 360 ? 2.556 -9.502 22.824 1.00 57.25 360 GLU A C 1
ATOM 2936 O O . GLU A 1 360 ? 2.245 -10.300 23.706 1.00 57.25 360 GLU A O 1
ATOM 2941 N N . TYR A 1 361 ? 3.699 -8.816 22.844 1.00 52.59 361 TYR A N 1
ATOM 2942 C CA . TYR A 1 361 ? 4.768 -9.031 23.820 1.00 52.59 361 TYR A CA 1
ATOM 2943 C C . TYR A 1 361 ? 4.750 -8.015 24.968 1.00 52.59 361 TYR A C 1
ATOM 2945 O O . TYR A 1 361 ? 5.405 -8.228 25.988 1.00 52.59 361 TYR A O 1
ATOM 2953 N N . GLU A 1 362 ? 3.962 -6.950 24.829 1.00 53.69 362 GLU A N 1
ATOM 2954 C CA . GLU A 1 362 ? 3.908 -5.842 25.775 1.00 53.69 362 GLU A CA 1
ATOM 2955 C C . GLU A 1 362 ? 2.768 -6.026 26.779 1.00 53.69 362 GLU A C 1
ATOM 2957 O O . GLU A 1 362 ? 1.607 -6.223 26.413 1.00 53.69 362 GLU A O 1
ATOM 2962 N N . SER A 1 363 ? 3.095 -5.942 28.072 1.00 52.09 363 SER A N 1
ATOM 2963 C CA . SER A 1 363 ? 2.098 -6.016 29.140 1.00 52.09 363 SER A CA 1
ATOM 2964 C C . SER A 1 363 ? 1.549 -4.628 29.460 1.00 52.09 363 SER A C 1
ATOM 2966 O O . SER A 1 363 ? 2.254 -3.779 30.009 1.00 52.09 363 SER A O 1
ATOM 2968 N N . PHE A 1 364 ? 0.267 -4.418 29.195 1.00 54.47 364 PHE A N 1
ATOM 2969 C CA . PHE A 1 364 ? -0.502 -3.274 29.665 1.00 54.47 364 PHE A CA 1
ATOM 2970 C C . PHE A 1 364 ? -1.050 -3.587 31.048 1.00 54.47 364 PHE A C 1
ATOM 2972 O O . PHE A 1 364 ? -1.919 -4.439 31.177 1.00 54.47 364 PHE A O 1
ATOM 2979 N N . TYR A 1 365 ? -0.513 -2.949 32.090 1.00 53.59 365 TYR A N 1
ATOM 2980 C CA . TYR A 1 365 ? -0.947 -3.192 33.475 1.00 53.59 365 TYR A CA 1
ATOM 2981 C C . TYR A 1 365 ? -0.888 -4.677 33.905 1.00 53.59 365 TYR A C 1
ATOM 2983 O O . TYR A 1 365 ? -1.612 -5.104 34.794 1.00 53.59 365 TYR A O 1
ATOM 2991 N N . GLY A 1 366 ? 0.001 -5.476 33.299 1.00 51.78 366 GLY A N 1
ATOM 2992 C CA . GLY A 1 366 ? 0.100 -6.921 33.560 1.00 51.78 366 GLY A CA 1
ATOM 2993 C C . GLY A 1 366 ? -0.797 -7.802 32.681 1.00 51.78 366 GLY A C 1
ATOM 2994 O O . GLY A 1 366 ? -0.746 -9.022 32.820 1.00 51.78 366 GLY A O 1
ATOM 2995 N N . MET A 1 367 ? -1.541 -7.210 31.748 1.00 58.62 367 MET A N 1
ATOM 2996 C CA . MET A 1 367 ? -2.432 -7.884 30.806 1.00 58.62 367 MET A CA 1
ATOM 2997 C C . MET A 1 367 ? -1.999 -7.656 29.351 1.00 58.62 367 MET A C 1
ATOM 2999 O O . MET A 1 367 ? -1.310 -6.683 29.043 1.00 58.62 367 MET A O 1
ATOM 3003 N N . HIS A 1 368 ? -2.391 -8.538 28.435 1.00 64.81 368 HIS A N 1
ATOM 3004 C CA . HIS A 1 368 ? -2.017 -8.470 27.015 1.00 64.81 368 HIS A CA 1
ATOM 3005 C C . HIS A 1 368 ? -3.245 -8.367 26.110 1.00 64.81 368 HIS A C 1
ATOM 3007 O O . HIS A 1 368 ? -4.306 -8.919 26.404 1.00 64.81 368 HIS A O 1
ATOM 3013 N N . ILE A 1 369 ? -3.103 -7.646 24.995 1.00 68.56 369 ILE A N 1
ATOM 3014 C CA . ILE A 1 369 ? -4.156 -7.538 23.981 1.00 68.56 369 ILE A CA 1
ATOM 3015 C C . ILE A 1 369 ? -4.193 -8.839 23.180 1.00 68.56 369 ILE A C 1
ATOM 3017 O O . ILE A 1 369 ? -3.212 -9.241 22.560 1.00 68.56 369 ILE A O 1
ATOM 3021 N N . VAL A 1 370 ? -5.350 -9.488 23.219 1.00 62.75 370 VAL A N 1
ATOM 3022 C CA . VAL A 1 370 ? -5.600 -10.844 22.719 1.00 62.75 370 VAL A CA 1
ATOM 3023 C C . VAL A 1 370 ? -5.906 -10.844 21.228 1.00 62.75 370 VAL A C 1
ATOM 3025 O O . VAL A 1 370 ? -5.533 -11.777 20.523 1.00 62.75 370 VAL A O 1
ATOM 3028 N N . VAL A 1 371 ? -6.622 -9.815 20.768 1.00 63.44 371 VAL A N 1
ATOM 3029 C CA . VAL A 1 371 ? -7.115 -9.665 19.395 1.00 63.44 371 VAL A CA 1
ATOM 3030 C C . VAL A 1 371 ? -6.968 -8.198 18.976 1.00 63.44 371 VAL A C 1
ATOM 3032 O O . VAL A 1 371 ? -6.928 -7.306 19.823 1.00 63.44 371 VAL A O 1
ATOM 3035 N N . ALA A 1 372 ? -6.862 -7.941 17.670 1.00 72.88 372 ALA A N 1
ATOM 3036 C CA . ALA A 1 372 ? -6.684 -6.606 17.105 1.00 72.88 372 ALA A CA 1
ATOM 3037 C C . ALA A 1 372 ? -7.782 -5.593 17.510 1.00 72.88 372 ALA A C 1
ATOM 3039 O O . ALA A 1 372 ? -8.819 -5.947 18.067 1.00 72.88 372 ALA A O 1
ATOM 3040 N N . LEU A 1 373 ? -7.547 -4.303 17.244 1.00 81.38 373 LEU A N 1
ATOM 3041 C CA . LEU A 1 373 ? -8.469 -3.244 17.644 1.00 81.38 373 LEU A CA 1
ATOM 3042 C C . LEU A 1 373 ? -9.655 -3.174 16.681 1.00 81.38 373 LEU A C 1
ATOM 3044 O O . LEU A 1 373 ? -9.514 -3.233 15.457 1.00 81.38 373 LEU A O 1
ATOM 3048 N N . LEU A 1 374 ? -10.831 -2.949 17.253 1.00 87.44 374 LEU A N 1
ATOM 3049 C CA . LEU A 1 374 ? -12.062 -2.697 16.519 1.00 87.44 374 LEU A CA 1
ATOM 3050 C C . LEU A 1 374 ? -12.614 -1.338 16.925 1.00 87.44 374 LEU A C 1
ATOM 3052 O O . LEU A 1 374 ? -12.896 -1.099 18.091 1.00 87.44 374 LEU A O 1
ATOM 3056 N N . THR A 1 375 ? -12.857 -0.459 15.967 1.00 88.56 375 THR A N 1
ATOM 3057 C CA . THR A 1 375 ? -13.570 0.796 16.191 1.00 88.56 375 THR A CA 1
ATOM 3058 C C . THR A 1 375 ? -14.953 0.717 15.580 1.00 88.56 375 THR A C 1
ATOM 3060 O O . THR A 1 375 ? -15.092 0.465 14.387 1.00 88.56 375 THR A O 1
ATOM 3063 N N . VAL A 1 376 ? -15.973 0.981 16.393 1.00 88.81 376 VAL A N 1
ATOM 3064 C CA . VAL A 1 376 ? -17.360 1.130 15.951 1.00 88.81 376 VAL A CA 1
ATOM 3065 C C . VAL A 1 376 ? -17.764 2.584 16.148 1.00 88.81 376 VAL A C 1
ATOM 3067 O O . VAL A 1 376 ? -17.904 3.058 17.279 1.00 88.81 376 VAL A O 1
ATOM 3070 N N . TRP A 1 377 ? -17.934 3.294 15.036 1.00 87.38 377 TRP A N 1
ATOM 3071 C CA . TRP A 1 377 ? -18.175 4.728 15.011 1.00 87.38 377 TRP A CA 1
ATOM 3072 C C . TRP A 1 377 ? -19.521 5.056 14.352 1.00 87.38 377 TRP A C 1
ATOM 3074 O O . TRP A 1 377 ? -19.644 4.959 13.129 1.00 87.38 377 TRP A O 1
ATOM 3084 N N . PRO A 1 378 ? -20.551 5.423 15.130 1.00 86.44 378 PRO A N 1
ATOM 3085 C CA . PRO A 1 378 ? -21.820 5.870 14.580 1.00 86.44 378 PRO A CA 1
ATOM 3086 C C . PRO A 1 378 ? -21.670 7.249 13.929 1.00 86.44 378 PRO A C 1
ATOM 3088 O O . PRO A 1 378 ? -20.888 8.083 14.383 1.00 86.44 378 PRO A O 1
ATOM 3091 N N . GLU A 1 379 ? -22.459 7.500 12.889 1.00 83.62 379 GLU A N 1
ATOM 3092 C CA . GLU A 1 379 ? -22.600 8.823 12.275 1.00 83.62 379 GLU A CA 1
ATOM 3093 C C . GLU A 1 379 ? -23.079 9.868 13.298 1.00 83.62 379 GLU A C 1
ATOM 3095 O O . GLU A 1 379 ? -22.529 10.965 13.366 1.00 83.62 379 GLU A O 1
ATOM 3100 N N . ASP A 1 380 ? -24.048 9.493 14.141 1.00 82.88 380 ASP A N 1
ATOM 3101 C CA . ASP A 1 380 ? -24.546 10.309 15.247 1.00 82.88 380 ASP A CA 1
ATOM 3102 C C . ASP A 1 380 ? -24.300 9.602 16.596 1.00 82.88 380 ASP A C 1
ATOM 3104 O O . ASP A 1 380 ? -25.022 8.657 16.942 1.00 82.88 380 ASP A O 1
ATOM 3108 N N . PRO A 1 381 ? -23.295 10.039 17.378 1.00 75.69 381 PRO A N 1
ATOM 3109 C CA . PRO A 1 381 ? -22.948 9.423 18.656 1.00 75.69 381 PRO A CA 1
ATOM 3110 C C . PRO A 1 381 ? -23.953 9.717 19.778 1.00 75.69 381 PRO A C 1
ATOM 3112 O O . PRO A 1 381 ? -23.842 9.114 20.843 1.00 75.69 381 PRO A O 1
ATOM 3115 N N . THR A 1 382 ? -24.920 10.620 19.574 1.00 79.88 382 THR A N 1
ATOM 3116 C CA . THR A 1 382 ? -25.944 10.951 20.583 1.00 79.88 382 THR A CA 1
ATOM 3117 C C . THR A 1 382 ? -27.106 9.959 20.595 1.00 79.88 382 THR A C 1
ATOM 3119 O O . THR A 1 382 ? -27.849 9.861 21.574 1.00 79.88 382 THR A O 1
ATOM 3122 N N . LYS A 1 383 ? -27.271 9.189 19.514 1.00 82.12 383 LYS A N 1
ATOM 3123 C CA . LYS A 1 383 ? -28.329 8.187 19.388 1.00 82.12 383 LYS A CA 1
ATOM 3124 C C . LYS A 1 383 ? -28.014 6.929 20.189 1.00 82.12 383 LYS A C 1
ATOM 3126 O O . LYS A 1 383 ? -26.864 6.603 20.471 1.00 82.12 383 LYS A O 1
ATOM 3131 N N . LYS A 1 384 ? -29.072 6.171 20.509 1.00 83.69 384 LYS A N 1
ATOM 3132 C CA . LYS A 1 384 ? -28.950 4.870 21.178 1.00 83.69 384 LYS A CA 1
ATOM 3133 C C . LYS A 1 384 ? -27.978 3.974 20.401 1.00 83.69 384 LYS A C 1
ATOM 3135 O O . LYS A 1 384 ? -28.146 3.766 19.197 1.00 83.69 384 LYS A O 1
ATOM 3140 N N . PHE A 1 385 ? -26.999 3.440 21.121 1.00 87.25 385 PHE A N 1
ATOM 3141 C CA . PHE A 1 385 ? -25.936 2.601 20.594 1.00 87.25 385 PHE A CA 1
ATOM 3142 C C . PHE A 1 385 ? -25.854 1.314 21.413 1.00 87.25 385 PHE A C 1
ATOM 3144 O O . PHE A 1 385 ? -25.845 1.344 22.642 1.00 87.25 385 PHE A O 1
ATOM 3151 N N . GLN A 1 386 ? -25.822 0.174 20.729 1.00 89.19 386 GLN A N 1
ATOM 3152 C CA . GLN A 1 386 ? -25.541 -1.112 21.354 1.00 89.19 386 GLN A CA 1
ATOM 3153 C C . GLN A 1 386 ? -25.019 -2.081 20.308 1.00 89.19 386 GLN A C 1
ATOM 3155 O O . GLN A 1 386 ? -25.650 -2.262 19.262 1.00 89.19 386 GLN A O 1
ATOM 3160 N N . VAL A 1 387 ? -23.892 -2.711 20.614 1.00 89.94 387 VAL A N 1
ATOM 3161 C CA . VAL A 1 387 ? -23.274 -3.739 19.784 1.00 89.94 387 VAL A CA 1
ATOM 3162 C C . VAL A 1 387 ? -22.826 -4.905 20.648 1.00 89.94 387 VAL A C 1
ATOM 3164 O O . VAL A 1 387 ? -22.400 -4.723 21.789 1.00 89.94 387 VAL A O 1
ATOM 3167 N N . ARG A 1 388 ? -22.888 -6.102 20.082 1.00 91.19 388 ARG A N 1
ATOM 3168 C CA . ARG A 1 388 ? -22.155 -7.262 20.567 1.00 91.19 388 ARG A CA 1
ATOM 3169 C C . ARG A 1 388 ? -20.951 -7.496 19.670 1.00 91.19 388 ARG A C 1
ATOM 3171 O O . ARG A 1 388 ? -21.061 -7.394 18.452 1.00 91.19 388 ARG A O 1
ATOM 3178 N N . ILE A 1 389 ? -19.803 -7.771 20.264 1.00 89.81 389 ILE A N 1
ATOM 3179 C CA . ILE A 1 389 ? -18.552 -8.026 19.559 1.00 89.81 389 ILE A CA 1
ATOM 3180 C C . ILE A 1 389 ? -18.121 -9.430 19.938 1.00 89.81 389 ILE A C 1
ATOM 3182 O O . ILE A 1 389 ? -17.898 -9.711 21.109 1.00 89.81 389 ILE A O 1
ATOM 3186 N N . ASN A 1 390 ? -18.037 -10.305 18.949 1.00 89.00 390 ASN A N 1
ATOM 3187 C CA . ASN A 1 390 ? -17.546 -11.656 19.120 1.00 89.00 390 ASN A CA 1
ATOM 3188 C C . ASN A 1 390 ? -16.101 -11.730 18.620 1.00 89.00 390 ASN A C 1
ATOM 3190 O O . ASN A 1 390 ? -15.843 -11.554 17.424 1.00 89.00 390 ASN A O 1
ATOM 3194 N N . TYR A 1 391 ? -15.185 -11.984 19.544 1.00 86.44 391 TYR A N 1
ATOM 3195 C CA . TYR A 1 391 ? -13.767 -12.195 19.301 1.00 86.44 391 TYR A CA 1
ATOM 3196 C C . TYR A 1 391 ? -13.510 -13.694 19.185 1.00 86.44 391 TYR A C 1
ATOM 3198 O O . TYR A 1 391 ? -13.786 -14.436 20.116 1.00 86.44 391 TYR A O 1
ATOM 3206 N N . THR A 1 392 ? -12.982 -14.150 18.055 1.00 81.62 392 THR A N 1
ATOM 3207 C CA . THR A 1 392 ? -12.475 -15.517 17.907 1.00 81.62 392 THR A CA 1
ATOM 3208 C C . THR A 1 392 ? -11.062 -15.565 18.460 1.00 81.62 392 THR A C 1
ATOM 3210 O O . THR A 1 392 ? -10.203 -14.783 18.052 1.00 81.62 392 THR A O 1
ATOM 3213 N N . LEU A 1 393 ? -10.829 -16.484 19.383 1.00 76.12 393 LEU A N 1
ATOM 3214 C CA . LEU A 1 393 ? -9.532 -16.679 19.998 1.00 76.12 393 LEU A CA 1
ATOM 3215 C C . LEU A 1 393 ? -8.646 -17.513 19.062 1.00 76.12 393 LEU A C 1
ATOM 3217 O O . LEU A 1 393 ? -9.112 -18.510 18.499 1.00 76.12 393 LEU A O 1
ATOM 3221 N N . PRO A 1 394 ? -7.370 -17.143 18.867 1.00 66.38 394 PRO A N 1
ATOM 3222 C CA . PRO A 1 394 ? -6.423 -18.020 18.203 1.00 66.38 394 PRO A CA 1
ATOM 3223 C C . PRO A 1 394 ? -6.318 -19.354 18.965 1.00 66.38 394 PRO A C 1
ATOM 3225 O O . PRO A 1 394 ? -6.306 -19.354 20.196 1.00 66.38 394 PRO A O 1
ATOM 3228 N N . PRO A 1 395 ? -6.132 -20.491 18.265 1.00 58.59 395 PRO A N 1
ATOM 3229 C CA . PRO A 1 395 ? -6.123 -21.836 18.862 1.00 58.59 395 PRO A CA 1
ATOM 3230 C C . PRO A 1 395 ? -4.982 -22.083 19.869 1.00 58.59 395 PRO A C 1
ATOM 3232 O O . PRO A 1 395 ? -4.843 -23.180 20.398 1.00 58.59 395 PRO A O 1
ATOM 3235 N N . PHE A 1 396 ? -4.129 -21.085 20.108 1.00 54.06 396 PHE A N 1
ATOM 3236 C CA . PHE A 1 396 ? -2.952 -21.156 20.969 1.00 54.06 396 PHE A CA 1
ATOM 3237 C C . PHE A 1 396 ? -3.141 -20.458 22.327 1.00 54.06 396 PHE A C 1
ATOM 3239 O O . PHE A 1 396 ? -2.230 -20.530 23.152 1.00 54.06 396 PHE A O 1
ATOM 3246 N N . GLN A 1 397 ? -4.272 -19.786 22.569 1.00 57.34 397 GLN A N 1
ATOM 3247 C CA . GLN A 1 397 ? -4.573 -19.150 23.856 1.00 57.34 397 GLN A CA 1
ATOM 3248 C C . GLN A 1 397 ? -5.350 -20.104 24.773 1.00 57.34 397 GLN A C 1
ATOM 3250 O O . GLN A 1 397 ? -6.320 -20.725 24.363 1.00 57.34 397 GLN A O 1
ATOM 3255 N N . GLN A 1 398 ? -4.884 -20.238 26.018 1.00 55.28 398 GLN A N 1
ATOM 3256 C CA . GLN A 1 398 ? -5.543 -21.008 27.078 1.00 55.28 398 GLN A CA 1
ATOM 3257 C C . GLN A 1 398 ? -6.692 -20.197 27.695 1.00 55.28 398 GLN A C 1
ATOM 3259 O O . GLN A 1 398 ? -6.641 -18.963 27.628 1.00 55.28 398 GLN A O 1
ATOM 3264 N N . PRO A 1 399 ? -7.665 -20.853 28.358 1.00 56.16 399 PRO A N 1
ATOM 3265 C CA . PRO A 1 399 ? -8.656 -20.162 29.175 1.00 56.16 399 PRO A CA 1
ATOM 3266 C C . PRO A 1 399 ? -7.961 -19.271 30.212 1.00 56.16 399 PRO A C 1
ATOM 3268 O O . PRO A 1 399 ? -7.105 -19.724 30.973 1.00 56.16 399 PRO A O 1
ATOM 3271 N N . GLY A 1 400 ? -8.329 -17.995 30.224 1.00 64.81 400 GLY A N 1
ATOM 3272 C CA . GLY A 1 400 ? -7.908 -17.012 31.218 1.00 64.81 400 GLY A CA 1
ATOM 3273 C C . GLY A 1 400 ? -9.028 -16.003 31.445 1.00 64.81 400 GLY A C 1
ATOM 3274 O O . GLY A 1 400 ? -10.063 -16.078 30.786 1.00 64.81 400 GLY A O 1
ATOM 3275 N N . ASN A 1 401 ? -8.829 -15.064 32.367 1.00 75.00 401 ASN A N 1
ATOM 3276 C CA . ASN A 1 401 ? -9.790 -13.982 32.559 1.00 75.00 401 ASN A CA 1
ATOM 3277 C C . ASN A 1 401 ? -9.677 -13.015 31.382 1.00 75.00 401 ASN A C 1
ATOM 3279 O O . ASN A 1 401 ? -8.605 -12.446 31.152 1.00 75.00 401 ASN A O 1
ATOM 3283 N N . TYR A 1 402 ? -10.770 -12.854 30.642 1.00 79.31 402 TYR A N 1
ATOM 3284 C CA . TYR A 1 402 ? -10.855 -11.901 29.551 1.00 79.31 402 TYR A CA 1
ATOM 3285 C C . TYR A 1 402 ? -11.553 -10.624 30.012 1.00 79.31 402 TYR A C 1
ATOM 3287 O O . TYR A 1 402 ? -12.472 -10.635 30.827 1.00 79.31 402 TYR A O 1
ATOM 3295 N N . ILE A 1 403 ? -11.103 -9.495 29.475 1.00 80.69 403 ILE A N 1
ATOM 3296 C CA . ILE A 1 403 ? -11.687 -8.185 29.732 1.00 80.69 403 ILE A CA 1
ATOM 3297 C C . ILE A 1 403 ? -12.047 -7.544 28.397 1.00 80.69 403 ILE A C 1
ATOM 3299 O O . ILE A 1 403 ? -11.204 -7.317 27.526 1.00 80.69 403 ILE A O 1
ATOM 3303 N N . CYS A 1 404 ? -13.331 -7.227 28.256 1.00 84.50 404 CYS A N 1
ATOM 3304 C CA . CYS A 1 404 ? -13.871 -6.460 27.144 1.00 84.50 404 CYS A CA 1
ATOM 3305 C C . CYS A 1 404 ? -13.597 -4.967 27.362 1.00 84.50 404 CYS A C 1
ATOM 3307 O O . CYS A 1 404 ? -14.376 -4.281 28.022 1.00 84.50 404 CYS A O 1
ATOM 3309 N N . ALA A 1 405 ? -12.497 -4.460 26.809 1.00 80.94 405 ALA A N 1
ATOM 3310 C CA . ALA A 1 405 ? -12.046 -3.095 27.053 1.00 80.94 405 ALA A CA 1
ATOM 3311 C C . ALA A 1 405 ? -12.558 -2.098 26.006 1.00 80.94 405 ALA A C 1
ATOM 3313 O O . ALA A 1 405 ? -12.707 -2.418 24.820 1.00 80.94 405 ALA A O 1
ATOM 3314 N N . ARG A 1 406 ? -12.767 -0.849 26.442 1.00 83.69 406 ARG A N 1
ATOM 3315 C CA . ARG A 1 406 ? -13.122 0.292 25.590 1.00 83.69 406 ARG A CA 1
ATOM 3316 C C . ARG A 1 406 ? -12.158 1.451 25.840 1.00 83.69 406 ARG A C 1
ATOM 3318 O O . ARG A 1 406 ? -11.868 1.804 26.976 1.00 83.69 406 ARG A O 1
ATOM 3325 N N . PHE A 1 407 ? -11.694 2.093 24.773 1.00 74.44 407 PHE A N 1
ATOM 3326 C CA . PHE A 1 407 ? -10.899 3.315 24.884 1.00 74.44 407 PHE A CA 1
ATOM 3327 C C . PHE A 1 407 ? -11.797 4.548 25.012 1.00 74.44 407 PHE A C 1
ATOM 3329 O O . PHE A 1 407 ? -12.662 4.792 24.160 1.00 74.44 407 PHE A O 1
ATOM 3336 N N . ILE A 1 408 ? -11.526 5.384 26.017 1.00 65.88 408 ILE A N 1
ATOM 3337 C CA . ILE A 1 408 ? -12.156 6.700 26.170 1.00 65.88 408 ILE A CA 1
ATOM 3338 C C . ILE A 1 408 ? -11.477 7.703 25.216 1.00 65.88 408 ILE A C 1
ATOM 3340 O O . ILE A 1 408 ? -10.268 7.662 24.977 1.00 65.88 408 ILE A O 1
ATOM 3344 N N . TYR A 1 409 ? -12.253 8.600 24.597 1.00 56.78 409 TYR A N 1
ATOM 3345 C CA . TYR A 1 409 ? -11.716 9.546 23.606 1.00 56.78 409 TYR A CA 1
ATOM 3346 C C . TYR A 1 409 ? -11.004 10.760 24.213 1.00 56.78 409 TYR A C 1
ATOM 3348 O O . TYR A 1 409 ? -10.120 11.289 23.546 1.00 56.78 409 TYR A O 1
ATOM 3356 N N . ASP A 1 410 ? -11.315 11.123 25.459 1.00 52.84 410 ASP A N 1
ATOM 3357 C CA . ASP A 1 410 ? -10.706 12.254 26.182 1.00 52.84 410 ASP A CA 1
ATOM 3358 C C . ASP A 1 410 ? -9.497 11.859 27.053 1.00 52.84 410 ASP A C 1
ATOM 3360 O O . ASP A 1 410 ? -9.008 12.658 27.848 1.00 52.84 410 ASP A O 1
ATOM 3364 N N . GLY A 1 411 ? -8.972 10.640 26.892 1.00 48.00 411 GLY A N 1
ATOM 3365 C CA . GLY A 1 411 ? -7.766 10.189 27.586 1.00 48.00 411 GLY A CA 1
ATOM 3366 C C . GLY A 1 411 ? -7.020 9.086 26.842 1.00 48.00 411 GLY A C 1
ATOM 3367 O O . GLY A 1 411 ? -7.551 8.447 25.934 1.00 48.00 411 GLY A O 1
ATOM 3368 N N . ASP A 1 412 ? -5.774 8.847 27.241 1.00 47.59 412 ASP A N 1
ATOM 3369 C CA . ASP A 1 412 ? -4.960 7.708 26.784 1.00 47.59 412 ASP A CA 1
ATOM 3370 C C . ASP A 1 412 ? -5.230 6.433 27.604 1.00 47.59 412 ASP A C 1
ATOM 3372 O O . ASP A 1 412 ? -4.496 5.453 27.506 1.00 47.59 412 ASP A O 1
ATOM 3376 N N . ILE A 1 413 ? -6.277 6.456 28.430 1.00 51.91 413 ILE A N 1
ATOM 3377 C CA . ILE A 1 413 ? -6.580 5.412 29.402 1.00 51.91 413 ILE A CA 1
ATOM 3378 C C . ILE A 1 413 ? -7.503 4.381 28.746 1.00 51.91 413 ILE A C 1
ATOM 3380 O O . ILE A 1 413 ? -8.581 4.711 28.240 1.00 51.91 413 ILE A O 1
ATOM 3384 N N . LEU A 1 414 ? -7.038 3.132 28.737 1.00 54.44 414 LEU A N 1
ATOM 3385 C CA . LEU A 1 414 ? -7.890 1.956 28.615 1.00 54.44 414 LEU A CA 1
ATOM 3386 C C . LEU A 1 414 ? -8.734 1.887 29.886 1.00 54.44 414 LEU A C 1
ATOM 3388 O O . LEU A 1 414 ? -8.174 1.720 30.966 1.00 54.44 414 LEU A O 1
ATOM 3392 N N . ASP A 1 415 ? -10.049 2.062 29.773 1.00 55.94 415 ASP A N 1
ATOM 3393 C CA . ASP A 1 415 ? -10.927 1.797 30.910 1.00 55.94 415 ASP A CA 1
ATOM 3394 C C . ASP A 1 415 ? -11.178 0.287 30.957 1.00 55.94 415 ASP A C 1
ATOM 3396 O O . ASP A 1 415 ? -11.840 -0.295 30.089 1.00 55.94 415 ASP A O 1
ATOM 3400 N N . GLU A 1 416 ? -10.546 -0.356 31.933 1.00 54.03 416 GLU A N 1
ATOM 3401 C CA . GLU A 1 416 ? -10.649 -1.782 32.219 1.00 54.03 416 GLU A CA 1
ATOM 3402 C C . GLU A 1 416 ? -11.966 -2.086 32.951 1.00 54.03 416 GLU A C 1
ATOM 3404 O O . GLU A 1 416 ? -11.930 -2.539 34.090 1.00 54.03 416 GLU A O 1
ATOM 3409 N N . SER A 1 417 ? -13.158 -1.808 32.403 1.00 51.06 417 SER A N 1
ATOM 3410 C CA . SER A 1 417 ? -14.362 -2.185 33.166 1.00 51.06 417 SER A CA 1
ATOM 3411 C C . SER A 1 417 ? -15.704 -2.277 32.439 1.00 51.06 417 SER A C 1
ATOM 3413 O O . SER A 1 417 ? -16.053 -1.495 31.552 1.00 51.06 417 SER A O 1
ATOM 3415 N N . SER A 1 418 ? -16.527 -3.167 33.011 1.00 50.94 418 SER A N 1
ATOM 3416 C CA . SER A 1 418 ? -17.989 -3.261 32.909 1.00 50.94 418 SER A CA 1
ATOM 3417 C C . SER A 1 418 ? -18.743 -1.955 33.201 1.00 50.94 418 SER A C 1
ATOM 3419 O O . SER A 1 418 ? -19.915 -1.835 32.835 1.00 50.94 418 SER A O 1
ATOM 3421 N N . ASN A 1 419 ? -18.088 -0.961 33.815 1.00 53.25 419 ASN A N 1
ATOM 3422 C CA . ASN A 1 419 ? -18.698 0.306 34.217 1.00 53.25 419 ASN A CA 1
ATOM 3423 C C . ASN A 1 419 ? -18.660 1.373 33.114 1.00 53.25 419 ASN A C 1
ATOM 3425 O O . ASN A 1 419 ? -19.485 2.289 33.130 1.00 53.25 419 ASN A O 1
ATOM 3429 N N . ASP A 1 420 ? -17.787 1.241 32.109 1.00 67.31 420 ASP A N 1
ATOM 3430 C CA . ASP A 1 420 ? -17.725 2.178 30.979 1.00 67.31 420 ASP A CA 1
ATOM 3431 C C . ASP A 1 420 ? -18.473 1.681 29.729 1.00 67.31 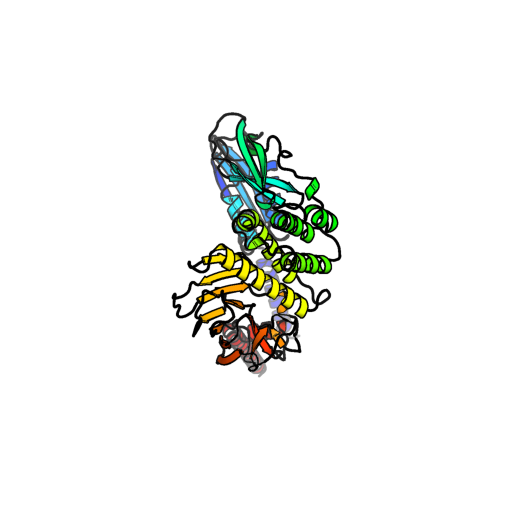420 ASP A C 1
ATOM 3433 O O . ASP A 1 420 ? -18.194 2.033 28.576 1.00 67.31 420 ASP A O 1
ATOM 3437 N N . GLY A 1 421 ? -19.506 0.875 29.979 1.00 76.50 421 GLY A N 1
ATOM 3438 C CA . GLY A 1 421 ? -20.459 0.451 28.970 1.00 76.50 421 GLY A CA 1
ATOM 3439 C C . GLY A 1 421 ? -19.916 -0.596 28.008 1.00 76.50 421 GLY A C 1
ATOM 3440 O O . GLY A 1 421 ? -20.426 -0.658 26.896 1.00 76.50 421 GLY A O 1
ATOM 3441 N N . CYS A 1 422 ? -18.923 -1.406 28.387 1.00 86.81 422 CYS A N 1
ATOM 3442 C CA . CYS A 1 422 ? -18.671 -2.684 27.724 1.00 86.81 422 CYS A CA 1
ATOM 3443 C C . CYS A 1 422 ? -18.323 -3.789 28.727 1.00 86.81 422 CYS A C 1
ATOM 3445 O O . CYS A 1 422 ? -17.568 -3.550 29.656 1.00 86.81 422 CYS A O 1
ATOM 3447 N N . TRP A 1 423 ? -18.893 -4.983 28.564 1.00 88.56 423 TRP A N 1
ATOM 3448 C CA . TRP A 1 423 ? -18.668 -6.108 29.475 1.00 88.56 423 TRP A CA 1
ATOM 3449 C C . TRP A 1 423 ? -18.704 -7.450 28.746 1.00 88.56 423 TRP A C 1
ATOM 3451 O O . TRP A 1 423 ? -19.298 -7.572 27.670 1.00 88.56 423 TRP A O 1
ATOM 3461 N N . GLU A 1 424 ? -18.072 -8.454 29.349 1.00 87.69 424 GLU A N 1
ATOM 3462 C CA . GLU A 1 424 ? -18.152 -9.842 28.899 1.00 87.69 424 GLU A CA 1
ATOM 3463 C C . GLU A 1 424 ? -19.563 -10.392 29.134 1.00 87.69 424 GLU A C 1
ATOM 3465 O O . GLU A 1 424 ? -20.144 -10.226 30.207 1.00 87.69 424 GLU A O 1
ATOM 3470 N N . VAL A 1 425 ? -20.131 -11.012 28.103 1.00 88.19 425 VAL A N 1
ATOM 3471 C CA . VAL A 1 425 ? -21.405 -11.736 28.178 1.00 88.19 425 VAL A CA 1
ATOM 3472 C C . VAL A 1 425 ? -21.155 -13.226 28.334 1.00 88.19 425 VAL A C 1
ATOM 3474 O O . VAL A 1 425 ? -21.841 -13.881 29.112 1.00 88.19 425 VAL A O 1
ATOM 3477 N N . GLU A 1 426 ? -20.216 -13.753 27.551 1.00 87.00 426 GLU A N 1
ATOM 3478 C CA . GLU A 1 426 ? -19.940 -15.179 27.466 1.00 87.00 426 GLU A CA 1
ATOM 3479 C C . GLU A 1 426 ? -18.508 -15.394 26.968 1.00 87.00 426 GLU A C 1
ATOM 3481 O O . GLU A 1 426 ? -18.078 -14.733 26.019 1.00 87.00 426 GLU A O 1
ATOM 3486 N N . ALA A 1 427 ? -17.786 -16.323 27.587 1.00 82.94 427 ALA A N 1
ATOM 3487 C CA . ALA A 1 427 ? -16.451 -16.734 27.177 1.00 82.94 427 ALA A CA 1
ATOM 3488 C C . ALA A 1 427 ? -16.402 -18.258 27.033 1.00 82.94 427 ALA A C 1
ATOM 3490 O O . ALA A 1 427 ? -16.825 -19.001 27.918 1.00 82.94 427 ALA A O 1
ATOM 3491 N N . HIS A 1 428 ? -15.871 -18.708 25.901 1.00 82.44 428 HIS A N 1
ATOM 3492 C CA . HIS A 1 428 ? -15.637 -20.106 25.556 1.00 82.44 428 HIS A CA 1
ATOM 3493 C C . HIS A 1 428 ? -14.186 -20.309 25.139 1.00 82.44 428 HIS A C 1
ATOM 3495 O O . HIS A 1 428 ? -13.443 -19.358 24.915 1.00 82.44 428 HIS A O 1
ATOM 3501 N N . GLU A 1 429 ? -13.803 -21.572 24.960 1.00 72.94 429 GLU A N 1
ATOM 3502 C CA . GLU A 1 429 ? -12.449 -21.975 24.562 1.00 72.94 429 GLU A CA 1
ATOM 3503 C C . GLU A 1 429 ? -11.942 -21.269 23.292 1.00 72.94 429 GLU A C 1
ATOM 3505 O O . GLU A 1 429 ? -10.765 -20.939 23.194 1.00 72.94 429 GLU A O 1
ATOM 3510 N N . PHE A 1 430 ? -12.831 -20.993 22.331 1.00 77.19 430 PHE A N 1
ATOM 3511 C CA . PHE A 1 430 ? -12.454 -20.442 21.024 1.00 77.19 430 PHE A CA 1
ATOM 3512 C C . PHE A 1 430 ? -13.010 -19.049 20.748 1.00 77.19 430 PHE A C 1
ATOM 3514 O O . PHE A 1 430 ? -12.768 -18.505 19.669 1.00 77.19 430 PHE A O 1
ATOM 3521 N N . TRP A 1 431 ? -13.791 -18.472 21.661 1.00 84.88 431 TRP A N 1
ATOM 3522 C CA . TRP A 1 431 ? -14.388 -17.165 21.425 1.00 84.88 431 TRP A CA 1
ATOM 3523 C C . TRP A 1 431 ? -14.844 -16.462 22.701 1.00 84.88 431 TRP A C 1
ATOM 3525 O O . TRP A 1 431 ? -15.225 -17.102 23.675 1.00 84.88 431 TRP A O 1
ATOM 3535 N N . VAL A 1 432 ? -14.857 -15.131 22.658 1.00 87.12 432 VAL A N 1
ATOM 3536 C CA . VAL A 1 432 ? -15.370 -14.267 23.726 1.00 87.12 432 VAL A CA 1
ATOM 3537 C C . VAL A 1 432 ? -16.366 -13.277 23.141 1.00 87.12 432 VAL A C 1
ATOM 3539 O O . VAL A 1 432 ? -16.071 -12.566 22.177 1.00 87.12 432 VAL A O 1
ATOM 3542 N N . LEU A 1 433 ? -17.552 -13.211 23.738 1.00 89.88 433 LEU A N 1
ATOM 3543 C CA . LEU A 1 433 ? -18.619 -12.301 23.359 1.00 89.88 433 LEU A CA 1
ATOM 3544 C C . LEU A 1 433 ? -18.702 -11.142 24.348 1.00 89.88 433 LEU A C 1
ATOM 3546 O O . LEU A 1 433 ? -19.087 -11.297 25.504 1.00 89.88 433 LEU A O 1
ATOM 3550 N N . CYS A 1 434 ? -18.420 -9.951 23.843 1.00 90.00 434 CYS A N 1
ATOM 3551 C CA . CYS A 1 434 ? -18.532 -8.693 24.559 1.00 90.00 434 CYS A CA 1
ATOM 3552 C C . CYS A 1 434 ? -19.814 -7.961 24.166 1.00 90.00 434 CYS A C 1
ATOM 3554 O O . CYS A 1 434 ? -20.236 -8.004 23.010 1.00 90.00 434 CYS A O 1
ATOM 3556 N N . LYS A 1 435 ? -20.414 -7.218 25.093 1.00 91.44 435 LYS A N 1
ATOM 3557 C CA . LYS A 1 435 ? -21.549 -6.327 24.831 1.00 91.44 435 LYS A CA 1
ATOM 3558 C C . LYS A 1 435 ? -21.195 -4.912 25.232 1.00 91.44 435 LYS A C 1
ATOM 3560 O O . LYS A 1 435 ? -20.898 -4.671 26.395 1.00 91.44 435 LYS A O 1
ATOM 3565 N N . CYS A 1 436 ? -21.294 -3.985 24.283 1.00 90.00 436 CYS A N 1
ATOM 3566 C CA . CYS A 1 436 ? -20.976 -2.583 24.496 1.00 90.00 436 CYS A CA 1
ATOM 3567 C C . CYS A 1 436 ? -22.162 -1.656 24.173 1.00 90.00 436 CYS A C 1
ATOM 3569 O O . CYS A 1 436 ? -22.863 -1.838 23.179 1.00 90.00 436 CYS A O 1
ATOM 3571 N N . THR A 1 437 ? -22.382 -0.633 24.998 1.00 88.81 437 THR A N 1
ATOM 3572 C CA . THR A 1 437 ? -23.483 0.348 24.929 1.00 88.81 437 THR A CA 1
ATOM 3573 C C . THR A 1 437 ? -23.024 1.769 24.608 1.00 88.81 437 THR A C 1
ATOM 3575 O O . THR A 1 437 ? -23.853 2.656 24.409 1.00 88.81 437 THR A O 1
ATOM 3578 N N . LYS A 1 438 ? -21.713 2.000 24.501 1.00 86.94 438 LYS A N 1
ATOM 3579 C CA . LYS A 1 438 ? -21.132 3.269 24.048 1.00 86.94 438 LYS A CA 1
ATOM 3580 C C . LYS A 1 438 ? -20.252 3.042 22.821 1.00 86.94 438 LYS A C 1
ATOM 3582 O O . LYS A 1 438 ? -19.571 2.018 22.775 1.00 86.94 438 LYS A O 1
ATOM 3587 N N . PRO A 1 439 ? -20.223 3.969 21.850 1.00 86.31 439 PRO A N 1
ATOM 3588 C CA . PRO A 1 439 ? -19.335 3.856 20.704 1.00 86.31 439 PRO A CA 1
ATOM 3589 C C . PRO A 1 439 ? -17.871 4.027 21.109 1.00 86.31 439 PRO A C 1
ATOM 3591 O O . PRO A 1 439 ? -17.542 4.710 22.085 1.00 86.31 439 PRO A O 1
ATOM 3594 N N . GLY A 1 440 ? -16.975 3.436 20.326 1.00 85.69 440 GLY A N 1
ATOM 3595 C CA . GLY A 1 440 ? -15.555 3.700 20.467 1.00 85.69 440 GLY A CA 1
ATOM 3596 C C . GLY A 1 440 ? -14.645 2.662 19.859 1.00 85.69 440 GLY A C 1
ATOM 3597 O O . GLY A 1 440 ? -15.025 1.965 18.922 1.00 85.69 440 GLY A O 1
ATOM 3598 N N . THR A 1 441 ? -13.412 2.632 20.359 1.00 86.25 441 THR A N 1
ATOM 3599 C CA . THR A 1 441 ? -12.428 1.603 20.013 1.00 86.25 441 THR A CA 1
ATOM 3600 C C . THR A 1 441 ? -12.425 0.563 21.117 1.00 86.25 441 THR A C 1
ATOM 3602 O O . THR A 1 441 ? -12.454 0.926 22.291 1.00 86.25 441 THR A O 1
ATOM 3605 N N . PHE A 1 442 ? -12.419 -0.700 20.733 1.00 86.19 442 PHE A N 1
ATOM 3606 C CA . PHE A 1 442 ? -12.549 -1.858 21.593 1.00 86.19 442 PHE A CA 1
ATOM 3607 C C . PHE A 1 442 ? -11.357 -2.780 21.387 1.00 86.19 442 PHE A C 1
ATOM 3609 O O . PHE A 1 442 ? -10.785 -2.840 20.294 1.00 86.19 442 PHE A O 1
ATOM 3616 N N . ALA A 1 443 ? -11.007 -3.481 22.454 1.00 83.00 443 ALA A N 1
ATOM 3617 C CA . ALA A 1 443 ? -9.996 -4.519 22.457 1.00 83.00 443 ALA A CA 1
ATOM 3618 C C . ALA A 1 443 ? -10.441 -5.640 23.395 1.00 83.00 443 ALA A C 1
ATOM 3620 O O . ALA A 1 443 ? -11.150 -5.393 24.374 1.00 83.00 443 ALA A O 1
ATOM 3621 N N . LEU A 1 444 ? -9.992 -6.856 23.108 1.00 81.75 444 LEU A N 1
ATOM 3622 C CA . LEU A 1 444 ? -10.052 -7.954 24.059 1.00 81.75 444 LEU A CA 1
ATOM 3623 C C . LEU A 1 444 ? -8.705 -8.046 24.774 1.00 81.75 444 LEU A C 1
ATOM 3625 O O . LEU A 1 444 ? -7.664 -8.124 24.120 1.00 81.75 444 LEU A O 1
ATOM 3629 N N . ILE A 1 445 ? -8.731 -8.012 26.100 1.00 79.69 445 ILE A N 1
ATOM 3630 C CA . ILE A 1 445 ? -7.548 -8.062 26.961 1.00 79.69 445 ILE A CA 1
ATOM 3631 C C . ILE A 1 445 ? -7.603 -9.351 27.789 1.00 79.69 445 ILE A C 1
ATOM 3633 O O . ILE A 1 445 ? -8.694 -9.819 28.103 1.00 79.69 445 ILE A O 1
ATOM 3637 N N . GLN A 1 446 ? -6.456 -9.943 28.118 1.00 75.38 446 GLN A N 1
ATOM 3638 C CA . GLN A 1 446 ? -6.366 -11.130 28.973 1.00 75.38 446 GLN A CA 1
ATOM 3639 C C . GLN A 1 446 ? -5.267 -10.969 30.024 1.00 75.38 446 GLN A C 1
ATOM 3641 O O . GLN A 1 446 ? -4.193 -10.440 29.727 1.00 75.38 446 GLN A O 1
ATOM 3646 N N . ASP A 1 447 ? -5.527 -11.474 31.232 1.00 65.50 447 ASP A N 1
ATOM 3647 C CA . ASP A 1 447 ? -4.524 -11.614 32.294 1.00 65.50 447 ASP A CA 1
ATOM 3648 C C . ASP A 1 447 ? -3.314 -12.442 31.836 1.00 65.50 447 ASP A C 1
ATOM 3650 O O . ASP A 1 447 ? -3.447 -13.405 31.074 1.00 65.50 447 ASP A O 1
ATOM 3654 N N . ARG A 1 448 ? -2.116 -12.091 32.325 1.00 57.44 448 ARG A N 1
ATOM 3655 C CA . ARG A 1 448 ? -0.854 -12.744 31.943 1.00 57.44 448 ARG A CA 1
ATOM 3656 C C . ARG A 1 448 ? -0.955 -14.271 32.006 1.00 57.44 448 ARG A C 1
ATOM 3658 O O . ARG A 1 448 ? -1.269 -14.842 33.051 1.00 57.44 448 ARG A O 1
ATOM 3665 N N . MET A 1 449 ? -0.563 -14.949 30.924 1.00 51.91 449 MET A N 1
ATOM 3666 C CA . MET A 1 449 ? -0.246 -16.370 31.018 1.00 51.91 449 MET A CA 1
ATOM 3667 C C . MET A 1 449 ? 0.948 -16.528 31.976 1.00 51.91 449 MET A C 1
ATOM 3669 O O . MET A 1 449 ? 1.939 -15.807 31.831 1.00 51.91 449 MET A O 1
ATOM 3673 N N . PRO A 1 450 ? 0.922 -17.485 32.922 1.00 46.00 450 PRO A N 1
ATOM 3674 C CA . PRO A 1 450 ? 2.050 -17.744 33.825 1.00 46.00 450 PRO A CA 1
ATOM 3675 C C . PRO A 1 450 ? 3.323 -18.215 33.093 1.00 46.00 450 PRO A C 1
ATOM 3677 O O . PRO A 1 450 ? 4.395 -18.298 33.687 1.00 46.00 450 PRO A O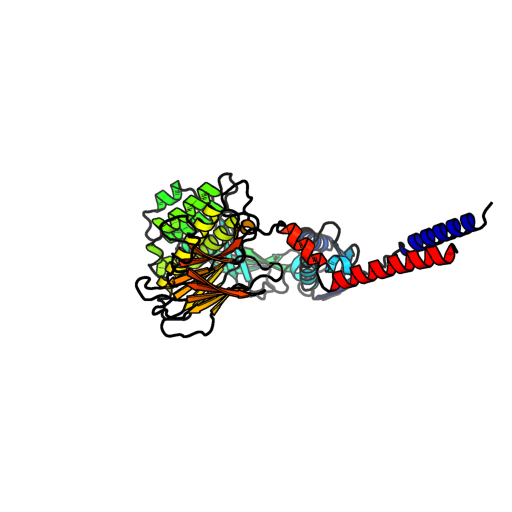 1
ATOM 3680 N N . LEU A 1 451 ? 3.218 -18.520 31.799 1.00 46.78 451 LEU A N 1
ATOM 3681 C CA . LEU A 1 451 ? 4.299 -18.920 30.911 1.00 46.78 451 LEU A CA 1
ATOM 3682 C C . LEU A 1 451 ? 4.264 -17.966 29.710 1.00 46.78 451 LEU A C 1
ATOM 3684 O O . LEU A 1 451 ? 3.213 -17.815 29.095 1.00 46.78 451 LEU A O 1
ATOM 3688 N N . GLY A 1 452 ? 5.373 -17.290 29.404 1.00 47.59 452 GLY A N 1
ATOM 3689 C CA . GLY A 1 452 ? 5.449 -16.318 28.307 1.00 47.59 452 GLY A CA 1
ATOM 3690 C C . GLY A 1 452 ? 4.992 -16.865 26.938 1.00 47.59 452 GLY A C 1
ATOM 3691 O O . GLY A 1 452 ? 4.871 -18.078 26.755 1.00 47.59 452 GLY A O 1
ATOM 3692 N N . PRO A 1 453 ? 4.765 -15.987 25.944 1.00 50.81 453 PRO A N 1
ATOM 3693 C CA . PRO A 1 453 ? 4.187 -16.359 24.647 1.00 50.81 453 PRO A CA 1
ATOM 3694 C C . PRO A 1 453 ? 4.984 -17.451 23.917 1.00 50.81 453 PRO A C 1
ATOM 3696 O O . PRO A 1 453 ? 4.396 -18.351 23.316 1.00 50.81 453 PRO A O 1
ATOM 3699 N N . ASP A 1 454 ? 6.315 -17.446 24.034 1.00 49.41 454 ASP A N 1
ATOM 3700 C CA . ASP A 1 454 ? 7.158 -18.497 23.463 1.00 49.41 454 ASP A CA 1
ATOM 3701 C C . ASP A 1 454 ? 6.986 -19.833 24.192 1.00 49.41 454 ASP A C 1
ATOM 3703 O O . ASP A 1 454 ? 6.829 -20.869 23.550 1.00 49.41 454 ASP A O 1
ATOM 3707 N N . THR A 1 455 ? 6.939 -19.844 25.525 1.00 47.19 455 THR A N 1
ATOM 3708 C CA . THR A 1 455 ? 6.748 -21.071 26.310 1.00 47.19 455 THR A CA 1
ATOM 3709 C C . THR A 1 455 ? 5.344 -21.647 26.165 1.00 47.19 455 THR A C 1
ATOM 3711 O O . THR A 1 455 ? 5.211 -22.868 26.113 1.00 47.19 455 THR A O 1
ATOM 3714 N N . ALA A 1 456 ? 4.309 -20.818 26.018 1.00 47.22 456 ALA A N 1
ATOM 3715 C CA . ALA A 1 456 ? 2.961 -21.267 25.668 1.00 47.22 456 ALA A CA 1
ATOM 3716 C C . ALA A 1 456 ? 2.928 -21.901 24.265 1.00 47.22 456 ALA A C 1
ATOM 3718 O O . ALA A 1 456 ? 2.380 -22.988 24.079 1.00 47.22 456 ALA A O 1
ATOM 3719 N N . LYS A 1 457 ? 3.611 -21.285 23.293 1.00 45.44 457 LYS A N 1
ATOM 3720 C CA . LYS A 1 457 ? 3.764 -21.818 21.932 1.00 45.44 457 LYS A CA 1
ATOM 3721 C C . LYS A 1 457 ? 4.539 -23.139 21.905 1.00 45.44 457 LYS A C 1
ATOM 3723 O O . LYS A 1 457 ? 4.158 -24.041 21.163 1.00 45.44 457 LYS A O 1
ATOM 3728 N N . TYR A 1 458 ? 5.585 -23.282 22.724 1.00 45.06 458 TYR A N 1
ATOM 3729 C CA . TYR A 1 458 ? 6.351 -24.526 22.874 1.00 45.06 458 TYR A CA 1
ATOM 3730 C C . TYR A 1 458 ? 5.562 -25.621 23.601 1.00 45.06 458 TYR A C 1
ATOM 3732 O O . TYR A 1 458 ? 5.533 -26.755 23.128 1.00 45.06 458 TYR A O 1
ATOM 3740 N N . LYS A 1 459 ? 4.878 -25.294 24.703 1.00 43.97 459 LYS A N 1
ATOM 3741 C CA . LYS A 1 459 ? 4.054 -26.245 25.464 1.00 43.97 459 LYS A CA 1
ATOM 3742 C C . LYS A 1 459 ? 2.869 -26.750 24.638 1.00 43.97 459 LYS A C 1
ATOM 3744 O O . LYS A 1 459 ? 2.580 -27.938 24.675 1.00 43.97 459 LYS A O 1
ATOM 3749 N N . ASN A 1 460 ? 2.270 -25.893 23.812 1.00 43.34 460 ASN A N 1
ATOM 3750 C CA . ASN A 1 460 ? 1.202 -26.298 22.900 1.00 43.34 460 ASN A CA 1
ATOM 3751 C C . ASN A 1 460 ? 1.710 -27.052 21.663 1.00 43.34 460 ASN A C 1
ATOM 3753 O O . ASN A 1 460 ? 1.004 -27.910 21.148 1.00 43.34 460 ASN A O 1
ATOM 3757 N N . LYS A 1 461 ? 2.946 -26.799 21.201 1.00 42.97 461 LYS A N 1
ATOM 3758 C CA . LYS A 1 461 ? 3.608 -27.667 20.208 1.00 42.97 461 LYS A CA 1
ATOM 3759 C C . LYS A 1 461 ? 3.825 -29.079 20.743 1.00 42.97 461 LYS A C 1
ATOM 3761 O O . LYS A 1 461 ? 3.825 -30.008 19.953 1.00 42.97 461 LYS A O 1
ATOM 3766 N N . LEU A 1 462 ? 4.032 -29.213 22.053 1.00 39.53 462 LEU A N 1
ATOM 3767 C CA . LEU A 1 462 ? 4.158 -30.495 22.743 1.00 39.53 462 LEU A CA 1
ATOM 3768 C C . LEU A 1 462 ? 2.788 -31.141 23.011 1.00 39.53 462 LEU A C 1
ATOM 3770 O O . LEU A 1 462 ? 2.688 -32.358 22.937 1.00 39.53 462 LEU A O 1
ATOM 3774 N N . SER A 1 463 ? 1.729 -30.353 23.229 1.00 38.06 463 SER A N 1
ATOM 3775 C CA . SER A 1 463 ? 0.365 -30.847 23.486 1.00 38.06 463 SER A CA 1
ATOM 3776 C C . SER A 1 463 ? -0.486 -31.085 22.229 1.00 38.06 463 SER A C 1
ATOM 3778 O O . SER A 1 463 ? -1.705 -31.223 22.334 1.00 38.06 463 SER A O 1
ATOM 3780 N N . GLN A 1 464 ? 0.099 -31.079 21.025 1.00 42.09 464 GLN A N 1
ATOM 3781 C CA . GLN A 1 464 ? -0.637 -31.514 19.839 1.00 42.09 464 GLN A CA 1
ATOM 3782 C C . GLN A 1 464 ? -0.888 -33.029 19.927 1.00 42.09 464 GLN A C 1
ATOM 3784 O O . GLN A 1 464 ? -0.009 -33.774 20.362 1.00 42.09 464 GLN A O 1
ATOM 3789 N N . PRO A 1 465 ? -2.045 -33.531 19.462 1.00 45.84 465 PRO A N 1
ATOM 3790 C CA . PRO A 1 465 ? -2.348 -34.965 19.510 1.00 45.84 465 PRO A CA 1
ATOM 3791 C C . PRO A 1 465 ? -1.303 -35.817 18.766 1.00 45.84 465 PRO A C 1
ATOM 3793 O O . PRO A 1 465 ? -1.048 -36.964 19.127 1.00 45.84 465 PRO A O 1
ATOM 3796 N N . THR A 1 466 ? -0.638 -35.242 17.759 1.00 48.88 466 THR A N 1
ATOM 3797 C CA . THR A 1 466 ? 0.475 -35.864 17.030 1.00 48.88 466 THR A CA 1
ATOM 3798 C C . THR A 1 466 ? 1.752 -35.988 17.866 1.00 48.88 466 THR A C 1
ATOM 3800 O O . THR A 1 466 ? 2.440 -37.005 17.768 1.00 48.88 466 THR A O 1
ATOM 3803 N N . THR A 1 467 ? 2.074 -35.001 18.706 1.00 46.28 467 THR A N 1
ATOM 3804 C CA . THR A 1 467 ? 3.235 -35.049 19.609 1.00 46.28 467 THR A CA 1
ATOM 3805 C C . THR A 1 467 ? 2.985 -35.912 20.838 1.00 46.28 467 THR A C 1
ATOM 3807 O O . THR A 1 467 ? 3.901 -36.629 21.235 1.00 46.28 467 THR A O 1
ATOM 3810 N N . ASP A 1 468 ? 1.758 -35.955 21.365 1.00 44.59 468 ASP A N 1
ATOM 3811 C CA . ASP A 1 468 ? 1.386 -36.892 22.434 1.00 44.59 468 ASP A CA 1
ATOM 3812 C C . ASP A 1 468 ? 1.482 -38.351 21.963 1.00 44.59 468 ASP A C 1
ATOM 3814 O O . ASP A 1 468 ? 2.078 -39.182 22.651 1.00 44.59 468 ASP A O 1
ATOM 3818 N N . MET A 1 469 ? 1.011 -38.675 20.748 1.00 52.09 469 MET A N 1
ATOM 3819 C CA . MET A 1 469 ? 1.219 -40.014 20.175 1.00 52.09 469 MET A CA 1
ATOM 3820 C C . MET A 1 469 ? 2.704 -40.342 19.984 1.00 52.09 469 MET A C 1
ATOM 3822 O O . MET A 1 469 ? 3.118 -41.469 20.260 1.00 52.09 469 MET A O 1
ATOM 3826 N N . MET A 1 470 ? 3.525 -39.375 19.558 1.00 54.12 470 MET A N 1
ATOM 3827 C CA . MET A 1 470 ? 4.976 -39.565 19.452 1.00 54.12 470 MET A CA 1
ATOM 3828 C C . MET A 1 470 ? 5.634 -39.787 20.818 1.00 54.12 470 MET A C 1
ATOM 3830 O O . MET A 1 470 ? 6.502 -40.645 20.938 1.00 54.12 470 MET A O 1
ATOM 3834 N N . HIS A 1 471 ? 5.233 -39.053 21.857 1.00 51.94 471 HIS A N 1
ATOM 3835 C CA . HIS A 1 471 ? 5.766 -39.222 23.209 1.00 51.94 471 HIS A CA 1
ATOM 3836 C C . HIS A 1 471 ? 5.369 -40.565 23.819 1.00 51.94 471 HIS A C 1
ATOM 3838 O O . HIS A 1 471 ? 6.227 -41.248 24.380 1.00 51.94 471 HIS A O 1
ATOM 3844 N N . VAL A 1 472 ? 4.117 -40.996 23.634 1.00 63.94 472 VAL A N 1
ATOM 3845 C CA . VAL A 1 472 ? 3.666 -42.335 24.033 1.00 63.94 472 VAL A CA 1
ATOM 3846 C C . VAL A 1 472 ? 4.444 -43.409 23.276 1.00 63.94 472 VAL A C 1
ATOM 3848 O O . VAL A 1 472 ? 4.942 -44.335 23.907 1.00 63.94 472 VAL A O 1
ATOM 3851 N N . ALA A 1 473 ? 4.631 -43.269 21.959 1.00 67.31 473 ALA A N 1
ATOM 3852 C CA . ALA A 1 473 ? 5.402 -44.218 21.156 1.00 67.31 473 ALA A CA 1
ATOM 3853 C C . ALA A 1 473 ? 6.874 -44.304 21.594 1.00 67.31 473 ALA A C 1
ATOM 3855 O O . ALA A 1 473 ? 7.416 -45.401 21.711 1.00 67.31 473 ALA A O 1
ATOM 3856 N N . VAL A 1 474 ? 7.515 -43.170 21.895 1.00 69.38 474 VAL A N 1
ATOM 3857 C CA . VAL A 1 474 ? 8.903 -43.124 22.387 1.00 69.38 474 VAL A CA 1
ATOM 3858 C C . VAL A 1 474 ? 9.019 -43.731 23.788 1.00 69.38 474 VAL A C 1
ATOM 3860 O O . VAL A 1 474 ? 9.946 -44.498 24.035 1.00 69.38 474 VAL A O 1
ATOM 3863 N N . LEU A 1 475 ? 8.072 -43.466 24.693 1.00 67.19 475 LEU A N 1
ATOM 3864 C CA . LEU A 1 475 ? 8.022 -44.101 26.016 1.00 67.19 475 LEU A CA 1
ATOM 3865 C C . LEU A 1 475 ? 7.794 -45.614 25.917 1.00 67.19 475 LEU A C 1
ATOM 3867 O O . LEU A 1 475 ? 8.412 -46.380 26.658 1.00 67.19 475 LEU A O 1
ATOM 3871 N N . LEU A 1 476 ? 6.960 -46.064 24.977 1.00 72.44 476 LEU A N 1
ATOM 3872 C CA . LEU A 1 476 ? 6.745 -47.483 24.691 1.00 72.44 476 LEU A CA 1
ATOM 3873 C C . LEU A 1 476 ? 8.010 -48.137 24.130 1.00 72.44 476 LEU A C 1
ATOM 3875 O O . LEU A 1 476 ? 8.397 -49.208 24.585 1.00 72.44 476 LEU A O 1
ATOM 3879 N N . LEU A 1 477 ? 8.708 -47.478 23.205 1.00 74.06 477 LEU A N 1
ATOM 3880 C CA . LEU A 1 477 ? 9.979 -47.957 22.654 1.00 74.06 477 LEU A CA 1
ATOM 3881 C C . LEU A 1 477 ? 11.089 -48.007 23.709 1.00 74.06 477 LEU A C 1
ATOM 3883 O O . LEU A 1 477 ? 11.848 -48.971 23.756 1.00 74.06 477 LEU A O 1
ATOM 3887 N N . LEU A 1 478 ? 11.174 -47.008 24.588 1.00 75.25 478 LEU A N 1
ATOM 3888 C CA . LEU A 1 478 ? 12.162 -46.975 25.668 1.00 75.25 478 LEU A CA 1
ATOM 3889 C C . LEU A 1 478 ? 11.867 -48.021 26.743 1.00 75.25 478 LEU A C 1
ATOM 3891 O O . LEU A 1 478 ? 12.782 -48.713 27.181 1.00 75.25 478 LEU A O 1
ATOM 3895 N N . SER A 1 479 ? 10.605 -48.177 27.144 1.00 71.62 479 SER A N 1
ATOM 3896 C CA . SER A 1 479 ? 10.204 -49.184 28.132 1.00 71.62 479 SER A CA 1
ATOM 3897 C C . SER A 1 479 ? 10.368 -50.607 27.596 1.00 71.62 479 SER A C 1
ATOM 3899 O O . SER A 1 479 ? 10.931 -51.450 28.292 1.00 71.62 479 SER A O 1
ATOM 3901 N N . THR A 1 480 ? 9.981 -50.867 26.344 1.00 75.06 480 THR A N 1
ATOM 3902 C CA . THR A 1 480 ? 10.218 -52.163 25.686 1.00 75.06 480 THR A CA 1
ATOM 3903 C C . THR A 1 480 ? 11.703 -52.435 25.489 1.00 75.06 480 THR A C 1
ATOM 3905 O O . THR A 1 480 ? 12.137 -53.547 25.770 1.00 75.06 480 THR A O 1
ATOM 3908 N N . SER A 1 481 ? 12.506 -51.433 25.116 1.00 72.31 481 SER A N 1
ATOM 3909 C CA . SER A 1 481 ? 13.965 -51.573 25.029 1.00 72.31 481 SER A CA 1
ATOM 3910 C C . SER A 1 481 ? 14.588 -51.877 26.390 1.00 72.31 481 SER A C 1
ATOM 3912 O O . SER A 1 481 ? 15.434 -52.759 26.477 1.00 72.31 481 SER A O 1
ATOM 3914 N N . CYS A 1 482 ? 14.149 -51.216 27.468 1.00 74.94 482 CYS A N 1
ATOM 3915 C CA . CYS A 1 482 ? 14.611 -51.500 28.831 1.00 74.94 482 CYS A CA 1
ATOM 3916 C C . CYS A 1 482 ? 14.234 -52.919 29.279 1.00 74.94 482 CYS A C 1
ATOM 3918 O O . CYS A 1 482 ? 15.069 -53.627 29.839 1.00 74.94 482 CYS A O 1
ATOM 3920 N N . LEU A 1 483 ? 13.003 -53.357 28.998 1.00 71.56 483 LEU A N 1
ATOM 3921 C CA . LEU A 1 483 ? 12.533 -54.708 29.311 1.00 71.56 483 LEU A CA 1
ATOM 3922 C C . LEU A 1 483 ? 13.282 -55.775 28.509 1.00 71.56 483 LEU A C 1
ATOM 3924 O O . LEU A 1 483 ? 13.727 -56.754 29.096 1.00 71.56 483 LEU A O 1
ATOM 3928 N N . LEU A 1 484 ? 13.505 -55.566 27.208 1.00 72.12 484 LEU A N 1
ATOM 3929 C CA . LEU A 1 484 ? 14.351 -56.439 26.387 1.00 72.12 484 LEU A CA 1
ATOM 3930 C C . LEU A 1 484 ? 15.780 -56.492 26.928 1.00 72.12 484 LEU A C 1
ATOM 3932 O O . LEU A 1 484 ? 16.376 -57.562 27.003 1.00 72.12 484 LEU A O 1
ATOM 3936 N N . HIS A 1 485 ? 16.325 -55.353 27.354 1.00 67.56 485 HIS A N 1
ATOM 3937 C CA . HIS A 1 485 ? 17.678 -55.287 27.890 1.00 67.56 485 HIS A CA 1
ATOM 3938 C C . HIS A 1 485 ? 17.816 -55.995 29.247 1.00 67.56 485 HIS A C 1
ATOM 3940 O O . HIS A 1 485 ? 18.884 -56.540 29.538 1.00 67.56 485 HIS A O 1
ATOM 3946 N N . LEU A 1 486 ? 16.755 -55.996 30.062 1.00 63.97 486 LEU A N 1
ATOM 3947 C CA . LEU A 1 486 ? 16.660 -56.760 31.307 1.00 63.97 486 LEU A CA 1
ATOM 3948 C C . LEU A 1 486 ? 16.462 -58.257 31.040 1.00 63.97 486 LEU A C 1
ATOM 3950 O O . LEU A 1 486 ? 17.084 -59.065 31.719 1.00 63.97 486 LEU A O 1
ATOM 3954 N N . TYR A 1 487 ? 15.672 -58.621 30.027 1.00 65.62 487 TYR A N 1
ATOM 3955 C CA . TYR A 1 487 ? 15.389 -60.012 29.658 1.00 65.62 487 TYR A CA 1
ATOM 3956 C C . TYR A 1 487 ? 16.581 -60.711 28.991 1.00 65.62 487 TYR A C 1
ATOM 3958 O O . TYR A 1 487 ? 16.770 -61.899 29.181 1.00 65.62 487 TYR A O 1
ATOM 3966 N N . ILE A 1 488 ? 17.410 -59.980 28.239 1.00 64.50 488 ILE A N 1
ATOM 3967 C CA . ILE A 1 488 ? 18.662 -60.500 27.651 1.00 64.50 488 ILE A CA 1
ATOM 3968 C C . ILE A 1 488 ? 19.784 -60.610 28.707 1.00 64.50 488 ILE A C 1
ATOM 3970 O O . ILE A 1 488 ? 20.786 -61.288 28.485 1.00 64.50 488 ILE A O 1
ATOM 3974 N N . ARG A 1 489 ? 19.662 -59.899 29.839 1.00 47.66 489 ARG A N 1
ATOM 3975 C CA . ARG A 1 489 ? 20.630 -59.940 30.952 1.00 47.66 489 ARG A CA 1
ATOM 3976 C C . ARG A 1 489 ? 20.268 -60.939 32.058 1.00 47.66 489 ARG A C 1
ATOM 3978 O O . ARG A 1 489 ? 21.110 -61.149 32.931 1.00 47.66 489 ARG A O 1
ATOM 3985 N N . TRP A 1 490 ? 19.062 -61.498 32.029 1.00 43.56 490 TRP A N 1
ATOM 3986 C CA . TRP A 1 490 ? 18.688 -62.727 32.734 1.00 43.56 490 TRP A CA 1
ATOM 3987 C C . TRP A 1 490 ? 19.034 -63.930 31.858 1.00 43.56 490 TRP A C 1
ATOM 3989 O O . TRP A 1 490 ? 19.399 -64.975 32.440 1.00 43.56 490 TRP A O 1
#

Secondary structure (DSSP, 8-state):
--THHHHHHHHHHHHHHHHHTTS--------EEEEEE-TTSPSS--HHHHHHHHHHHHHHHS-TT-EEEEEEEEEETTEEEEEEEEES-HHHHHHSHHHHHHHHHHHHHHHHHHH-BSSSB-SEEEEEEEETTEEEEEEE--B---SSEEEEEEEEEEGGGTEEEEEEEEEEE-TTS-EEEEESSGGGG--GGGSS--HHHHHHGGGSTTHHHHHHHHHHHHHHS--S-HHHHHHHHHHHHHHT-GGGGSHHHHHHHHHHHHHHHHHHHHHHHS--TTS--HHHHHHHHHHHHHHHHHHHHHHHTTSS-EEEE-SSEEEEEE-TT---S-EE-STTEEEEESS--S-EEEEEE---GGGSS--BTTEEE-S--EEEEES-TTS---EEEEEEPPTTPPS--EEEEEE-TTSS-EE-SGGGTEEEEEEETTEEEEEESS-EEEEEEEEPPSS-HHHHHHHHHHSSHHHHHHHHHHHHHHHHHHHHHHHTT-

Foldseek 3Di:
DDVVVVVVVVVVVVVVVVVVVVVPPVQPFPWDKDKDFAQQWDPPDDQVLLQVLQQVQLVVQDDPQWGKGWDDWDDDNGMIMTTITIVVHPVVQCVRVRSVVSVVVCVVPSCCSRQNAGQWHAWFFDWADAAPQDTGGWTDHTDGHPDQKDKDKTWDAQLLVRDIFIWIWIQGHDPGSHTDIDTPCSCRNYDHVLRDQDPVVLVVCLPPPLSLSVVLQSLSNQCVDPDPDNPVSLVVSLVCCVPPNPCLLPQSSCVSNVVSLVVSLVSSLVVLLVDDPVPDAVLVSVLSVQSSQVSVFQSVCSNVVLQDWDWDDDPWKIKTKHHAPDADCWDDGPPFKIKHWDDDRGIKMKMWTADRNNQQQHADVQKGFQGTKIFIGGPDQVDWGKMKMKGFGDLLDADFDKFWWFDDNVDSDTPRDPVQFKGWDDDDNTITIMMGGGGGMITIMGHDDPAGPVVSVVVVVCVDPVNVVVVVVVVVVVVVVVVVVVVVVD

Sequence (490 aa):
MNPWKKHMWLLFLYVLDRITAHTEVEYYETIVTKTYNCTSYVLNLDLEWLRFRVNQEVEKSCPTDASFVVTELSQRSTECRIGFRYIPNQGEVMKHAKCAKKVNEILENVTDFAYGTQWGCPETAVSVKVTEYYHLGVHVPSVHTMALSETHAGECYVPSLQWKNPILFQCRMNTYGGYAWVASNPKACELPEFSNPTIKMMNYLKRSPIYCSLRIFLYYGFLLQQKTQLMSRLNAVTKGLTTECQDFKIRWIYQNARVDYHRLIDLLFINLRKFNDHQLPAFRVLSMLKICHKLLASTLMGYFGGTELVFQRTEYFQVLIIPLGRFFTAIRCLDGMSVIPDSVKTAVALVCNDHLKGLEYESFYGMHIVVALLTVWPEDPTKKFQVRINYTLPPFQQPGNYICARFIYDGDILDESSNDGCWEVEAHEFWVLCKCTKPGTFALIQDRMPLGPDTAKYKNKLSQPTTDMMHVAVLLLLSTSCLLHLYIRW